Protein AF-0000000083138002 (afdb_homodimer)

Sequence (620 aa):
MNYMIAILPKMAGFLLLVLIGFTASRIGVIKKEAMPSISGFLLKIVLPALTISLIWENQTTFYTMARYGRMVIAQILMYFIMAAGGILGSRICHLSGTTSNVHRGCSVGGNYGFLVIPLIMTLFGDQGGNVYIPICSVIDTTLVWTLGFTLFTNGVGQKENPWKKIIMNPIFISIILGLCLTSFHIPVPDMIMNAIDSVGNTCYSWGLIYLGCSLGFMKLTNIFKYRSMLVLVFTKLLVIPLIVYFISHHFLTNVESMILMLISAAPSMTTSSMIAEQYHLDEEYASTAVVTTTLFCMLIIPLLFGLISLMNYMIAILPKMAGFLLLVLIGFTASRIGVIKKEAMPSISGFLLKIVLPALTISLIWENQTTFYTMARYGRMVIAQILMYFIMAAGGILGSRICHLSGTTSNVHRGCSVGGNYGFLVIPLIMTLFGDQGGNVYIPICSVIDTTLVWTLGFTLFTNGVGQKENPWKKIIMNPIFISIILGLCLTSFHIPVPDMIMNAIDSVGNTCYSWGLIYLGCSLGFMKLTNIFKYRSMLVLVFTKLLVIPLIVYFISHHFLTNVESMILMLISAAPSMTTSSMIAEQYHLDEEYASTAVVTTTLFCMLIIPLLFGLISL

InterPro domains:
  IPR004776 Membrane transport PIN-like [PF03547] (10-304)
  IPR038770 Sodium/solute symporter superfamily [G3DSA:1.20.1530.20] (158-309)

Secondary structure (DSSP, 8-state):
--HHHHHHHHHHHHHHHHHHHHHHHHTTSS-GGGHHHHHHHIIIIIHHHHHHHHHHHHT--HHHHHHTHHHHHHHHHHHHHHHHHHHHHHHHTT--HHHHHHHHHHHH-B-IIIIIHHHHHHHHHHHHHHHHHHHHHHHHHHHIIIIIHHHHTTTSSTTS-HHHHHHT-HHHHHHHHHHHHHHTT----HHHHHHHHHHHTTHHHHHHHHHHHHHHHS-TT-GGGHHHHHHHHHIIIIIHHHHHHHHHTTTS-HHHHHHHHHHHTPPBPTHHHHHHHHTT--HHHHHHHHHHHHHHHHHHHHHHHHHHT-/--HHHHHHHHHHHHHHHHHHHHHHHHTTSS-GGGHHHHHHHIIIIIHHHHHHHHHHHHT--HHHHHHTHHHHHHHHHHHHHHHHHHHHHHHHTT--HHHHHHHHHHHH-B-IIIIIHHHHHHHHHHHHHHHHHHHHHHHHHHHIIIIIHHHHTTTSSTTS-HHHHHHT-HHHHHHHHHHHHHHTT----HHHHHHHHHHHTTHHHHHHHHHHHHHHHS-TT-GGGHHHHHHHHHIIIIIHHHHHHHHHTTTS-HHHHHHHHHHHTSPBPTHHHHHHHHTT--HHHHHHHHHHHHHHHHHHHHHHHHHHT-

Organism: NCBI:txid40520

Structure (mmCIF, N/CA/C/O backbone):
data_AF-0000000083138002-model_v1
#
loop_
_entity.id
_entity.type
_entity.pdbx_description
1 polymer 'Membrane transport protein'
#
loop_
_atom_site.group_PDB
_atom_site.id
_atom_site.type_symbol
_atom_site.label_atom_id
_atom_site.label_alt_id
_atom_site.label_comp_id
_atom_site.label_asym_id
_atom_site.label_entity_id
_atom_site.label_seq_id
_atom_site.pdbx_PDB_ins_code
_atom_site.Cartn_x
_atom_site.Cartn_y
_atom_site.Cartn_z
_atom_site.occupancy
_atom_site.B_iso_or_equiv
_atom_site.auth_seq_id
_atom_site.auth_comp_id
_atom_site.auth_asym_id
_atom_site.auth_atom_id
_atom_site.pdbx_PDB_model_num
ATOM 1 N N . MET A 1 1 ? 17.031 29.297 -6.5 1 52.34 1 MET A N 1
ATOM 2 C CA . MET A 1 1 ? 16.516 27.969 -6.781 1 52.34 1 MET A CA 1
ATOM 3 C C . MET A 1 1 ? 15.008 28.016 -7.043 1 52.34 1 MET A C 1
ATOM 5 O O . MET A 1 1 ? 14.273 28.688 -6.316 1 52.34 1 MET A O 1
ATOM 9 N N . ASN A 1 2 ? 14.562 27.766 -8.219 1 61.72 2 ASN A N 1
ATOM 10 C CA . ASN A 1 2 ? 13.156 27.828 -8.578 1 61.72 2 ASN A CA 1
ATOM 11 C C . ASN A 1 2 ? 12.344 26.766 -7.836 1 61.72 2 ASN A C 1
ATOM 13 O O . ASN A 1 2 ? 12.219 25.625 -8.305 1 61.72 2 ASN A O 1
ATOM 17 N N . TYR A 1 3 ? 12.07 27.031 -6.535 1 65.31 3 TYR A N 1
ATOM 18 C CA . TYR A 1 3 ? 11.312 26.188 -5.617 1 65.31 3 TYR A CA 1
ATOM 19 C C . TYR A 1 3 ? 10.047 25.656 -6.281 1 65.31 3 TYR A C 1
ATOM 21 O O . TYR A 1 3 ? 9.602 24.547 -5.98 1 65.31 3 TYR A O 1
ATOM 29 N N . MET A 1 4 ? 9.719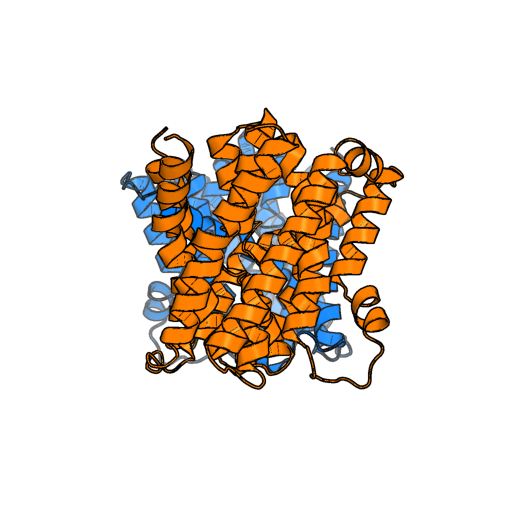 26.406 -7.223 1 66 4 MET A N 1
ATOM 30 C CA . MET A 1 4 ? 8.477 26.031 -7.898 1 66 4 MET A CA 1
ATOM 31 C C . MET A 1 4 ? 8.672 24.75 -8.711 1 66 4 MET A C 1
ATOM 33 O O . MET A 1 4 ? 7.82 23.859 -8.695 1 66 4 MET A O 1
ATOM 37 N N . ILE A 1 5 ? 9.773 24.688 -9.305 1 67.44 5 ILE A N 1
ATOM 38 C CA . ILE A 1 5 ? 10.039 23.562 -10.195 1 67.44 5 ILE A CA 1
ATOM 39 C C . ILE A 1 5 ? 10.188 22.281 -9.383 1 67.44 5 ILE A C 1
ATOM 41 O O . ILE A 1 5 ? 9.82 21.203 -9.844 1 67.44 5 ILE A O 1
ATOM 45 N N . ALA A 1 6 ? 10.594 22.391 -8.242 1 68.44 6 ALA A N 1
ATOM 46 C CA . ALA A 1 6 ? 10.812 21.234 -7.379 1 68.44 6 ALA A CA 1
ATOM 47 C C . ALA A 1 6 ? 9.508 20.766 -6.75 1 68.44 6 ALA A C 1
ATOM 49 O O . ALA A 1 6 ? 9.305 19.562 -6.566 1 68.44 6 ALA A O 1
ATOM 50 N N . ILE A 1 7 ? 8.609 21.625 -6.57 1 72 7 ILE A N 1
ATOM 51 C CA . ILE A 1 7 ? 7.438 21.328 -5.758 1 72 7 ILE A CA 1
ATOM 52 C C . ILE A 1 7 ? 6.289 20.859 -6.648 1 72 7 ILE A C 1
ATOM 54 O O . ILE A 1 7 ? 5.551 19.938 -6.285 1 72 7 ILE A O 1
ATOM 58 N N . LEU A 1 8 ? 6.215 21.312 -7.824 1 76 8 LEU A N 1
ATOM 59 C CA . LEU A 1 8 ? 5.043 21.141 -8.672 1 76 8 LEU A CA 1
ATOM 60 C C . LEU A 1 8 ? 4.887 19.672 -9.102 1 76 8 LEU A C 1
ATOM 62 O O . LEU A 1 8 ? 3.793 19.125 -9.023 1 76 8 LEU A O 1
ATOM 66 N N . PRO A 1 9 ? 6.023 19.062 -9.5 1 73.94 9 PRO A N 1
ATOM 67 C CA . PRO A 1 9 ? 5.844 17.672 -9.914 1 73.94 9 PRO A CA 1
ATOM 68 C C . PRO A 1 9 ? 5.414 16.766 -8.766 1 73.94 9 PRO A C 1
ATOM 70 O O . PRO A 1 9 ? 4.641 15.828 -8.969 1 73.94 9 PRO A O 1
ATOM 73 N N . LYS A 1 10 ? 5.836 17 -7.59 1 73.06 10 LYS A N 1
ATOM 74 C CA . LYS A 1 10 ? 5.473 16.188 -6.438 1 73.06 10 LYS A CA 1
ATOM 75 C C . LYS A 1 10 ? 3.996 16.344 -6.09 1 73.06 10 LYS A C 1
ATOM 77 O O . LYS A 1 10 ? 3.311 15.359 -5.797 1 73.06 10 LYS A O 1
ATOM 82 N N . MET A 1 11 ? 3.578 17.531 -6.227 1 77 11 MET A N 1
ATOM 83 C CA . MET A 1 11 ? 2.176 17.812 -5.922 1 77 11 MET A CA 1
ATOM 84 C C . MET A 1 11 ? 1.26 17.203 -6.977 1 77 11 MET A C 1
ATOM 86 O O . MET A 1 11 ? 0.164 16.734 -6.656 1 77 11 MET A O 1
ATOM 90 N N . ALA A 1 12 ? 1.781 17.234 -8.148 1 80.06 12 ALA A N 1
ATOM 91 C CA . ALA A 1 12 ? 1 16.625 -9.219 1 80.06 12 ALA A CA 1
ATOM 92 C C . ALA A 1 12 ? 0.841 15.125 -9 1 80.06 12 ALA A C 1
ATOM 94 O O . ALA A 1 12 ? -0.221 14.562 -9.273 1 80.06 12 ALA A O 1
ATOM 95 N N . GLY A 1 13 ? 1.894 14.508 -8.523 1 82.56 13 GLY A N 1
ATOM 96 C CA . GLY A 1 13 ? 1.809 13.094 -8.188 1 82.56 13 GLY A CA 1
ATOM 97 C C . GLY A 1 13 ? 0.77 12.797 -7.121 1 82.56 13 GLY A C 1
ATOM 98 O O . GLY A 1 13 ? 0.039 11.805 -7.219 1 82.56 13 GLY A O 1
ATOM 99 N N . PHE A 1 14 ? 0.626 13.695 -6.211 1 83.06 14 PHE A N 1
ATOM 100 C CA . PHE A 1 14 ? -0.364 13.578 -5.148 1 83.06 14 PHE A CA 1
ATOM 101 C C . PHE A 1 14 ? -1.777 13.625 -5.719 1 83.06 14 PHE A C 1
ATOM 103 O O . PHE A 1 14 ? -2.625 12.805 -5.363 1 83.06 14 PHE A O 1
ATOM 110 N N . LEU A 1 15 ? -1.917 14.523 -6.555 1 86.31 15 LEU A N 1
ATOM 111 C CA . LEU A 1 15 ? -3.248 14.742 -7.109 1 86.31 15 LEU A CA 1
ATOM 112 C C . LEU A 1 15 ? -3.664 13.57 -7.992 1 86.31 15 LEU A C 1
ATOM 114 O O . LEU A 1 15 ? -4.848 13.219 -8.062 1 86.31 15 LEU A O 1
ATOM 118 N N . LEU A 1 16 ? -2.693 12.945 -8.602 1 92.94 16 LEU A N 1
ATOM 119 C CA . LEU A 1 16 ? -2.996 11.781 -9.43 1 92.94 16 LEU A CA 1
ATOM 120 C C . LEU A 1 16 ? -3.502 10.625 -8.57 1 92.94 16 LEU A C 1
ATOM 122 O O . LEU A 1 16 ? -4.422 9.906 -8.969 1 92.94 16 LEU A O 1
ATOM 126 N N . LEU A 1 17 ? -2.941 10.422 -7.418 1 93.44 17 LEU A N 1
ATOM 127 C CA . LEU A 1 17 ? -3.389 9.367 -6.52 1 93.44 17 LEU A CA 1
ATOM 128 C C . LEU A 1 17 ? -4.793 9.648 -6 1 93.44 17 LEU A C 1
ATOM 130 O O . LEU A 1 17 ? -5.621 8.742 -5.902 1 93.44 17 LEU A O 1
ATOM 134 N N . VAL A 1 18 ? -5.035 10.938 -5.691 1 91.44 18 VAL A N 1
ATOM 135 C CA . VAL A 1 18 ? -6.375 11.336 -5.27 1 91.44 18 VAL A CA 1
ATOM 136 C C . VAL A 1 18 ? -7.371 11.055 -6.395 1 91.44 18 VAL A C 1
ATOM 138 O O . VAL A 1 18 ? -8.469 10.555 -6.148 1 91.44 18 VAL A O 1
ATOM 141 N N . LEU A 1 19 ? -6.965 11.359 -7.59 1 94.56 19 LEU A N 1
ATOM 142 C CA . LEU A 1 19 ? -7.828 11.141 -8.742 1 94.56 19 LEU A CA 1
ATOM 143 C C . LEU A 1 19 ? -8.117 9.656 -8.93 1 94.56 19 LEU A C 1
ATOM 145 O O . LEU A 1 19 ? -9.227 9.281 -9.32 1 94.56 19 LEU A O 1
ATOM 149 N N . ILE A 1 20 ? -7.184 8.82 -8.719 1 96.81 20 ILE A N 1
ATOM 150 C CA . ILE A 1 20 ? -7.379 7.379 -8.812 1 96.81 20 ILE A CA 1
ATOM 151 C C . ILE A 1 20 ? -8.43 6.938 -7.801 1 96.81 20 ILE A C 1
ATOM 153 O O . ILE A 1 20 ? -9.352 6.184 -8.141 1 96.81 20 ILE A O 1
ATOM 157 N N . GLY A 1 21 ? -8.297 7.398 -6.547 1 96.25 21 GLY A N 1
ATOM 158 C CA . GLY A 1 21 ? -9.305 7.094 -5.539 1 96.25 21 GLY A CA 1
ATOM 159 C C . GLY A 1 21 ? -10.68 7.621 -5.887 1 96.25 21 GLY A C 1
ATOM 160 O O . GLY A 1 21 ? -11.68 6.914 -5.738 1 96.25 21 GLY A O 1
ATOM 161 N N . PHE A 1 22 ? -10.703 8.867 -6.398 1 94.69 22 PHE A N 1
ATOM 162 C CA . PHE A 1 22 ? -11.953 9.492 -6.809 1 94.69 22 PHE A CA 1
ATOM 163 C C . PHE A 1 22 ? -12.648 8.672 -7.891 1 94.69 22 PHE A C 1
ATOM 165 O O . PHE A 1 22 ? -13.844 8.391 -7.797 1 94.69 22 PHE A O 1
ATOM 172 N N . THR A 1 23 ? -11.906 8.242 -8.859 1 96.5 23 THR A N 1
ATOM 173 C CA . THR A 1 23 ? -12.445 7.461 -9.961 1 96.5 23 THR A CA 1
ATOM 174 C C . THR A 1 23 ? -12.898 6.082 -9.477 1 96.5 23 THR A C 1
ATOM 176 O O . THR A 1 23 ? -13.961 5.598 -9.875 1 96.5 23 THR A O 1
ATOM 179 N N . ALA A 1 24 ? -12.156 5.453 -8.617 1 97.31 24 ALA A N 1
ATOM 180 C CA . ALA A 1 24 ? -12.492 4.133 -8.086 1 97.31 24 ALA A CA 1
ATOM 181 C C . ALA A 1 24 ? -13.836 4.16 -7.355 1 97.31 24 ALA A C 1
ATOM 183 O O . ALA A 1 24 ? -14.609 3.207 -7.438 1 97.31 24 ALA A O 1
ATOM 184 N N . SER A 1 25 ? -14.047 5.215 -6.613 1 96.19 25 SER A N 1
ATOM 185 C CA . SER A 1 25 ? -15.312 5.34 -5.895 1 96.19 25 SER A CA 1
ATOM 186 C C . SER A 1 25 ? -16.469 5.613 -6.852 1 96.19 25 SER A C 1
ATOM 188 O O . SER A 1 25 ? -17.562 5.062 -6.688 1 96.19 25 SER A O 1
ATOM 190 N N . ARG A 1 26 ? -16.219 6.406 -7.883 1 95.06 26 ARG A N 1
ATOM 191 C CA . ARG A 1 26 ? -17.266 6.82 -8.805 1 95.06 26 ARG A CA 1
ATOM 192 C C . ARG A 1 26 ? -17.703 5.66 -9.688 1 95.06 26 ARG A C 1
ATOM 194 O O . ARG A 1 26 ? -18.875 5.566 -10.062 1 95.06 26 ARG A O 1
ATOM 201 N N . ILE A 1 27 ? -16.828 4.785 -10 1 95.38 27 ILE A N 1
ATOM 202 C CA . ILE A 1 27 ? -17.188 3.684 -10.891 1 95.38 27 ILE A CA 1
ATOM 203 C C . ILE A 1 27 ? -17.594 2.465 -10.062 1 95.38 27 ILE A C 1
ATOM 205 O O . ILE A 1 27 ? -17.812 1.383 -10.609 1 95.38 27 ILE A O 1
ATOM 209 N N . GLY A 1 28 ? -17.5 2.551 -8.812 1 95.94 28 GLY A N 1
ATOM 210 C CA . GLY A 1 28 ? -18.078 1.542 -7.934 1 95.94 28 GLY A CA 1
ATOM 211 C C . GLY A 1 28 ? -17.094 0.443 -7.57 1 95.94 28 GLY A C 1
ATOM 212 O O . GLY A 1 28 ? -17.5 -0.603 -7.051 1 95.94 28 GLY A O 1
ATOM 213 N N . VAL A 1 29 ? -15.883 0.654 -7.863 1 96.38 29 VAL A N 1
ATOM 214 C CA . VAL A 1 29 ? -14.859 -0.315 -7.469 1 96.38 29 VAL A CA 1
ATOM 215 C C . VAL A 1 29 ? -14.727 -0.334 -5.949 1 96.38 29 VAL A C 1
ATOM 217 O O . VAL A 1 29 ? -14.633 -1.402 -5.34 1 96.38 29 VAL A O 1
ATOM 220 N N . ILE A 1 30 ? -14.625 0.819 -5.398 1 97.19 30 ILE A N 1
ATOM 221 C CA . ILE A 1 30 ? -14.695 0.971 -3.951 1 97.19 30 ILE A CA 1
ATOM 222 C C . ILE A 1 30 ? -16.062 1.522 -3.555 1 97.19 30 ILE A C 1
ATOM 224 O O . ILE A 1 30 ? -16.484 2.568 -4.055 1 97.19 30 ILE A O 1
ATOM 228 N N . LYS A 1 31 ? -16.672 0.789 -2.721 1 96.88 31 LYS A N 1
ATOM 229 C CA . LYS A 1 31 ? -18 1.201 -2.242 1 96.88 31 LYS A CA 1
ATOM 230 C C . LYS A 1 31 ? -17.891 1.911 -0.895 1 96.88 31 LYS A C 1
ATOM 232 O O . LYS A 1 31 ? -16.922 1.711 -0.153 1 96.88 31 LYS A O 1
ATOM 237 N N . LYS A 1 32 ? -18.922 2.664 -0.589 1 94.94 32 LYS A N 1
ATOM 238 C CA . LYS A 1 32 ? -18.938 3.496 0.61 1 94.94 32 LYS A CA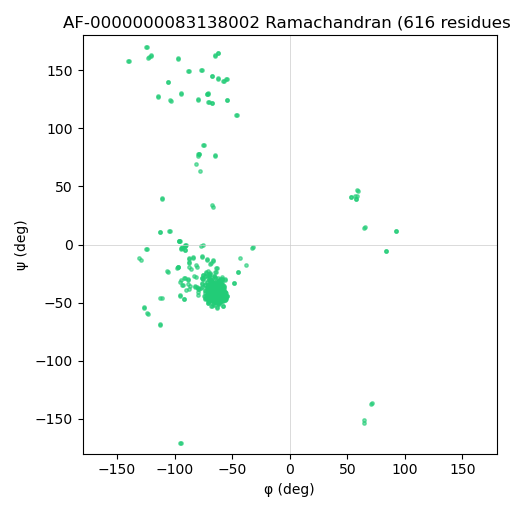 1
ATOM 239 C C . LYS A 1 32 ? -18.828 2.646 1.872 1 94.94 32 LYS A C 1
ATOM 241 O O . LYS A 1 32 ? -18.219 3.064 2.857 1 94.94 32 LYS A O 1
ATOM 246 N N . GLU A 1 33 ? -19.328 1.476 1.845 1 95.81 33 GLU A N 1
ATOM 247 C CA . GLU A 1 33 ? -19.359 0.593 3.006 1 95.81 33 GLU A CA 1
ATOM 248 C C . GLU A 1 33 ? -17.969 0.123 3.385 1 95.81 33 GLU A C 1
ATOM 250 O O . GLU A 1 33 ? -17.734 -0.353 4.5 1 95.81 33 GLU A O 1
ATOM 255 N N . ALA A 1 34 ? -17.047 0.272 2.516 1 96.75 34 ALA A N 1
ATOM 256 C CA . ALA A 1 34 ? -15.688 -0.208 2.76 1 96.75 34 ALA A CA 1
ATOM 257 C C . ALA A 1 34 ? -14.859 0.847 3.48 1 96.75 34 ALA A C 1
ATOM 259 O O . ALA A 1 34 ? -13.789 0.542 4.02 1 96.75 34 ALA A O 1
ATOM 260 N N . MET A 1 35 ? -15.312 2.062 3.498 1 95.56 35 MET A N 1
ATOM 261 C CA . MET A 1 35 ? -14.508 3.207 3.914 1 95.56 35 MET A CA 1
ATOM 262 C C . MET A 1 35 ? -14.125 3.098 5.387 1 95.56 35 MET A C 1
ATOM 264 O O . MET A 1 35 ? -12.969 3.332 5.754 1 95.56 35 MET A O 1
ATOM 268 N N . PRO A 1 36 ? -15.031 2.664 6.277 1 95.5 36 PRO A N 1
ATOM 269 C CA . PRO A 1 36 ? -14.641 2.535 7.68 1 95.5 36 PRO A CA 1
ATOM 270 C C . PRO A 1 36 ? -13.547 1.494 7.895 1 95.5 36 PRO A C 1
ATOM 272 O O . PRO A 1 36 ? -12.641 1.703 8.711 1 95.5 36 PRO A O 1
ATOM 275 N N . SER A 1 37 ? -13.625 0.447 7.184 1 97.12 37 SER A N 1
ATOM 276 C CA . SER A 1 37 ? -12.617 -0.603 7.309 1 97.12 37 SER A CA 1
ATOM 277 C C . SER A 1 37 ? -11.266 -0.139 6.781 1 97.12 37 SER A C 1
ATOM 279 O O . SER A 1 37 ? -10.234 -0.386 7.406 1 97.12 37 SER A O 1
ATOM 281 N N . ILE A 1 38 ? -11.305 0.551 5.641 1 96.56 38 ILE A N 1
ATOM 282 C CA . ILE A 1 38 ? -10.062 1.013 5.031 1 96.56 38 ILE A CA 1
ATOM 283 C C . ILE A 1 38 ? -9.414 2.068 5.926 1 96.56 38 ILE A C 1
ATOM 285 O O . ILE A 1 38 ? -8.219 1.984 6.23 1 96.56 38 ILE A O 1
ATOM 289 N N . SER A 1 39 ? -10.195 3.004 6.402 1 95.5 39 SER A N 1
ATOM 290 C CA . SER A 1 39 ? -9.664 4.051 7.27 1 95.5 39 SER A CA 1
ATOM 291 C C . SER A 1 39 ? -9.188 3.477 8.602 1 95.5 39 SER A C 1
ATOM 293 O O . SER A 1 39 ? -8.148 3.877 9.125 1 95.5 39 SER A O 1
ATOM 295 N N . GLY A 1 40 ? -9.945 2.576 9.156 1 95.5 40 GLY A N 1
ATOM 296 C CA . GLY A 1 40 ? -9.539 1.938 10.398 1 95.5 40 GLY A CA 1
ATOM 297 C C . GLY A 1 40 ? -8.211 1.209 10.289 1 95.5 40 GLY A C 1
ATOM 298 O O . GLY A 1 40 ? -7.367 1.308 11.18 1 95.5 40 GLY A O 1
ATOM 299 N N . PHE A 1 41 ? -8.07 0.526 9.227 1 97.25 41 PHE A N 1
ATOM 300 C CA . PHE A 1 41 ? -6.832 -0.212 9.008 1 97.25 41 PHE A CA 1
ATOM 301 C C . PHE A 1 41 ? -5.656 0.742 8.844 1 97.25 41 PHE A C 1
ATOM 303 O O . PHE A 1 41 ? -4.574 0.503 9.383 1 97.25 41 PHE A O 1
ATOM 310 N N . LEU A 1 42 ? -5.84 1.802 8.078 1 95.81 42 LEU A N 1
ATOM 311 C CA . LEU A 1 42 ? -4.777 2.777 7.848 1 95.81 42 LEU A CA 1
ATOM 312 C C . LEU A 1 42 ? -4.375 3.461 9.148 1 95.81 42 LEU A C 1
ATOM 314 O O . LEU A 1 42 ? -3.186 3.588 9.445 1 95.81 42 LEU A O 1
ATOM 318 N N . LEU A 1 43 ? -5.328 3.76 9.984 1 93.12 43 LEU A N 1
ATOM 319 C CA . LEU A 1 43 ? -5.07 4.531 11.195 1 93.12 43 LEU A CA 1
ATOM 320 C C . LEU A 1 43 ? -4.496 3.643 12.289 1 93.12 43 LEU A C 1
ATOM 322 O O . LEU A 1 43 ? -3.6 4.059 13.023 1 93.12 43 LEU A O 1
ATOM 326 N N . LYS A 1 44 ? -4.961 2.443 12.352 1 94.69 44 LYS A N 1
ATOM 327 C CA . LYS A 1 44 ? -4.66 1.623 13.523 1 94.69 44 LYS A CA 1
ATOM 328 C C . LYS A 1 44 ? -3.479 0.697 13.25 1 94.69 44 LYS A C 1
ATOM 330 O O . LYS A 1 44 ? -2.855 0.191 14.188 1 94.69 44 LYS A O 1
ATOM 335 N N . ILE A 1 45 ? -3.209 0.5 11.984 1 96.25 45 ILE A N 1
ATOM 336 C CA . ILE A 1 45 ? -2.178 -0.489 11.695 1 96.25 45 ILE A CA 1
ATOM 337 C C . ILE A 1 45 ? -1.106 0.131 10.797 1 96.25 45 ILE A C 1
ATOM 339 O O . ILE A 1 45 ? 0.074 0.152 11.156 1 96.25 45 ILE A O 1
ATOM 343 N N . VAL A 1 46 ? -1.484 0.693 9.688 1 96.06 46 VAL A N 1
ATOM 344 C CA . VAL A 1 46 ? -0.535 1.162 8.68 1 96.06 46 VAL A CA 1
ATOM 345 C C . VAL A 1 46 ? 0.25 2.352 9.227 1 96.06 46 VAL A C 1
ATOM 347 O O . VAL A 1 46 ? 1.479 2.393 9.125 1 96.06 46 VAL A O 1
ATOM 350 N N . LEU A 1 47 ? -0.42 3.279 9.82 1 93.44 47 LEU A N 1
ATOM 351 C CA . LEU A 1 47 ? 0.225 4.492 10.312 1 93.44 47 LEU A CA 1
ATOM 352 C C . LEU A 1 47 ? 1.174 4.172 11.461 1 93.44 47 LEU A C 1
ATOM 354 O O . LEU A 1 47 ? 2.303 4.668 11.5 1 93.44 47 LEU A O 1
ATOM 358 N N . PRO A 1 48 ? 0.748 3.389 12.414 1 95 48 PRO A N 1
ATOM 359 C CA . PRO A 1 48 ? 1.69 2.971 13.453 1 95 48 PRO A CA 1
ATOM 360 C C . PRO A 1 48 ? 2.924 2.271 12.891 1 95 48 PRO A C 1
ATOM 362 O O . PRO A 1 48 ? 4.043 2.529 13.336 1 95 48 PRO A O 1
ATOM 365 N N . ALA A 1 49 ? 2.697 1.444 11.922 1 95.88 49 ALA A N 1
ATOM 366 C CA . ALA A 1 49 ? 3.818 0.765 11.281 1 95.88 49 ALA A CA 1
ATOM 367 C C . ALA A 1 49 ? 4.754 1.765 10.609 1 95.88 49 ALA A C 1
ATOM 369 O O . ALA A 1 49 ? 5.977 1.647 10.711 1 95.88 49 ALA A O 1
ATOM 370 N N . LEU A 1 50 ? 4.215 2.68 9.945 1 93.44 50 LEU A N 1
ATOM 371 C CA . LEU A 1 50 ? 5.012 3.709 9.281 1 93.44 50 LEU A CA 1
ATOM 372 C C . LEU A 1 50 ? 5.84 4.484 10.305 1 93.44 50 LEU A C 1
ATOM 374 O O . LEU A 1 50 ? 7.012 4.785 10.055 1 93.44 50 LEU A O 1
ATOM 378 N N . THR A 1 51 ? 5.215 4.785 11.398 1 92.81 51 THR A N 1
ATOM 379 C CA . THR A 1 51 ? 5.883 5.551 12.438 1 92.81 51 THR A CA 1
ATOM 380 C C . THR A 1 51 ? 7.098 4.797 12.977 1 92.81 51 THR A C 1
ATOM 382 O O . THR A 1 51 ? 8.195 5.355 13.062 1 92.81 51 THR A O 1
ATOM 385 N N . ILE A 1 52 ? 6.91 3.561 13.234 1 95.75 52 ILE A N 1
ATOM 386 C CA . ILE A 1 52 ? 8.016 2.742 13.719 1 95.75 52 ILE A CA 1
ATOM 387 C C . ILE A 1 52 ? 9.109 2.666 12.648 1 95.75 52 ILE A C 1
ATOM 389 O O . ILE A 1 52 ? 10.297 2.816 12.953 1 95.75 52 ILE A O 1
ATOM 393 N N . SER A 1 53 ? 8.703 2.471 11.469 1 94.06 53 SER A N 1
ATOM 394 C CA . SER A 1 53 ? 9.641 2.346 10.359 1 94.06 53 SER A CA 1
ATOM 395 C C . SER A 1 53 ? 10.492 3.602 10.203 1 94.06 53 SER A C 1
ATOM 397 O O . SER A 1 53 ? 11.711 3.518 10.023 1 94.06 53 SER A O 1
ATOM 399 N N . LEU A 1 54 ? 9.859 4.723 10.266 1 88.62 54 LEU A N 1
ATOM 400 C CA . LEU A 1 54 ? 10.562 5.988 10.078 1 88.62 54 LEU A CA 1
ATOM 401 C C . LEU A 1 54 ? 11.594 6.203 11.188 1 88.62 54 LEU A C 1
ATOM 403 O O . LEU A 1 54 ? 12.727 6.605 10.914 1 88.62 54 LEU A O 1
ATOM 407 N N . ILE A 1 55 ? 11.211 5.922 12.383 1 92.75 55 ILE A N 1
ATOM 408 C CA . ILE A 1 55 ? 12.109 6.105 13.516 1 92.75 55 ILE A CA 1
ATOM 409 C C . ILE A 1 55 ? 13.266 5.113 13.43 1 92.75 55 ILE A C 1
ATOM 411 O O . ILE A 1 55 ? 14.422 5.477 13.641 1 92.75 55 ILE A O 1
ATOM 415 N N . TRP A 1 56 ? 12.93 3.928 13.047 1 93.38 56 TRP A N 1
ATOM 416 C CA . TRP A 1 56 ? 13.922 2.859 12.953 1 93.38 56 TRP A CA 1
ATOM 417 C C . TRP A 1 56 ? 14.922 3.145 11.836 1 93.38 56 TRP A C 1
ATOM 419 O O . TRP A 1 56 ? 16.141 3.051 12.047 1 93.38 56 TRP A O 1
ATOM 429 N N . GLU A 1 57 ? 14.445 3.512 10.75 1 89.31 57 GLU A N 1
ATOM 430 C CA . GLU A 1 57 ? 15.297 3.732 9.586 1 89.31 57 GLU A CA 1
ATOM 431 C C . GLU A 1 57 ? 16.25 4.91 9.805 1 89.31 57 GLU A C 1
ATOM 433 O O . GLU A 1 57 ? 17.375 4.902 9.32 1 89.31 57 GLU A O 1
ATOM 438 N N . ASN A 1 58 ? 15.75 5.871 10.484 1 88.38 58 ASN A N 1
ATOM 439 C CA . ASN A 1 58 ? 16.562 7.066 10.703 1 88.38 58 ASN A CA 1
ATOM 440 C C . ASN A 1 58 ? 17.375 6.957 11.984 1 88.38 58 ASN A C 1
ATOM 442 O O . ASN A 1 58 ? 18.156 7.852 12.305 1 88.38 58 ASN A O 1
ATOM 446 N N . GLN A 1 59 ? 17.156 5.902 12.703 1 92.19 59 GLN A N 1
ATOM 447 C CA . GLN A 1 59 ? 17.859 5.641 13.961 1 92.19 59 GLN A CA 1
ATOM 448 C C . GLN A 1 59 ? 17.734 6.828 14.914 1 92.19 59 GLN A C 1
ATOM 450 O O . GLN A 1 59 ? 18.734 7.273 15.492 1 92.19 59 GLN A O 1
ATOM 455 N N . THR A 1 60 ? 16.578 7.367 14.938 1 92.38 60 THR A N 1
ATOM 456 C CA . THR A 1 60 ? 16.297 8.461 15.859 1 92.38 60 THR A CA 1
ATOM 457 C C . THR A 1 60 ? 16.234 7.957 17.297 1 92.38 60 THR A C 1
ATOM 459 O O . THR A 1 60 ? 15.562 6.965 17.578 1 92.38 60 THR A O 1
ATOM 462 N N . THR A 1 61 ? 16.969 8.648 18.172 1 93.88 61 THR A N 1
ATOM 463 C CA . THR A 1 61 ? 17.047 8.242 19.578 1 93.88 61 THR A CA 1
ATOM 464 C C . THR A 1 61 ? 16.641 9.391 20.5 1 93.88 61 THR A C 1
ATOM 466 O O . THR A 1 61 ? 16.484 10.523 20.047 1 93.88 61 THR A O 1
ATOM 469 N N . PHE A 1 62 ? 16.5 9 21.781 1 93.06 62 PHE A N 1
ATOM 470 C CA . PHE A 1 62 ? 16.266 10.023 22.797 1 93.06 62 PHE A CA 1
ATOM 471 C C . PHE A 1 62 ? 17.438 11 22.844 1 93.06 62 PHE A C 1
ATOM 473 O O . PHE A 1 62 ? 17.234 12.203 23.062 1 93.06 62 PHE A O 1
ATOM 480 N N . TYR A 1 63 ? 18.562 10.539 22.594 1 92.56 63 TYR A N 1
ATOM 481 C CA . TYR A 1 63 ? 19.75 11.375 22.625 1 92.56 63 TYR A CA 1
ATOM 482 C C . TYR A 1 63 ? 19.734 12.383 21.484 1 92.56 63 TYR A C 1
ATOM 484 O O . TYR A 1 63 ? 20.047 13.562 21.688 1 92.56 63 TYR A O 1
ATOM 492 N N . THR A 1 64 ? 19.375 11.891 20.344 1 91.25 64 THR A N 1
ATOM 493 C CA . THR A 1 64 ? 19.328 12.797 19.203 1 91.25 64 THR A CA 1
ATOM 494 C C . THR A 1 64 ? 18.266 13.875 19.406 1 91.25 64 THR A C 1
ATOM 496 O O . THR A 1 64 ? 18.469 15.031 19.031 1 91.25 64 THR A O 1
ATOM 499 N N . MET A 1 65 ? 17.234 13.539 20 1 91.81 65 MET A N 1
ATOM 500 C CA . MET A 1 65 ? 16.188 14.492 20.312 1 91.81 65 MET A CA 1
ATOM 501 C C . MET A 1 65 ? 16.688 15.562 21.281 1 91.81 65 MET A C 1
ATOM 503 O O . MET A 1 65 ? 16.391 16.75 21.109 1 91.81 65 MET A O 1
ATOM 507 N N . ALA A 1 66 ? 17.422 15.156 22.203 1 92.19 66 ALA A N 1
ATOM 508 C CA . ALA A 1 66 ? 17.953 16.062 23.203 1 92.19 66 ALA A CA 1
ATOM 509 C C . ALA A 1 66 ? 19.031 16.969 22.594 1 92.19 66 ALA A C 1
ATOM 511 O O . ALA A 1 66 ? 19.125 18.156 22.953 1 92.19 66 ALA A O 1
ATOM 512 N N . ARG A 1 67 ? 19.828 16.391 21.75 1 91.69 67 ARG A N 1
ATOM 513 C CA . ARG A 1 67 ? 20.906 17.125 21.109 1 91.69 67 ARG A CA 1
ATOM 514 C C . ARG A 1 67 ? 20.359 18.312 20.312 1 91.69 67 ARG A C 1
ATOM 516 O O . ARG A 1 67 ? 20.984 19.375 20.281 1 91.69 67 ARG A O 1
ATOM 523 N N . TYR A 1 68 ? 19.203 18.156 19.781 1 92.69 68 TYR A N 1
ATOM 524 C CA . TYR A 1 68 ? 18.578 19.203 19 1 92.69 68 TYR A CA 1
ATOM 525 C C . TYR A 1 68 ? 17.359 19.781 19.719 1 92.69 68 TYR A C 1
ATOM 527 O O . TYR A 1 68 ? 16.344 20.078 19.094 1 92.69 68 TYR A O 1
ATOM 535 N N . GLY A 1 69 ? 17.5 19.922 20.984 1 93.44 69 GLY A N 1
ATOM 536 C CA . GLY A 1 69 ? 16.422 20.328 21.875 1 93.44 69 GLY A CA 1
ATOM 537 C C . GLY A 1 69 ? 15.812 21.672 21.484 1 93.44 69 GLY A C 1
ATOM 538 O O . GLY A 1 69 ? 14.602 21.859 21.641 1 93.44 69 GLY A O 1
ATOM 539 N N . ARG A 1 70 ? 16.594 22.609 21.047 1 94 70 ARG A N 1
ATOM 540 C CA . ARG A 1 70 ? 16.062 23.906 20.656 1 94 70 ARG A CA 1
ATOM 541 C C . ARG A 1 70 ? 15.062 23.766 19.516 1 94 70 ARG A C 1
ATOM 543 O O . ARG A 1 70 ? 14 24.391 19.531 1 94 70 ARG A O 1
ATOM 550 N N . MET A 1 71 ? 15.445 22.984 18.562 1 94.25 71 MET A N 1
ATOM 551 C CA . MET A 1 71 ? 14.555 22.719 17.438 1 94.25 71 MET A CA 1
ATOM 552 C C . MET A 1 71 ? 13.289 22.016 17.906 1 94.25 71 MET A C 1
ATOM 554 O O . MET A 1 71 ? 12.188 22.328 17.438 1 94.25 71 MET A O 1
ATOM 558 N N . VAL A 1 72 ? 13.469 21.094 18.797 1 96.06 72 VAL A N 1
ATOM 559 C CA . VAL A 1 72 ? 12.359 20.312 19.328 1 96.06 72 VAL A CA 1
ATOM 560 C C . VAL A 1 72 ? 11.367 21.234 20.031 1 96.06 72 VAL A C 1
ATOM 562 O O . VAL A 1 72 ? 10.172 21.203 19.75 1 96.06 72 VAL A O 1
ATOM 565 N N . ILE A 1 73 ? 11.852 22.062 20.859 1 96.5 73 ILE A N 1
ATOM 566 C CA . ILE A 1 73 ? 11.008 22.969 21.625 1 96.5 73 ILE A CA 1
ATOM 567 C C . ILE A 1 73 ? 10.328 23.953 20.672 1 96.5 73 ILE A C 1
ATOM 569 O O . ILE A 1 73 ? 9.141 24.25 20.828 1 96.5 73 ILE A O 1
ATOM 573 N N . ALA A 1 74 ? 11.086 24.453 19.734 1 97.12 74 ALA A N 1
ATOM 574 C CA . ALA A 1 74 ? 10.531 25.391 18.766 1 97.12 74 ALA A CA 1
ATOM 575 C C . ALA A 1 74 ? 9.391 24.75 17.969 1 97.12 74 ALA A C 1
ATOM 577 O O . ALA A 1 74 ? 8.367 25.391 17.719 1 97.12 74 ALA A O 1
ATOM 578 N N . GLN A 1 75 ? 9.578 23.531 17.562 1 97.12 75 GLN A N 1
ATOM 579 C CA . GLN A 1 75 ? 8.539 22.859 16.781 1 97.12 75 GLN A CA 1
ATOM 580 C C . GLN A 1 75 ? 7.301 22.594 17.641 1 97.12 75 GLN A C 1
ATOM 582 O O . GLN A 1 75 ? 6.172 22.672 17.156 1 97.12 75 GLN A O 1
ATOM 587 N N . ILE A 1 76 ? 7.535 22.234 18.891 1 97.38 76 ILE A N 1
ATOM 588 C CA . ILE A 1 76 ? 6.414 22.047 19.812 1 97.38 76 ILE A CA 1
ATOM 589 C C . ILE A 1 76 ? 5.617 23.344 19.922 1 97.38 76 ILE A C 1
ATOM 591 O O . ILE A 1 76 ? 4.387 23.328 19.812 1 97.38 76 ILE A O 1
ATOM 595 N N . LEU A 1 77 ? 6.305 24.406 20.094 1 97.25 77 LEU A N 1
ATOM 596 C CA . LEU A 1 77 ? 5.656 25.703 20.203 1 97.25 77 LEU A CA 1
ATOM 597 C C . LEU A 1 77 ? 4.918 26.047 18.922 1 97.25 77 LEU A C 1
ATOM 599 O O . LEU A 1 77 ? 3.848 26.656 18.953 1 97.25 77 LEU A O 1
ATOM 603 N N . MET A 1 78 ? 5.477 25.703 17.828 1 97.62 78 MET A N 1
ATOM 604 C CA . MET A 1 78 ? 4.844 25.906 16.516 1 97.62 78 MET A CA 1
ATOM 605 C C . MET A 1 78 ? 3.469 25.266 16.484 1 97.62 78 MET A C 1
ATOM 607 O O . MET A 1 78 ? 2.502 25.875 16.016 1 97.62 78 MET A O 1
ATOM 611 N N . TYR A 1 79 ? 3.359 24.047 17 1 97.81 79 TYR A N 1
ATOM 612 C CA . TYR A 1 79 ? 2.09 23.328 16.938 1 97.81 79 TYR A CA 1
ATOM 613 C C . TYR A 1 79 ? 1.056 23.984 17.844 1 97.81 79 TYR A C 1
ATOM 615 O O . TYR A 1 79 ? -0.139 23.969 17.547 1 97.81 79 TYR A O 1
ATOM 623 N N . PHE A 1 80 ? 1.517 24.578 18.906 1 97.75 80 PHE A N 1
ATOM 624 C CA . PHE A 1 80 ? 0.594 25.312 19.781 1 97.75 80 PHE A CA 1
ATOM 625 C C . PHE A 1 80 ? 0.108 26.578 19.094 1 97.75 80 PHE A C 1
ATOM 627 O O . PHE A 1 80 ? -1.049 26.969 19.25 1 97.75 80 PHE A O 1
ATOM 634 N N . ILE A 1 81 ? 0.975 27.219 18.375 1 97.88 81 ILE A N 1
ATOM 635 C CA . ILE A 1 81 ? 0.575 28.391 17.594 1 97.88 81 ILE A CA 1
ATOM 636 C C . ILE A 1 81 ? -0.436 27.984 16.531 1 97.88 81 ILE A C 1
ATOM 638 O O . ILE A 1 81 ? -1.431 28.672 16.312 1 97.88 81 ILE A O 1
ATOM 642 N N . MET A 1 82 ? -0.179 26.875 15.906 1 97.94 82 MET A N 1
ATOM 643 C CA . MET A 1 82 ? -1.104 26.359 14.898 1 97.94 82 MET A CA 1
ATOM 644 C C . MET A 1 82 ? -2.465 26.047 15.516 1 97.94 82 MET A C 1
ATOM 646 O O . MET A 1 82 ? -3.502 26.359 14.93 1 97.94 82 MET A O 1
ATOM 650 N N . ALA A 1 83 ? -2.414 25.422 16.703 1 97.69 83 ALA A N 1
ATOM 651 C CA . ALA A 1 83 ? -3.654 25.109 17.406 1 97.69 83 ALA A CA 1
ATOM 652 C C . ALA A 1 83 ? -4.422 26.391 17.75 1 97.69 83 ALA A C 1
ATOM 654 O O . ALA A 1 83 ? -5.641 26.453 17.578 1 97.69 83 ALA A O 1
ATOM 655 N N . ALA A 1 84 ? -3.725 27.359 18.203 1 97.69 84 ALA A N 1
ATOM 656 C CA . ALA A 1 84 ? -4.34 28.641 18.531 1 97.69 84 ALA A CA 1
ATOM 657 C C . ALA A 1 84 ? -4.957 29.281 17.297 1 97.69 84 ALA A C 1
ATOM 659 O O . ALA A 1 84 ? -6.055 29.844 17.359 1 97.69 84 ALA A O 1
ATOM 660 N N . GLY A 1 85 ? -4.246 29.234 16.219 1 97 85 GLY A N 1
ATOM 661 C CA . GLY A 1 85 ? -4.781 29.75 14.969 1 97 85 GLY A CA 1
ATOM 662 C C . GLY A 1 85 ? -6.051 29.047 14.531 1 97 85 GLY A C 1
ATOM 663 O O . GLY A 1 85 ? -6.98 29.672 14.039 1 97 85 GLY A O 1
ATOM 664 N N . GLY A 1 86 ? -6.043 27.703 14.672 1 96.75 86 GLY A N 1
ATOM 665 C CA . GLY A 1 86 ? -7.23 26.938 14.328 1 96.75 86 GLY A CA 1
ATOM 666 C C . GLY A 1 86 ? -8.43 27.281 15.195 1 96.75 86 GLY A C 1
ATOM 667 O O . GLY A 1 86 ? -9.547 27.406 14.695 1 96.75 86 GLY A O 1
ATOM 668 N N . ILE A 1 87 ? -8.188 27.438 16.484 1 96.75 87 ILE A N 1
ATOM 669 C CA . ILE A 1 87 ? -9.25 27.797 17.422 1 96.75 87 ILE A CA 1
ATOM 670 C C . ILE A 1 87 ? -9.789 29.172 17.094 1 96.75 87 ILE A C 1
ATOM 672 O O . ILE A 1 87 ? -11 29.375 17.016 1 96.75 87 ILE A O 1
ATOM 676 N N . LEU A 1 88 ? -8.922 30.078 16.844 1 97 88 LEU A N 1
ATOM 677 C CA . LEU A 1 88 ? -9.32 31.438 16.516 1 97 88 LEU A CA 1
ATOM 678 C C . LEU A 1 88 ? -10.086 31.469 15.188 1 97 88 LEU A C 1
ATOM 680 O O . LEU A 1 88 ? -11.094 32.156 15.062 1 97 88 LEU A O 1
ATOM 684 N N . GLY A 1 89 ? -9.57 30.75 14.219 1 95.75 89 GLY A N 1
ATOM 685 C CA . GLY A 1 89 ? -10.258 30.672 12.938 1 95.75 89 GLY A CA 1
ATOM 686 C C . GLY A 1 89 ? -11.664 30.094 13.055 1 95.75 89 GLY A C 1
ATOM 687 O O . GLY A 1 89 ? -12.594 30.594 12.414 1 95.75 89 GLY A O 1
ATOM 688 N N . SER A 1 90 ? -11.773 29.078 13.828 1 95.62 90 SER A N 1
ATOM 689 C CA . SER A 1 90 ? -13.086 28.469 14.031 1 95.62 90 SER A CA 1
ATOM 690 C C . SER A 1 90 ? -14.047 29.438 14.703 1 95.62 90 SER A C 1
ATOM 692 O O . SER A 1 90 ? -15.234 29.469 14.391 1 95.62 90 SER A O 1
ATOM 694 N N . ARG A 1 91 ? -13.555 30.281 15.586 1 95.12 91 ARG A N 1
ATOM 695 C CA . ARG A 1 91 ? -14.367 31.266 16.297 1 95.12 91 ARG A CA 1
ATOM 696 C C . ARG A 1 91 ? -14.766 32.406 15.375 1 95.12 91 ARG A C 1
ATOM 698 O O . ARG A 1 91 ? -15.906 32.875 15.398 1 95.12 91 ARG A O 1
ATOM 705 N N . ILE A 1 92 ? -13.852 32.844 14.641 1 94.56 92 ILE A N 1
ATOM 706 C CA . ILE A 1 92 ? -14.102 33.938 13.719 1 94.56 92 ILE A CA 1
ATOM 707 C C . ILE A 1 92 ? -15.188 33.562 12.719 1 94.56 92 ILE A C 1
ATOM 709 O O . ILE A 1 92 ? -16.047 34.375 12.359 1 94.56 92 ILE A O 1
ATOM 713 N N . CYS A 1 93 ? -15.156 32.281 12.344 1 94.75 93 CYS A N 1
ATOM 714 C CA . CYS A 1 93 ? -16.109 31.797 11.352 1 94.75 93 CYS A CA 1
ATOM 715 C C . CYS A 1 93 ? -17.375 31.266 12.023 1 94.75 93 CYS A C 1
ATOM 717 O O . CYS A 1 93 ? -18.281 30.75 11.352 1 94.75 93 CYS A O 1
ATOM 719 N N . HIS A 1 94 ? -17.469 31.266 13.312 1 94.75 94 HIS A N 1
ATOM 720 C CA . HIS A 1 94 ? -18.625 30.844 14.094 1 94.75 94 HIS A CA 1
ATOM 721 C C . HIS A 1 94 ? -19 29.406 13.789 1 94.75 94 HIS A C 1
ATOM 723 O O . HIS A 1 94 ? -20.172 29.094 13.562 1 94.75 94 HIS A O 1
ATOM 729 N N . LEU A 1 95 ? -17.953 28.641 13.68 1 93.88 95 LEU A N 1
ATOM 730 C CA . LEU A 1 95 ? -18.203 27.219 13.461 1 93.88 95 LEU A CA 1
ATOM 731 C C . LEU A 1 95 ? -18.625 26.547 14.758 1 93.88 95 LEU A C 1
ATOM 733 O O . LEU A 1 95 ? -18.266 27 15.852 1 93.88 95 LEU A O 1
ATOM 737 N N . SER A 1 96 ? -19.438 25.516 14.578 1 92 96 SER A N 1
ATOM 738 C CA . SER A 1 96 ? -19.891 24.781 15.75 1 92 96 SER A CA 1
ATOM 739 C C . SER A 1 96 ? -19.906 23.281 15.484 1 92 96 SER A C 1
ATOM 741 O O . SER A 1 96 ? -19.797 22.844 14.336 1 92 96 SER A O 1
ATOM 743 N N . GLY A 1 97 ? -19.859 22.531 16.516 1 92.44 97 GLY A N 1
ATOM 744 C CA . GLY A 1 97 ? -20 21.078 16.422 1 92.44 97 GLY A CA 1
ATOM 745 C C . GLY A 1 97 ? -18.812 20.391 15.789 1 92.44 97 GLY A C 1
ATOM 746 O O . GLY A 1 97 ? -17.672 20.766 16.047 1 92.44 97 GLY A O 1
ATOM 747 N N . THR A 1 98 ? -19.125 19.516 14.984 1 93.88 98 THR A N 1
ATOM 748 C CA . THR A 1 98 ? -18.078 18.656 14.406 1 93.88 98 THR A CA 1
ATOM 749 C C . THR A 1 98 ? -17.281 19.406 13.352 1 93.88 98 THR A C 1
ATOM 751 O O . THR A 1 98 ? -16.109 19.109 13.125 1 93.88 98 THR A O 1
ATOM 754 N N . THR A 1 99 ? -17.891 20.375 12.758 1 94.19 99 THR A N 1
ATOM 755 C CA . THR A 1 99 ? -17.188 21.172 11.766 1 94.19 99 THR A CA 1
ATOM 756 C C . THR A 1 99 ? -16.094 22 12.43 1 94.19 99 THR A C 1
ATOM 758 O O . THR A 1 99 ? -14.992 22.125 11.891 1 94.19 99 THR A O 1
ATOM 761 N N . SER A 1 100 ? -16.438 22.547 13.578 1 95.56 100 SER A N 1
ATOM 762 C CA . SER A 1 100 ? -15.445 23.297 14.344 1 95.56 100 SER A CA 1
ATOM 763 C C . SER A 1 100 ? -14.273 22.406 14.742 1 95.56 100 SER A C 1
ATOM 765 O O . SER A 1 100 ? -13.117 22.812 14.633 1 95.56 100 SER A O 1
ATOM 767 N N . ASN A 1 101 ? -14.539 21.203 15.148 1 95.5 101 ASN A N 1
ATOM 768 C CA . ASN A 1 101 ? -13.508 20.25 15.516 1 95.5 101 ASN A CA 1
ATOM 769 C C . ASN A 1 101 ? -12.562 19.953 14.352 1 95.5 101 ASN A C 1
ATOM 771 O O . ASN A 1 101 ? -11.344 19.984 14.516 1 95.5 101 ASN A O 1
ATOM 775 N N . VAL A 1 102 ? -13.195 19.719 13.242 1 95.81 102 VAL A N 1
ATOM 776 C CA . VAL A 1 102 ? -12.414 19.344 12.055 1 95.81 102 VAL A CA 1
ATOM 777 C C . VAL A 1 102 ? -11.555 20.531 11.625 1 95.81 102 VAL A C 1
ATOM 779 O O . VAL A 1 102 ? -10.383 20.359 11.281 1 95.81 102 VAL A O 1
ATOM 782 N N . HIS A 1 103 ? -12.156 21.719 11.68 1 96 103 HIS A N 1
ATOM 783 C CA . HIS A 1 103 ? -11.406 22.922 11.336 1 96 103 HIS A CA 1
ATOM 784 C C . HIS A 1 103 ? -10.18 23.078 12.227 1 96 103 HIS A C 1
ATOM 786 O O . HIS A 1 103 ? -9.078 23.328 11.734 1 96 103 HIS A O 1
ATOM 792 N N . ARG A 1 104 ? -10.359 22.938 13.461 1 96.88 104 ARG A N 1
ATOM 793 C CA . ARG A 1 104 ? -9.281 23.078 14.445 1 96.88 104 ARG A CA 1
ATOM 794 C C . ARG A 1 104 ? -8.227 22 14.258 1 96.88 104 ARG A C 1
ATOM 796 O O . ARG A 1 104 ? -7.031 22.281 14.266 1 96.88 104 ARG A O 1
ATOM 803 N N . GLY A 1 105 ? -8.672 20.781 14.062 1 96.19 105 GLY A N 1
ATOM 804 C CA . GLY A 1 105 ? -7.746 19.688 13.844 1 96.19 105 GLY A CA 1
ATOM 805 C C . GLY A 1 105 ? -6.938 19.844 12.57 1 96.19 105 GLY A C 1
ATOM 806 O O . GLY A 1 105 ? -5.73 19.594 12.562 1 96.19 105 GLY A O 1
ATOM 807 N N . CYS A 1 106 ? -7.586 20.234 11.516 1 96.12 106 CYS A N 1
ATOM 808 C CA . CYS A 1 106 ? -6.941 20.406 10.211 1 96.12 106 CYS A CA 1
ATOM 809 C C . CYS A 1 106 ? -5.898 21.516 10.266 1 96.12 106 CYS A C 1
ATOM 811 O O . CYS A 1 106 ? -4.98 21.547 9.445 1 96.12 106 CYS A O 1
ATOM 813 N N . SER A 1 107 ? -6.043 22.406 11.188 1 96.56 107 SER A N 1
ATOM 814 C CA . SER A 1 107 ? -5.098 23.516 11.328 1 96.56 107 SER A CA 1
ATOM 815 C C . SER A 1 107 ? -3.773 23.031 11.922 1 96.56 107 SER A C 1
ATOM 817 O O . SER A 1 107 ? -2.723 23.625 11.656 1 96.56 107 SER A O 1
ATOM 819 N N . VAL A 1 108 ? -3.82 22.016 12.664 1 95.44 108 VAL A N 1
ATOM 820 C CA . VAL A 1 108 ? -2.639 21.516 13.359 1 95.44 108 VAL A CA 1
ATOM 821 C C . VAL A 1 108 ? -1.984 20.406 12.531 1 95.44 108 VAL A C 1
ATOM 823 O O . VAL A 1 108 ? -0.76 20.375 12.391 1 95.44 108 VAL A O 1
ATOM 826 N N . GLY A 1 109 ? -2.771 19.562 12.016 1 90.88 109 GLY A N 1
ATOM 827 C CA . GLY A 1 109 ? -2.24 18.438 11.281 1 90.88 109 GLY A CA 1
ATOM 828 C C . GLY A 1 109 ? -1.83 18.781 9.859 1 90.88 109 GLY A C 1
ATOM 829 O O . GLY A 1 109 ? -2.611 19.375 9.109 1 90.88 109 GLY A O 1
ATOM 830 N N . GLY A 1 110 ? -0.601 18.5 9.539 1 91.75 110 GLY A N 1
ATOM 831 C CA . GLY A 1 110 ? -0.112 18.75 8.195 1 91.75 110 GLY A CA 1
ATOM 832 C C . GLY A 1 110 ? 0.436 17.5 7.52 1 91.75 110 GLY A C 1
ATOM 833 O O . GLY A 1 110 ? 0.691 16.484 8.18 1 91.75 110 GLY A O 1
ATOM 834 N N . ASN A 1 111 ? 0.52 17.578 6.258 1 87 111 ASN A N 1
ATOM 835 C CA . ASN A 1 111 ? 1.104 16.484 5.48 1 87 111 ASN A CA 1
ATOM 836 C C . ASN A 1 111 ? 2.629 16.531 5.516 1 87 111 ASN A C 1
ATOM 838 O O . ASN A 1 111 ? 3.27 16.875 4.523 1 87 111 ASN A O 1
ATOM 842 N N . TYR A 1 112 ? 3.162 16.109 6.566 1 86.44 112 TYR A N 1
ATOM 843 C CA . TYR A 1 112 ? 4.602 16.141 6.805 1 86.44 112 TYR A CA 1
ATOM 844 C C . TYR A 1 112 ? 5.316 15.133 5.906 1 86.44 112 TYR A C 1
ATOM 846 O O . TYR A 1 112 ? 6.309 15.469 5.254 1 86.44 112 TYR A O 1
ATOM 854 N N . GLY A 1 113 ? 4.855 13.984 5.883 1 76.38 113 GLY A N 1
ATOM 855 C CA . GLY A 1 113 ? 5.535 12.867 5.262 1 76.38 113 GLY A CA 1
ATOM 856 C C . GLY A 1 113 ? 5.629 12.984 3.752 1 76.38 113 GLY A C 1
ATOM 857 O O . GLY A 1 113 ? 6.684 12.727 3.166 1 76.38 113 GLY A O 1
ATOM 858 N N . PHE A 1 114 ? 4.703 13.461 3.168 1 71.19 114 PHE A N 1
ATOM 859 C CA . PHE A 1 114 ? 4.645 13.289 1.721 1 71.19 114 PHE A CA 1
ATOM 860 C C . PHE A 1 114 ? 4.98 14.594 1.008 1 71.19 114 PHE A C 1
ATOM 862 O O . PHE A 1 114 ? 5.43 14.586 -0.14 1 71.19 114 PHE A O 1
ATOM 869 N N . LEU A 1 115 ? 4.801 15.609 1.715 1 76.94 115 LEU A N 1
ATOM 870 C CA . LEU A 1 115 ? 5.102 16.875 1.062 1 76.94 115 LEU A CA 1
ATOM 871 C C . LEU A 1 115 ? 6.32 17.547 1.694 1 76.94 115 LEU A C 1
ATOM 873 O O . LEU A 1 115 ? 7.266 17.906 0.993 1 76.94 115 LEU A O 1
ATOM 877 N N . VAL A 1 116 ? 6.348 17.578 2.932 1 84.94 116 VAL A N 1
ATOM 878 C CA . VAL A 1 116 ? 7.367 18.344 3.631 1 84.94 116 VAL A CA 1
ATOM 879 C C . VAL A 1 116 ? 8.719 17.656 3.506 1 84.94 116 VAL A C 1
ATOM 881 O O . VAL A 1 116 ? 9.727 18.297 3.195 1 84.94 116 VAL A O 1
ATOM 884 N N . ILE A 1 117 ? 8.781 16.375 3.637 1 85.25 117 ILE A N 1
ATOM 885 C CA . ILE A 1 117 ? 10.031 15.625 3.635 1 85.25 117 ILE A CA 1
ATOM 886 C C . ILE A 1 117 ? 10.742 15.805 2.295 1 85.25 117 ILE A C 1
ATOM 888 O O . ILE A 1 117 ? 11.906 16.203 2.252 1 85.25 117 ILE A O 1
ATOM 892 N N . PRO A 1 118 ? 10.078 15.594 1.229 1 79 118 PRO A N 1
ATOM 893 C CA . PRO A 1 118 ? 10.766 15.789 -0.047 1 79 118 PRO A CA 1
ATOM 894 C C . PRO A 1 118 ? 11.211 17.234 -0.262 1 79 118 PRO A C 1
ATOM 896 O O . PRO A 1 118 ? 12.242 17.484 -0.897 1 79 118 PRO A O 1
ATOM 899 N N . LEU A 1 119 ? 10.492 18.125 0.212 1 81.81 119 LEU A N 1
ATOM 900 C CA . LEU A 1 119 ? 10.852 19.516 0.043 1 81.81 119 LEU A CA 1
ATOM 901 C C . LEU A 1 119 ? 12.094 19.859 0.859 1 81.81 119 LEU A C 1
ATOM 903 O O . LEU A 1 119 ? 12.953 20.625 0.399 1 81.81 119 LEU A O 1
ATOM 907 N N . ILE A 1 120 ? 12.172 19.312 2.033 1 86.19 120 ILE A N 1
ATOM 908 C CA . ILE A 1 120 ? 13.352 19.516 2.857 1 86.19 120 ILE A CA 1
ATOM 909 C C . ILE A 1 120 ? 14.578 18.938 2.16 1 86.19 120 ILE A C 1
ATOM 911 O O . ILE A 1 120 ? 15.641 19.562 2.113 1 86.19 120 ILE A O 1
ATOM 915 N N . MET A 1 121 ? 14.43 17.781 1.611 1 81.88 121 MET A N 1
ATOM 916 C CA . MET A 1 121 ? 15.539 17.125 0.927 1 81.88 121 MET A CA 1
ATOM 917 C C . MET A 1 121 ? 15.961 17.906 -0.309 1 81.88 121 MET A C 1
ATOM 919 O O . MET A 1 121 ? 17.156 18 -0.616 1 81.88 121 MET A O 1
ATOM 923 N N . THR A 1 122 ? 15.031 18.453 -0.955 1 77.69 122 THR A N 1
ATOM 924 C CA . THR A 1 122 ? 15.312 19.203 -2.178 1 77.69 122 THR A CA 1
ATOM 925 C C . THR A 1 122 ? 15.969 20.531 -1.859 1 77.69 122 THR A C 1
ATOM 927 O O . THR A 1 122 ? 16.906 20.953 -2.541 1 77.69 122 THR A O 1
ATOM 930 N N . LEU A 1 123 ? 15.531 21.172 -0.843 1 79.81 123 LEU A N 1
ATOM 931 C CA . LEU A 1 123 ? 15.945 22.547 -0.561 1 79.81 123 LEU A CA 1
ATOM 932 C C . LEU A 1 123 ? 17.219 22.562 0.284 1 79.81 123 LEU A C 1
ATOM 934 O O . LEU A 1 123 ? 18.031 23.469 0.163 1 79.81 123 LEU A O 1
ATOM 938 N N . PHE A 1 124 ? 17.359 21.516 1.12 1 84.44 124 PHE A N 1
ATOM 939 C CA . PHE A 1 124 ? 18.453 21.609 2.09 1 84.44 124 PHE A CA 1
ATOM 940 C C . PHE A 1 124 ? 19.391 20.406 1.981 1 84.44 124 PHE A C 1
ATOM 942 O O . PHE A 1 124 ? 20.391 20.344 2.676 1 84.44 124 PHE A O 1
ATOM 949 N N . GLY A 1 125 ? 19.062 19.5 1.151 1 75.94 125 GLY A N 1
ATOM 950 C CA . GLY A 1 125 ? 19.922 18.344 0.895 1 75.94 125 GLY A CA 1
ATOM 951 C C . GLY A 1 125 ? 20.094 17.453 2.104 1 75.94 125 GLY A C 1
ATOM 952 O O . GLY A 1 125 ? 19.219 17.406 2.982 1 75.94 125 GLY A O 1
ATOM 953 N N . ASP A 1 126 ? 21.172 16.781 2.117 1 73.44 126 ASP A N 1
ATOM 954 C CA . ASP A 1 126 ? 21.453 15.773 3.133 1 73.44 126 ASP A CA 1
ATOM 955 C C . ASP A 1 126 ? 21.734 16.422 4.484 1 73.44 126 ASP A C 1
ATOM 957 O O . ASP A 1 126 ? 21.328 15.906 5.527 1 73.44 126 ASP A O 1
ATOM 961 N N . GLN A 1 127 ? 22.375 17.547 4.461 1 68.06 127 GLN A N 1
ATOM 962 C CA . GLN A 1 127 ? 22.766 18.203 5.707 1 68.06 127 GLN A CA 1
ATOM 963 C C . GLN A 1 127 ? 21.531 18.656 6.488 1 68.06 127 GLN A C 1
ATOM 965 O O . GLN A 1 127 ? 21.484 18.531 7.715 1 68.06 127 GLN A O 1
ATOM 970 N N . GLY A 1 128 ? 20.578 19.062 5.836 1 67.81 128 GLY A N 1
ATOM 971 C CA . GLY A 1 128 ? 19.312 19.453 6.465 1 67.81 128 GLY A CA 1
ATOM 972 C C . GLY A 1 128 ? 18.375 18.281 6.664 1 67.81 128 GLY A C 1
ATOM 973 O O . GLY A 1 128 ? 17.812 18.094 7.746 1 67.81 128 GLY A O 1
ATOM 974 N N . GLY A 1 129 ? 18.422 17.453 5.766 1 75.5 129 GLY A N 1
ATOM 975 C CA . GLY A 1 129 ? 17.438 16.391 5.746 1 75.5 129 GLY A CA 1
ATOM 976 C C . GLY A 1 129 ? 17.75 15.266 6.715 1 75.5 129 GLY A C 1
ATOM 977 O O . GLY A 1 129 ? 16.859 14.797 7.426 1 75.5 129 GLY A O 1
ATOM 978 N N . ASN A 1 130 ? 18.938 14.938 6.766 1 77.12 130 ASN A N 1
ATOM 979 C CA . ASN A 1 130 ? 19.312 13.773 7.555 1 77.12 130 ASN A CA 1
ATOM 980 C C . ASN A 1 130 ? 19.109 14.016 9.047 1 77.12 130 ASN A C 1
ATOM 982 O O . ASN A 1 130 ? 18.75 13.094 9.781 1 77.12 130 ASN A O 1
ATOM 986 N N . VAL A 1 131 ? 19.266 15.242 9.391 1 82.56 131 VAL A N 1
ATOM 987 C CA . VAL A 1 131 ? 19.188 15.547 10.812 1 82.56 131 VAL A CA 1
ATOM 988 C C . VAL A 1 131 ? 17.75 15.922 11.18 1 82.56 131 VAL A C 1
ATOM 990 O O . VAL A 1 131 ? 17.172 15.344 12.109 1 82.56 131 VAL A O 1
ATOM 993 N N . TYR A 1 132 ? 17.172 16.734 10.445 1 89.88 132 TYR A N 1
ATOM 994 C CA . TYR A 1 132 ? 15.961 17.391 10.914 1 89.88 132 TYR A CA 1
ATOM 995 C C . TYR A 1 132 ? 14.719 16.594 10.523 1 89.88 132 TYR A C 1
ATOM 997 O O . TYR A 1 132 ? 13.711 16.609 11.234 1 89.88 132 TYR A O 1
ATOM 1005 N N . ILE A 1 133 ? 14.805 15.883 9.438 1 89.12 133 ILE A N 1
ATOM 1006 C CA . ILE A 1 133 ? 13.641 15.125 9 1 89.12 133 ILE A CA 1
ATOM 1007 C C . ILE A 1 133 ? 13.25 14.117 10.078 1 89.12 133 ILE A C 1
ATOM 1009 O O . ILE A 1 133 ? 12.102 14.07 10.516 1 89.12 133 ILE A O 1
ATOM 1013 N N . PRO A 1 134 ? 14.211 13.383 10.562 1 88.75 134 PRO A N 1
ATOM 1014 C CA . PRO A 1 134 ? 13.82 12.383 11.562 1 88.75 134 PRO A CA 1
ATOM 1015 C C . PRO A 1 134 ? 13.328 13.008 12.867 1 88.75 134 PRO A C 1
ATOM 1017 O O . PRO A 1 134 ? 12.328 12.562 13.422 1 88.75 134 PRO A O 1
ATOM 1020 N N . ILE A 1 135 ? 13.961 14 13.336 1 92 135 ILE A N 1
ATOM 1021 C CA . ILE A 1 135 ? 13.609 14.648 14.594 1 92 135 ILE A CA 1
ATOM 1022 C C . ILE A 1 135 ? 12.234 15.297 14.477 1 92 135 ILE A C 1
ATOM 1024 O O . ILE A 1 135 ? 11.367 15.094 15.328 1 92 135 ILE A O 1
ATOM 1028 N N . CYS A 1 136 ? 12.023 15.961 13.453 1 94.19 136 CYS A N 1
ATOM 1029 C CA . CYS A 1 136 ? 10.773 16.688 13.258 1 94.19 136 CYS A CA 1
ATOM 1030 C C . CYS A 1 136 ? 9.617 15.727 13 1 94.19 136 CYS A C 1
ATOM 1032 O O . CYS A 1 136 ? 8.469 16.031 13.32 1 94.19 136 CYS A O 1
ATOM 1034 N N . SER A 1 137 ? 9.992 14.625 12.422 1 92.19 137 SER A N 1
ATOM 1035 C CA . SER A 1 137 ? 8.961 13.617 12.18 1 92.19 137 SER A CA 1
ATOM 1036 C C . SER A 1 137 ? 8.383 13.094 13.492 1 92.19 137 SER A C 1
ATOM 1038 O O . SER A 1 137 ? 7.168 12.898 13.602 1 92.19 137 SER A O 1
ATOM 1040 N N . VAL A 1 138 ? 9.219 12.844 14.422 1 93.31 138 VAL A N 1
ATOM 1041 C CA . VAL A 1 138 ? 8.781 12.336 15.719 1 93.31 138 VAL A CA 1
ATOM 1042 C C . VAL A 1 138 ? 7.902 13.367 16.406 1 93.31 138 VAL A C 1
ATOM 1044 O O . VAL A 1 138 ? 6.832 13.039 16.922 1 93.31 138 VAL A O 1
ATOM 1047 N N . ILE A 1 139 ? 8.297 14.609 16.391 1 94.81 139 ILE A N 1
ATOM 1048 C CA . ILE A 1 139 ? 7.543 15.68 17.031 1 94.81 139 ILE A CA 1
ATOM 1049 C C . ILE A 1 139 ? 6.211 15.875 16.312 1 94.81 139 ILE A C 1
ATOM 1051 O O . ILE A 1 139 ? 5.168 16.016 16.953 1 94.81 139 ILE A O 1
ATOM 1055 N N . ASP A 1 140 ? 6.301 15.859 15.047 1 94.81 140 ASP A N 1
ATOM 1056 C CA . ASP A 1 140 ? 5.094 16.031 14.234 1 94.81 140 ASP A CA 1
ATOM 1057 C C . ASP A 1 140 ? 4.062 14.953 14.562 1 94.81 140 ASP A C 1
ATOM 1059 O O . ASP A 1 140 ? 2.904 15.266 14.852 1 94.81 140 ASP A O 1
ATOM 1063 N N . THR A 1 141 ? 4.516 13.742 14.484 1 92.12 141 THR A N 1
ATOM 1064 C CA . THR A 1 141 ? 3.602 12.633 14.742 1 92.12 141 THR A CA 1
ATOM 1065 C C . THR A 1 141 ? 3.053 12.711 16.172 1 92.12 141 THR A C 1
ATOM 1067 O O . THR A 1 141 ? 1.855 12.508 16.391 1 92.12 141 THR A O 1
ATOM 1070 N N . THR A 1 142 ? 3.875 13.023 17.094 1 92.38 142 THR A N 1
ATOM 1071 C CA . THR A 1 142 ? 3.471 13.102 18.5 1 92.38 142 THR A CA 1
ATOM 1072 C C . THR A 1 142 ? 2.406 14.172 18.688 1 92.38 142 THR A C 1
ATOM 1074 O O . THR A 1 142 ? 1.355 13.914 19.281 1 92.38 142 THR A O 1
ATOM 1077 N N . LEU A 1 143 ? 2.639 15.328 18.188 1 93.62 143 LEU A N 1
ATOM 1078 C CA . LEU A 1 143 ? 1.749 16.453 18.453 1 93.62 143 LEU A CA 1
ATOM 1079 C C . LEU A 1 143 ? 0.474 16.344 17.625 1 93.62 143 LEU A C 1
ATOM 1081 O O . LEU A 1 143 ? -0.6 16.75 18.078 1 93.62 143 LEU A O 1
ATOM 1085 N N . VAL A 1 144 ? 0.585 15.812 16.469 1 91.94 144 VAL A N 1
ATOM 1086 C CA . VAL A 1 144 ? -0.6 15.617 15.641 1 91.94 144 VAL A CA 1
ATOM 1087 C C . VAL A 1 144 ? -1.533 14.609 16.312 1 91.94 144 VAL A C 1
ATOM 1089 O O . VAL A 1 144 ? -2.748 14.812 16.359 1 91.94 144 VAL A O 1
ATOM 1092 N N . TRP A 1 145 ? -0.986 13.594 16.891 1 88.62 145 TRP A N 1
ATOM 1093 C CA . TRP A 1 145 ? -1.818 12.516 17.406 1 88.62 145 TRP A CA 1
ATOM 1094 C C . TRP A 1 145 ? -2.102 12.711 18.891 1 88.62 145 TRP A C 1
ATOM 1096 O O . TRP A 1 145 ? -2.719 11.852 19.531 1 88.62 145 TRP A O 1
ATOM 1106 N N . THR A 1 146 ? -1.637 13.781 19.453 1 89.81 146 THR A N 1
ATOM 1107 C CA . THR A 1 146 ? -2.064 14.188 20.781 1 89.81 146 THR A CA 1
ATOM 1108 C C . THR A 1 146 ? -2.873 15.477 20.719 1 89.81 146 THR A C 1
ATOM 1110 O O . THR A 1 146 ? -4.105 15.445 20.688 1 89.81 146 THR A O 1
ATOM 1113 N N . LEU A 1 147 ? -2.133 16.578 20.375 1 91.75 147 LEU A N 1
ATOM 1114 C CA . LEU A 1 147 ? -2.771 17.891 20.312 1 91.75 147 LEU A CA 1
ATOM 1115 C C . LEU A 1 147 ? -3.791 17.938 19.188 1 91.75 147 LEU A C 1
ATOM 1117 O O . LEU A 1 147 ? -4.938 18.344 19.391 1 91.75 147 LEU A O 1
ATOM 1121 N N . GLY A 1 148 ? -3.4 17.578 18.031 1 92.88 148 GLY A N 1
ATOM 1122 C CA . GLY A 1 148 ? -4.301 17.578 16.891 1 92.88 148 GLY A CA 1
ATOM 1123 C C . GLY A 1 148 ? -5.5 16.672 17.078 1 92.88 148 GLY A C 1
ATOM 1124 O O . GLY A 1 148 ? -6.637 17.078 16.828 1 92.88 148 GLY A O 1
ATOM 1125 N N . PHE A 1 149 ? -5.191 15.484 17.484 1 90.69 149 PHE A N 1
ATOM 1126 C CA . PHE A 1 149 ? -6.254 14.508 17.688 1 90.69 149 PHE A CA 1
ATOM 1127 C C . PHE A 1 149 ? -7.246 14.984 18.734 1 90.69 149 PHE A C 1
ATOM 1129 O O . PHE A 1 149 ? -8.453 14.789 18.594 1 90.69 149 PHE A O 1
ATOM 1136 N N . THR A 1 150 ? -6.77 15.586 19.797 1 89.94 150 THR A N 1
ATOM 1137 C CA . THR A 1 150 ? -7.633 16.125 20.844 1 89.94 150 THR A CA 1
ATOM 1138 C C . THR A 1 150 ? -8.539 17.219 20.281 1 89.94 150 THR A C 1
ATOM 1140 O O . THR A 1 150 ? -9.703 17.328 20.656 1 89.94 150 THR A O 1
ATOM 1143 N N . LEU A 1 151 ? -8.055 17.984 19.391 1 93.31 151 LEU A N 1
ATOM 1144 C CA . LEU A 1 151 ? -8.852 19.031 18.781 1 93.31 151 LEU A CA 1
ATOM 1145 C C . LEU A 1 151 ? -9.93 18.438 17.875 1 93.31 151 LEU A C 1
ATOM 1147 O O . LEU A 1 151 ? -11.07 18.906 17.859 1 93.31 151 LEU A O 1
ATOM 1151 N N . PHE A 1 152 ? -9.617 17.375 17.188 1 92.81 152 PHE A N 1
ATOM 1152 C CA . PHE A 1 152 ? -10.578 16.703 16.344 1 92.81 152 PHE A CA 1
ATOM 1153 C C . PHE A 1 152 ? -11.719 16.109 17.172 1 92.81 152 PHE A C 1
ATOM 1155 O O . PHE A 1 152 ? -12.891 16.203 16.766 1 92.81 152 PHE A O 1
ATOM 1162 N N . THR A 1 153 ? -11.352 15.555 18.266 1 89.62 153 THR A N 1
ATOM 1163 C CA . THR A 1 153 ? -12.32 14.727 18.969 1 89.62 153 THR A CA 1
ATOM 1164 C C . THR A 1 153 ? -12.867 15.461 20.203 1 89.62 153 THR A C 1
ATOM 1166 O O . THR A 1 153 ? -13.445 14.836 21.094 1 89.62 153 THR A O 1
ATOM 1169 N N . ASN A 1 154 ? -12.562 16.688 20.25 1 87.56 154 ASN A N 1
ATOM 1170 C CA . ASN A 1 154 ? -13.07 17.469 21.375 1 87.56 154 ASN A CA 1
ATOM 1171 C C . ASN A 1 154 ? -14.586 17.359 21.5 1 87.56 154 ASN A C 1
ATOM 1173 O O . ASN A 1 154 ? -15.312 17.562 20.516 1 87.56 154 ASN A O 1
ATOM 1177 N N . GLY A 1 155 ? -15.008 16.938 22.672 1 81.31 155 GLY A N 1
ATOM 1178 C CA . GLY A 1 155 ? -16.438 16.844 22.938 1 81.31 155 GLY A CA 1
ATOM 1179 C C . GLY A 1 155 ? -17.047 15.555 22.438 1 81.31 155 GLY A C 1
ATOM 1180 O O . GLY A 1 155 ? -18.25 15.328 22.594 1 81.31 155 GLY A O 1
ATOM 1181 N N . VAL A 1 156 ? -16.203 14.836 21.766 1 77.19 156 VAL A N 1
ATOM 1182 C CA . VAL A 1 156 ? -16.719 13.578 21.25 1 77.19 156 VAL A CA 1
ATOM 1183 C C . VAL A 1 156 ? -16.406 12.445 22.219 1 77.19 156 VAL A C 1
ATOM 1185 O O . VAL A 1 156 ? -15.25 12.227 22.578 1 77.19 156 VAL A O 1
ATOM 1188 N N . GLY A 1 157 ? -17.203 11.711 22.578 1 65.88 157 GLY A N 1
ATOM 1189 C CA . GLY A 1 157 ? -17.031 10.547 23.438 1 65.88 157 GLY A CA 1
ATOM 1190 C C . GLY A 1 157 ? -16.578 10.898 24.844 1 65.88 157 GLY A C 1
ATOM 1191 O O . GLY A 1 157 ? -15.969 10.078 25.531 1 65.88 157 GLY A O 1
ATOM 1192 N N . GLN A 1 158 ? -16.609 12.164 25.375 1 58.5 158 GLN A N 1
ATOM 1193 C CA . GLN A 1 158 ? -16.031 12.953 26.453 1 58.5 158 GLN A CA 1
ATOM 1194 C C . GLN A 1 158 ? -15.883 12.125 27.719 1 58.5 158 GLN A C 1
ATOM 1196 O O . GLN A 1 158 ? -15.406 12.625 28.75 1 58.5 158 GLN A O 1
ATOM 1201 N N . LYS A 1 159 ? -16.547 10.961 27.938 1 60.62 159 LYS A N 1
ATOM 1202 C CA . LYS A 1 159 ? -16.453 10.531 29.328 1 60.62 159 LYS A CA 1
ATOM 1203 C C . LYS A 1 159 ? -15.07 9.953 29.641 1 60.62 159 LYS A C 1
ATOM 1205 O O . LYS A 1 159 ? -14.766 9.648 30.781 1 60.62 159 LYS A O 1
ATOM 1210 N N . GLU A 1 160 ? -14.25 9.945 28.594 1 62.91 160 GLU A N 1
ATOM 1211 C CA . GLU A 1 160 ? -13.055 9.195 28.953 1 62.91 160 GLU A CA 1
ATOM 1212 C C . GLU A 1 160 ? -11.867 10.125 29.188 1 62.91 160 GLU A C 1
ATOM 1214 O O . GLU A 1 160 ? -11.844 11.25 28.688 1 62.91 160 GLU A O 1
ATOM 1219 N N . ASN A 1 161 ? -11.055 9.805 30.234 1 69.5 161 ASN A N 1
ATOM 1220 C CA . ASN A 1 161 ? -9.82 10.508 30.562 1 69.5 161 ASN A CA 1
ATOM 1221 C C . ASN A 1 161 ? -8.961 10.758 29.328 1 69.5 161 ASN A C 1
ATOM 1223 O O . ASN A 1 161 ? -8.602 9.82 28.625 1 69.5 161 ASN A O 1
ATOM 1227 N N . PRO A 1 162 ? -8.82 12 28.906 1 69.31 162 PRO A N 1
ATOM 1228 C CA . PRO A 1 162 ? -8.047 12.344 27.719 1 69.31 162 PRO A CA 1
ATOM 1229 C C . PRO A 1 162 ? -6.668 11.688 27.688 1 69.31 162 PRO A C 1
ATOM 1231 O O . PRO A 1 162 ? -6.172 11.312 26.625 1 69.31 162 PRO A O 1
ATOM 1234 N N . TRP A 1 163 ? -6.102 11.508 28.812 1 74.88 163 TRP A N 1
ATOM 1235 C CA . TRP A 1 163 ? -4.77 10.906 28.891 1 74.88 163 TRP A CA 1
ATOM 1236 C C . TRP A 1 163 ? -4.816 9.43 28.5 1 74.88 163 TRP A C 1
ATOM 1238 O O . TRP A 1 163 ? -3.895 8.922 27.859 1 74.88 163 TRP A O 1
ATOM 1248 N N . LYS A 1 164 ? -5.766 8.805 28.891 1 75.06 164 LYS A N 1
ATOM 1249 C CA . LYS A 1 164 ? -5.902 7.391 28.562 1 75.06 164 LYS A CA 1
ATOM 1250 C C . LYS A 1 164 ? -6.07 7.199 27.047 1 75.06 164 LYS A C 1
ATOM 1252 O O . LYS A 1 164 ? -5.508 6.27 26.469 1 75.06 164 LYS A O 1
ATOM 1257 N N . LYS A 1 165 ? -6.676 8.172 26.516 1 74.19 165 LYS A N 1
ATOM 1258 C CA . LYS A 1 165 ? -6.902 8.117 25.078 1 74.19 165 LYS A CA 1
ATOM 1259 C C . LYS A 1 165 ? -5.594 8.297 24.312 1 74.19 165 LYS A C 1
ATOM 1261 O O . LYS A 1 165 ? -5.352 7.617 23.312 1 74.19 165 LYS A O 1
ATOM 1266 N N . ILE A 1 166 ? -4.844 9.109 24.875 1 76.44 166 ILE A N 1
ATOM 1267 C CA . ILE A 1 166 ? -3.576 9.422 24.219 1 76.44 166 ILE A CA 1
ATOM 1268 C C . ILE A 1 166 ? -2.619 8.234 24.375 1 76.44 166 ILE A C 1
ATOM 1270 O O . ILE A 1 166 ? -2.029 7.785 23.391 1 76.44 166 ILE A O 1
ATOM 1274 N N . ILE A 1 167 ? -2.508 7.711 25.547 1 79.75 167 ILE A N 1
ATOM 1275 C CA . ILE A 1 167 ? -1.54 6.66 25.828 1 79.75 167 ILE A CA 1
ATOM 1276 C C . ILE A 1 167 ? -1.948 5.371 25.125 1 79.75 167 ILE A C 1
ATOM 1278 O O . ILE A 1 167 ? -1.094 4.578 24.719 1 79.75 167 ILE A O 1
ATOM 1282 N N . MET A 1 168 ? -3.174 5.297 24.906 1 81.38 168 MET A N 1
ATOM 1283 C CA . MET A 1 168 ? -3.662 4.062 24.312 1 81.38 168 MET A CA 1
ATOM 1284 C C . MET A 1 168 ? -3.732 4.195 22.781 1 81.38 168 MET A C 1
ATOM 1286 O O . MET A 1 168 ? -4.051 3.229 22.094 1 81.38 168 MET A O 1
ATOM 1290 N N . ASN A 1 169 ? -3.426 5.344 22.344 1 84.5 169 ASN A N 1
ATOM 1291 C CA . ASN A 1 169 ? -3.387 5.543 20.891 1 84.5 169 ASN A CA 1
ATOM 1292 C C . ASN A 1 169 ? -2.252 4.75 20.25 1 84.5 169 ASN A C 1
ATOM 1294 O O . ASN A 1 169 ? -1.089 4.906 20.625 1 84.5 169 ASN A O 1
ATOM 1298 N N . PRO A 1 170 ? -2.615 3.895 19.328 1 89 170 PRO A N 1
ATOM 1299 C CA . PRO A 1 170 ? -1.587 3.039 18.734 1 89 170 PRO A CA 1
ATOM 1300 C C . PRO A 1 170 ? -0.434 3.838 18.125 1 89 170 PRO A C 1
ATOM 1302 O O . PRO A 1 170 ? 0.709 3.375 18.125 1 89 170 PRO A O 1
ATOM 1305 N N . ILE A 1 171 ? -0.73 4.957 17.688 1 90.12 171 ILE A N 1
ATOM 1306 C CA . ILE A 1 171 ? 0.316 5.762 17.062 1 90.12 171 ILE A CA 1
ATOM 1307 C C . ILE A 1 171 ? 1.287 6.258 18.125 1 90.12 171 ILE A C 1
ATOM 1309 O O . ILE A 1 171 ? 2.504 6.207 17.938 1 90.12 171 ILE A O 1
ATOM 1313 N N . PHE A 1 172 ? 0.777 6.695 19.219 1 87.69 172 PHE A N 1
ATOM 1314 C CA . PHE A 1 172 ? 1.623 7.125 20.328 1 87.69 172 PHE A CA 1
ATOM 1315 C C . PHE A 1 172 ? 2.477 5.973 20.844 1 87.69 172 PHE A C 1
ATOM 1317 O O . PHE A 1 172 ? 3.674 6.141 21.078 1 87.69 172 PHE A O 1
ATOM 1324 N N . ILE A 1 173 ? 1.904 4.879 20.922 1 91.62 173 ILE A N 1
ATOM 1325 C CA . ILE A 1 173 ? 2.615 3.682 21.375 1 91.62 173 ILE A CA 1
ATOM 1326 C C . ILE A 1 173 ? 3.734 3.354 20.375 1 91.62 173 ILE A C 1
ATOM 1328 O O . ILE A 1 173 ? 4.832 2.971 20.781 1 91.62 173 ILE A O 1
ATOM 1332 N N . SER A 1 174 ? 3.451 3.527 19.141 1 94.75 174 SER A N 1
ATOM 1333 C CA . SER A 1 174 ? 4.434 3.23 18.109 1 94.75 174 SER A CA 1
ATOM 1334 C C . SER A 1 174 ? 5.633 4.172 18.203 1 94.75 174 SER A C 1
ATOM 1336 O O . SER A 1 174 ? 6.766 3.771 17.922 1 94.75 174 SER A O 1
ATOM 1338 N N . ILE A 1 175 ? 5.367 5.387 18.578 1 93.06 175 ILE A N 1
ATOM 1339 C CA . ILE A 1 175 ? 6.449 6.352 18.75 1 93.06 175 ILE A CA 1
ATOM 1340 C C . ILE A 1 175 ? 7.367 5.91 19.875 1 93.06 175 ILE A C 1
ATOM 1342 O O . ILE A 1 175 ? 8.586 5.84 19.719 1 93.06 175 ILE A O 1
ATOM 1346 N N . ILE A 1 176 ? 6.758 5.594 20.969 1 93.56 176 ILE A N 1
ATOM 1347 C CA . ILE A 1 176 ? 7.52 5.184 22.141 1 93.56 176 ILE A CA 1
ATOM 1348 C C . ILE A 1 176 ? 8.281 3.896 21.844 1 93.56 176 ILE A C 1
ATOM 1350 O O . ILE A 1 176 ? 9.461 3.777 22.172 1 93.56 176 ILE A O 1
ATOM 1354 N N . LEU A 1 177 ? 7.609 2.99 21.219 1 95.62 177 LEU A N 1
ATOM 1355 C CA . LEU A 1 177 ? 8.242 1.725 20.859 1 95.62 177 LEU A CA 1
ATOM 1356 C C . LEU A 1 177 ? 9.422 1.947 19.922 1 95.62 177 LEU A C 1
ATOM 1358 O O . LEU A 1 177 ? 10.492 1.373 20.109 1 95.62 177 LEU A O 1
ATOM 1362 N N . GLY A 1 178 ? 9.211 2.717 18.859 1 95.69 178 GLY A N 1
ATOM 1363 C CA . GLY A 1 178 ? 10.281 3.023 17.922 1 95.69 178 GLY A CA 1
ATOM 1364 C C . GLY A 1 178 ? 11.492 3.65 18.594 1 95.69 178 GLY A C 1
ATOM 1365 O O . GLY A 1 178 ? 12.625 3.227 18.359 1 95.69 178 GLY A O 1
ATOM 1366 N N . LEU A 1 179 ? 11.227 4.613 19.484 1 95 179 LEU A N 1
ATOM 1367 C CA . LEU A 1 179 ? 12.312 5.309 20.172 1 95 179 LEU A CA 1
ATOM 1368 C C . LEU A 1 179 ? 13.031 4.371 21.125 1 95 179 LEU A C 1
ATOM 1370 O O . LEU A 1 179 ? 14.258 4.445 21.266 1 95 179 LEU A O 1
ATOM 1374 N N . CYS A 1 180 ? 12.312 3.512 21.781 1 96.69 180 CYS A N 1
ATOM 1375 C CA . CYS A 1 180 ? 12.922 2.549 22.688 1 96.69 180 CYS A CA 1
ATOM 1376 C C . CYS A 1 180 ? 13.797 1.562 21.922 1 96.69 180 CYS A C 1
ATOM 1378 O O . CYS A 1 180 ? 14.922 1.268 22.344 1 96.69 180 CYS A O 1
ATOM 1380 N N . LEU A 1 181 ? 13.312 1.086 20.828 1 96.81 181 LEU A N 1
ATOM 1381 C CA . LEU A 1 181 ? 14.062 0.123 20.031 1 96.81 181 LEU A CA 1
ATOM 1382 C C . LEU A 1 181 ? 15.383 0.722 19.562 1 96.81 181 LEU A C 1
ATOM 1384 O O . LEU A 1 181 ? 16.422 0.071 19.625 1 96.81 181 LEU A O 1
ATOM 1388 N N . THR A 1 182 ? 15.336 1.949 19.094 1 95.56 182 THR A N 1
ATOM 1389 C CA . THR A 1 182 ? 16.531 2.574 18.531 1 95.56 182 THR A CA 1
ATOM 1390 C C . THR A 1 182 ? 17.453 3.078 19.641 1 95.56 182 THR A C 1
ATOM 1392 O O . THR A 1 182 ? 18.672 2.953 19.531 1 95.56 182 THR A O 1
ATOM 1395 N N . SER A 1 183 ? 16.938 3.635 20.734 1 96.19 183 SER A N 1
ATOM 1396 C CA . SER A 1 183 ? 17.75 4.219 21.797 1 96.19 183 SER A CA 1
ATOM 1397 C C . SER A 1 183 ? 18.469 3.143 22.609 1 96.19 183 SER A C 1
ATOM 1399 O O . SER A 1 183 ? 19.594 3.348 23.062 1 96.19 183 SER A O 1
ATOM 1401 N N . PHE A 1 184 ? 17.828 2.047 22.812 1 96.94 184 PHE A N 1
ATOM 1402 C CA . PHE A 1 184 ? 18.422 0.981 23.609 1 96.94 184 PHE A CA 1
ATOM 1403 C C . PHE A 1 184 ? 19.094 -0.054 22.719 1 96.94 184 PHE A C 1
ATOM 1405 O O . PHE A 1 184 ? 19.531 -1.104 23.188 1 96.94 184 PHE A O 1
ATOM 1412 N N . HIS A 1 185 ? 19.109 0.143 21.469 1 95.12 185 HIS A N 1
ATOM 1413 C CA . HIS A 1 185 ? 19.781 -0.695 20.484 1 95.12 185 HIS A CA 1
ATOM 1414 C C . HIS A 1 185 ? 19.281 -2.135 20.562 1 95.12 185 HIS A C 1
ATOM 1416 O O . HIS A 1 185 ? 20.078 -3.074 20.547 1 95.12 185 HIS A O 1
ATOM 1422 N N . ILE A 1 186 ? 18 -2.221 20.766 1 95.75 186 ILE A N 1
ATOM 1423 C CA . ILE A 1 186 ? 17.391 -3.545 20.797 1 95.75 186 ILE A CA 1
ATOM 1424 C C . ILE A 1 186 ? 17.391 -4.141 19.391 1 95.75 186 ILE A C 1
ATOM 1426 O O . ILE A 1 186 ? 16.859 -3.529 18.453 1 95.75 186 ILE A O 1
ATOM 1430 N N . PRO A 1 187 ? 17.984 -5.285 19.203 1 94.31 187 PRO A N 1
ATOM 1431 C CA . PRO A 1 187 ? 17.984 -5.879 17.875 1 94.31 187 PRO A CA 1
ATOM 1432 C C . PRO A 1 187 ? 16.609 -6.41 17.469 1 94.31 187 PRO A C 1
ATOM 1434 O O . PRO A 1 187 ? 15.93 -7.055 18.266 1 94.31 187 PRO A O 1
ATOM 1437 N N . VAL A 1 188 ? 16.156 -6.047 16.312 1 93.81 188 VAL A N 1
ATOM 1438 C CA . VAL A 1 188 ? 14.914 -6.559 15.742 1 93.81 188 VAL A CA 1
ATOM 1439 C C . VAL A 1 188 ? 15.227 -7.375 14.484 1 93.81 188 VAL A C 1
ATOM 1441 O O . VAL A 1 188 ? 15.945 -6.91 13.602 1 93.81 188 VAL A O 1
ATOM 1444 N N . PRO A 1 189 ? 14.711 -8.633 14.43 1 91.31 189 PRO A N 1
ATOM 1445 C CA . PRO A 1 189 ? 14.938 -9.438 13.227 1 91.31 189 PRO A CA 1
ATOM 1446 C C . PRO A 1 189 ? 14.484 -8.727 11.953 1 91.31 189 PRO A C 1
ATOM 1448 O O . PRO A 1 189 ? 13.453 -8.055 11.945 1 91.31 189 PRO A O 1
ATOM 1451 N N . ASP A 1 190 ? 15.234 -8.906 10.906 1 89.06 190 ASP A N 1
ATOM 1452 C CA . ASP A 1 190 ? 14.977 -8.242 9.633 1 89.06 190 ASP A CA 1
ATOM 1453 C C . ASP A 1 190 ? 13.586 -8.586 9.109 1 89.06 190 ASP A C 1
ATOM 1455 O O . ASP A 1 190 ? 12.914 -7.734 8.523 1 89.06 190 ASP A O 1
ATOM 1459 N N . MET A 1 191 ? 13.211 -9.781 9.352 1 87.31 191 MET A N 1
ATOM 1460 C CA . MET A 1 191 ? 11.922 -10.219 8.844 1 87.31 191 MET A CA 1
ATOM 1461 C C . MET A 1 191 ? 10.789 -9.383 9.438 1 87.31 191 MET A C 1
ATOM 1463 O O . MET A 1 191 ? 9.828 -9.047 8.742 1 87.31 191 MET A O 1
ATOM 1467 N N . ILE A 1 192 ? 10.883 -9.055 10.609 1 92.94 192 ILE A N 1
ATOM 1468 C CA . ILE A 1 192 ? 9.867 -8.281 11.305 1 92.94 192 ILE A CA 1
ATOM 1469 C C . ILE A 1 192 ? 9.875 -6.84 10.797 1 92.94 192 ILE A C 1
ATOM 1471 O O . ILE A 1 192 ? 8.836 -6.289 10.445 1 92.94 192 ILE A O 1
ATOM 1475 N N . MET A 1 193 ? 11.031 -6.301 10.711 1 93.19 193 MET A N 1
ATOM 1476 C CA . MET A 1 193 ? 11.133 -4.906 10.289 1 93.19 193 MET A CA 1
ATOM 1477 C C . MET A 1 193 ? 10.758 -4.75 8.82 1 93.19 193 MET A C 1
ATOM 1479 O O . MET A 1 193 ? 10.156 -3.746 8.43 1 93.19 193 MET A O 1
ATOM 1483 N N . ASN A 1 194 ? 11.086 -5.723 8.086 1 90.81 194 ASN A N 1
ATOM 1484 C CA . ASN A 1 194 ? 10.68 -5.684 6.688 1 90.81 194 ASN A CA 1
ATOM 1485 C C . ASN A 1 194 ? 9.164 -5.688 6.543 1 90.81 194 ASN A C 1
ATOM 1487 O O . ASN A 1 194 ? 8.617 -5.012 5.668 1 90.81 194 ASN A O 1
ATOM 1491 N N . ALA A 1 195 ? 8.562 -6.48 7.332 1 92.69 195 ALA A N 1
ATOM 1492 C CA . ALA A 1 195 ? 7.098 -6.508 7.32 1 92.69 195 ALA A CA 1
ATOM 1493 C C . ALA A 1 195 ? 6.52 -5.16 7.742 1 92.69 195 ALA A C 1
ATOM 1495 O O . ALA A 1 195 ? 5.598 -4.648 7.102 1 92.69 195 ALA A O 1
ATOM 1496 N N . ILE A 1 196 ? 7.074 -4.605 8.773 1 95.25 196 ILE A N 1
ATOM 1497 C CA . ILE A 1 196 ? 6.633 -3.307 9.273 1 95.25 196 ILE A CA 1
ATOM 1498 C C . ILE A 1 196 ? 6.836 -2.244 8.195 1 95.25 196 ILE A C 1
ATOM 1500 O O . ILE A 1 196 ? 5.938 -1.446 7.922 1 95.25 196 ILE A O 1
ATOM 1504 N N . ASP A 1 197 ? 7.934 -2.326 7.535 1 94.31 197 ASP A N 1
ATOM 1505 C CA . ASP A 1 197 ? 8.25 -1.385 6.465 1 94.31 197 ASP A CA 1
ATOM 1506 C C . ASP A 1 197 ? 7.293 -1.547 5.289 1 94.31 197 ASP A C 1
ATOM 1508 O O . ASP A 1 197 ? 6.82 -0.557 4.723 1 94.31 197 ASP A O 1
ATOM 1512 N N . SER A 1 198 ? 7.086 -2.744 4.984 1 92.81 198 SER A N 1
ATOM 1513 C CA . SER A 1 198 ? 6.223 -3.025 3.842 1 92.81 198 SER A CA 1
ATOM 1514 C C . SER A 1 198 ? 4.809 -2.5 4.07 1 92.81 198 SER A C 1
ATOM 1516 O O . SER A 1 198 ? 4.188 -1.952 3.158 1 92.81 198 SER A O 1
ATOM 1518 N N . VAL A 1 199 ? 4.328 -2.652 5.234 1 95.56 199 VAL A N 1
ATOM 1519 C CA . VAL A 1 199 ? 2.996 -2.172 5.59 1 95.56 199 VAL A CA 1
ATOM 1520 C C . VAL A 1 199 ? 3 -0.646 5.66 1 95.56 199 VAL A C 1
ATOM 1522 O O . VAL A 1 199 ? 2.143 0.012 5.066 1 95.56 199 VAL A O 1
ATOM 1525 N N . GLY A 1 200 ? 3.941 -0.13 6.375 1 95.19 200 GLY A N 1
ATOM 1526 C CA . GLY A 1 200 ? 4.02 1.31 6.562 1 95.19 200 GLY A CA 1
ATOM 1527 C C . GLY A 1 200 ? 4.141 2.076 5.258 1 95.19 200 GLY A C 1
ATOM 1528 O O . GLY A 1 200 ? 3.551 3.148 5.105 1 95.19 200 GLY A O 1
ATOM 1529 N N . ASN A 1 201 ? 4.801 1.545 4.316 1 92.94 201 ASN A N 1
ATOM 1530 C CA . ASN A 1 201 ? 5.086 2.213 3.051 1 92.94 201 ASN A CA 1
ATOM 1531 C C . ASN A 1 201 ? 3.834 2.328 2.184 1 92.94 201 ASN A C 1
ATOM 1533 O O . ASN A 1 201 ? 3.826 3.062 1.195 1 92.94 201 ASN A O 1
ATOM 1537 N N . THR A 1 202 ? 2.838 1.648 2.531 1 94.56 202 THR A N 1
ATOM 1538 C CA . THR A 1 202 ? 1.615 1.743 1.741 1 94.56 202 THR A CA 1
ATOM 1539 C C . THR A 1 202 ? 0.783 2.945 2.174 1 94.56 202 THR A C 1
ATOM 1541 O O . THR A 1 202 ? -0.185 3.311 1.505 1 94.56 202 THR A O 1
ATOM 1544 N N . CYS A 1 203 ? 1.147 3.541 3.264 1 92.31 203 CYS A N 1
ATOM 1545 C CA . CYS A 1 203 ? 0.366 4.613 3.869 1 92.31 203 CYS A CA 1
ATOM 1546 C C . CYS A 1 203 ? 0.16 5.758 2.887 1 92.31 203 CYS A C 1
ATOM 1548 O O . CYS A 1 203 ? -0.957 6.254 2.73 1 92.31 203 CYS A O 1
ATOM 1550 N N . TYR A 1 204 ? 1.194 6.086 2.209 1 88.12 204 TYR A N 1
ATOM 1551 C CA . TYR A 1 204 ? 1.161 7.234 1.307 1 88.12 204 TYR A CA 1
ATOM 1552 C C . TYR A 1 204 ? 0.148 7.02 0.189 1 88.12 204 TYR A C 1
ATOM 1554 O O . TYR A 1 204 ? -0.773 7.82 0.014 1 88.12 204 TYR A O 1
ATOM 1562 N N . SER A 1 205 ? 0.245 5.961 -0.522 1 93.12 205 SER A N 1
ATOM 1563 C CA . SER A 1 205 ? -0.614 5.691 -1.671 1 93.12 205 SER A CA 1
ATOM 1564 C C . SER A 1 205 ? -2.061 5.469 -1.241 1 93.12 205 SER A C 1
ATOM 1566 O O . SER A 1 205 ? -2.975 6.105 -1.77 1 93.12 205 SER A O 1
ATOM 1568 N N . TRP A 1 206 ? -2.24 4.688 -0.253 1 94.75 206 TRP A N 1
ATOM 1569 C CA . TRP A 1 206 ? -3.6 4.336 0.146 1 94.75 206 TRP A CA 1
ATOM 1570 C C . TRP A 1 206 ? -4.262 5.48 0.902 1 94.75 206 TRP A C 1
ATOM 1572 O O . TRP A 1 206 ? -5.484 5.629 0.87 1 94.75 206 TRP A O 1
ATOM 1582 N N . GLY A 1 207 ? -3.43 6.32 1.616 1 92.69 207 GLY A N 1
ATOM 1583 C CA . GLY A 1 207 ? -3.992 7.508 2.24 1 92.69 207 GLY A CA 1
ATOM 1584 C C . GLY A 1 207 ? -4.602 8.469 1.242 1 92.69 207 GLY A C 1
ATOM 1585 O O . GLY A 1 207 ? -5.723 8.953 1.44 1 92.69 207 GLY A O 1
ATOM 1586 N N . LEU A 1 208 ? -3.9 8.734 0.154 1 91.25 208 LEU A N 1
ATOM 1587 C CA . LEU A 1 208 ? -4.363 9.672 -0.864 1 91.25 208 LEU A CA 1
ATOM 1588 C C . LEU A 1 208 ? -5.5 9.07 -1.682 1 91.25 208 LEU A C 1
ATOM 1590 O O . LEU A 1 208 ? -6.434 9.773 -2.07 1 91.25 208 LEU A O 1
ATOM 1594 N N . ILE A 1 209 ? -5.406 7.793 -1.887 1 95.12 209 ILE A N 1
ATOM 1595 C CA . ILE A 1 209 ? -6.488 7.102 -2.584 1 95.12 209 ILE A CA 1
ATOM 1596 C C . ILE A 1 209 ? -7.758 7.148 -1.739 1 95.12 209 ILE A C 1
ATOM 1598 O O . ILE A 1 209 ? -8.852 7.395 -2.262 1 95.12 209 ILE A O 1
ATOM 1602 N N . TYR A 1 210 ? -7.613 6.902 -0.443 1 95.06 210 TYR A N 1
ATOM 1603 C CA . TYR A 1 210 ? -8.758 7.012 0.458 1 95.06 210 TYR A CA 1
ATOM 1604 C C . TYR A 1 210 ? -9.391 8.398 0.377 1 95.06 210 TYR A C 1
ATOM 1606 O O . TYR A 1 210 ? -10.609 8.523 0.321 1 95.06 210 TYR A O 1
ATOM 1614 N N . LEU A 1 211 ? -8.531 9.391 0.44 1 90.75 211 LEU A N 1
ATOM 1615 C CA . LEU A 1 211 ? -9.008 10.766 0.323 1 90.75 211 LEU A CA 1
ATOM 1616 C C . LEU A 1 211 ? -9.797 10.961 -0.966 1 90.75 211 LEU A C 1
ATOM 1618 O O . LEU A 1 211 ? -10.867 11.57 -0.957 1 90.75 211 LEU A O 1
ATOM 1622 N N . GLY A 1 212 ? -9.281 10.492 -2.045 1 92.5 212 GLY A N 1
ATOM 1623 C CA . GLY A 1 212 ? -9.984 10.555 -3.316 1 92.5 212 GLY A CA 1
ATOM 1624 C C . GLY A 1 212 ? -11.336 9.859 -3.289 1 92.5 212 GLY A C 1
ATOM 1625 O O . GLY A 1 212 ? -12.32 10.383 -3.822 1 92.5 212 GLY A O 1
ATOM 1626 N N . CYS A 1 213 ? -11.336 8.68 -2.674 1 94.75 213 CYS A N 1
ATOM 1627 C CA . CYS A 1 213 ? -12.602 7.957 -2.539 1 94.75 213 CYS A CA 1
ATOM 1628 C C . CYS A 1 213 ? -13.617 8.781 -1.748 1 94.75 213 CYS A C 1
ATOM 1630 O O . CYS A 1 213 ? -14.781 8.867 -2.129 1 94.75 213 CYS A O 1
ATOM 1632 N N . SER A 1 214 ? -13.133 9.312 -0.652 1 90.81 214 SER A N 1
ATOM 1633 C CA . SER A 1 214 ? -14 10.133 0.186 1 90.81 214 SER A CA 1
ATOM 1634 C C . SER A 1 214 ? -14.617 11.281 -0.609 1 90.81 214 SER A C 1
ATOM 1636 O O . SER A 1 214 ? -15.812 11.547 -0.498 1 90.81 214 SER A O 1
ATOM 1638 N N . LEU A 1 215 ? -13.875 11.906 -1.441 1 89.31 215 LEU A N 1
ATOM 1639 C CA . LEU A 1 215 ? -14.344 13.008 -2.275 1 89.31 215 LEU A CA 1
ATOM 1640 C C . LEU A 1 215 ? -15.344 12.516 -3.316 1 89.31 215 LEU A C 1
ATOM 1642 O O . LEU A 1 215 ? -16.266 13.25 -3.691 1 89.31 215 LEU A O 1
ATOM 1646 N N . GLY A 1 216 ? -15.086 11.344 -3.789 1 91.62 216 GLY A N 1
ATOM 1647 C CA . GLY A 1 216 ? -15.961 10.781 -4.801 1 91.62 216 GLY A CA 1
ATOM 1648 C C . GLY A 1 216 ? -17.359 10.492 -4.285 1 91.62 216 GLY A C 1
ATOM 1649 O O . GLY A 1 216 ? -18.328 10.492 -5.055 1 91.62 216 GLY A O 1
ATOM 1650 N N . PHE A 1 217 ? -17.469 10.25 -3.021 1 91.38 217 PHE A N 1
ATOM 1651 C CA . PHE A 1 217 ? -18.766 9.945 -2.43 1 91.38 217 PHE A CA 1
ATOM 1652 C C . PHE A 1 217 ? -19.484 11.219 -2.01 1 91.38 217 PHE A C 1
ATOM 1654 O O . PHE A 1 217 ? -20.672 11.18 -1.659 1 91.38 217 PHE A O 1
ATOM 1661 N N . MET A 1 218 ? -18.797 12.258 -2.012 1 82.75 218 MET A N 1
ATOM 1662 C CA . MET A 1 218 ? -19.375 13.516 -1.556 1 82.75 218 MET A CA 1
ATOM 1663 C C . MET A 1 218 ? -20.047 14.25 -2.705 1 82.75 218 MET A C 1
ATOM 1665 O O . MET A 1 218 ? -19.766 13.984 -3.875 1 82.75 218 MET A O 1
ATOM 1669 N N . LYS A 1 219 ? -21.156 15.055 -2.377 1 73.12 219 LYS A N 1
ATOM 1670 C CA . LYS A 1 219 ? -21.766 15.961 -3.348 1 73.12 219 LYS A CA 1
ATOM 1671 C C . LYS A 1 219 ? -20.953 17.234 -3.496 1 73.12 219 LYS A C 1
ATOM 1673 O O . LYS A 1 219 ? -20.719 17.953 -2.516 1 73.12 219 LYS A O 1
ATOM 1678 N N . LEU A 1 220 ? -19.844 17.234 -4.227 1 59.38 220 LEU A N 1
ATOM 1679 C CA . LEU A 1 220 ? -18.922 18.344 -4.398 1 59.38 220 LEU A CA 1
ATOM 1680 C C . LEU A 1 220 ? -19.672 19.688 -4.363 1 59.38 220 LEU A C 1
ATOM 1682 O O . LEU A 1 220 ? -19.062 20.734 -4.523 1 59.38 220 LEU A O 1
ATOM 1686 N N . THR A 1 221 ? -21 19.672 -4.258 1 51.53 221 THR A N 1
ATOM 1687 C CA . THR A 1 221 ? -21.75 20.922 -4.398 1 51.53 221 THR A CA 1
ATOM 1688 C C . THR A 1 221 ? -21.469 21.859 -3.221 1 51.53 221 THR A C 1
ATOM 1690 O O . THR A 1 221 ? -21.781 23.047 -3.273 1 51.53 221 THR A O 1
ATOM 1693 N N . ASN A 1 222 ? -21.219 21.422 -2.139 1 52.06 222 ASN A N 1
ATOM 1694 C CA . ASN A 1 222 ? -21.344 22.359 -1.02 1 52.06 222 ASN A CA 1
ATOM 1695 C C . ASN A 1 222 ? -20.141 23.297 -0.929 1 52.06 222 ASN A C 1
ATOM 1697 O O . ASN A 1 222 ? -19.297 23.141 -0.041 1 52.06 222 ASN A O 1
ATOM 1701 N N . ILE A 1 223 ? -20.031 24.016 -1.911 1 47.44 223 ILE A N 1
ATOM 1702 C CA . ILE A 1 223 ? -19.047 25.062 -2.111 1 47.44 223 ILE A CA 1
ATOM 1703 C C . ILE A 1 223 ? -19.172 26.109 -1.009 1 47.44 223 ILE A C 1
ATOM 1705 O O . ILE A 1 223 ? -18.281 26.953 -0.83 1 47.44 223 ILE A O 1
ATOM 1709 N N . PHE A 1 224 ? -20.422 26.219 -0.478 1 46.84 224 PHE A N 1
ATOM 1710 C CA . PHE A 1 224 ? -20.734 27.344 0.394 1 46.84 224 PHE A CA 1
ATOM 1711 C C . PHE A 1 224 ? -19.859 27.328 1.643 1 46.84 224 PHE A C 1
ATOM 1713 O O . PHE A 1 224 ? -19.594 28.375 2.24 1 46.84 224 PHE A O 1
ATOM 1720 N N . LYS A 1 225 ? -19.438 26.188 2.131 1 60.72 225 LYS A N 1
ATOM 1721 C CA . LYS A 1 225 ? -18.594 26 3.314 1 60.72 225 LYS A CA 1
ATOM 1722 C C . LYS A 1 225 ? -17.188 26.531 3.082 1 60.72 225 LYS A C 1
ATOM 1724 O O . LYS A 1 225 ? -16.281 26.281 3.895 1 60.72 225 LYS A O 1
ATOM 1729 N N . TYR A 1 226 ? -17.25 27.609 2.293 1 71.75 226 TYR A N 1
ATOM 1730 C CA . TYR A 1 226 ? -16.156 28.188 1.544 1 71.75 226 TYR A CA 1
ATOM 1731 C C . TYR A 1 226 ? -15.383 29.203 2.4 1 71.75 226 TYR A C 1
ATOM 1733 O O . TYR A 1 226 ? -14.156 29.234 2.383 1 71.75 226 TYR A O 1
ATOM 1741 N N . ARG A 1 227 ? -16.172 30.031 3.285 1 85.62 227 ARG A N 1
ATOM 1742 C CA . ARG A 1 227 ? -15.445 31.047 4.039 1 85.62 227 ARG A CA 1
ATOM 1743 C C . ARG A 1 227 ? -14.492 30.422 5.043 1 85.62 227 ARG A C 1
ATOM 1745 O O . ARG A 1 227 ? -13.336 30.844 5.16 1 85.62 227 ARG A O 1
ATOM 1752 N N . SER A 1 228 ? -15.008 29.484 5.766 1 92.5 228 SER A N 1
ATOM 1753 C CA . SER A 1 228 ? -14.164 28.844 6.762 1 92.5 228 SER A CA 1
ATOM 1754 C C . SER A 1 228 ? -12.984 28.125 6.109 1 92.5 228 SER A C 1
ATOM 1756 O O . SER A 1 228 ? -11.898 28.062 6.684 1 92.5 228 SER A O 1
ATOM 1758 N N . MET A 1 229 ? -13.211 27.703 4.934 1 92.81 229 MET A N 1
ATOM 1759 C CA . MET A 1 229 ? -12.133 27.047 4.191 1 92.81 229 MET A CA 1
ATOM 1760 C C . MET A 1 229 ? -11.047 28.062 3.812 1 92.81 229 MET A C 1
ATOM 1762 O O . MET A 1 229 ? -9.859 27.75 3.912 1 92.81 229 MET A O 1
ATOM 1766 N N . LEU A 1 230 ? -11.461 29.188 3.43 1 92.38 230 LEU A N 1
ATOM 1767 C CA . LEU A 1 230 ? -10.516 30.234 3.055 1 92.38 230 LEU A CA 1
ATOM 1768 C C . LEU A 1 230 ? -9.719 30.703 4.266 1 92.38 230 LEU A C 1
ATOM 1770 O O . LEU A 1 230 ? -8.516 30.969 4.16 1 92.38 230 LEU A O 1
ATOM 1774 N N . VAL A 1 231 ? -10.43 30.812 5.344 1 94.75 231 VAL A N 1
ATOM 1775 C CA . VAL A 1 231 ? -9.758 31.203 6.582 1 94.75 231 VAL A CA 1
ATOM 1776 C C . VAL A 1 231 ? -8.727 30.141 6.961 1 94.75 231 VAL A C 1
ATOM 1778 O O . VAL A 1 231 ? -7.613 30.469 7.387 1 94.75 231 VAL A O 1
ATOM 1781 N N . LEU A 1 232 ? -9.109 28.922 6.824 1 95.31 232 LEU A N 1
ATOM 1782 C CA . LEU A 1 232 ? -8.188 27.828 7.113 1 95.31 232 LEU A CA 1
ATOM 1783 C C . LEU A 1 232 ? -6.957 27.891 6.215 1 95.31 232 LEU A C 1
ATOM 1785 O O . LEU A 1 232 ? -5.824 27.812 6.691 1 95.31 232 LEU A O 1
ATOM 1789 N N . VAL A 1 233 ? -7.188 28.094 4.957 1 94.56 233 VAL A N 1
ATOM 1790 C CA . VAL A 1 233 ? -6.109 28.141 3.977 1 94.56 233 VAL A CA 1
ATOM 1791 C C . VAL A 1 233 ? -5.184 29.312 4.281 1 94.56 233 VAL A C 1
ATOM 1793 O O . VAL A 1 233 ? -3.963 29.156 4.34 1 94.56 233 VAL A O 1
ATOM 1796 N N . PHE A 1 234 ? -5.73 30.422 4.508 1 94.5 234 PHE A N 1
ATOM 1797 C CA . PHE A 1 234 ? -4.957 31.641 4.723 1 94.5 234 PHE A CA 1
ATOM 1798 C C . PHE A 1 234 ? -4.18 31.562 6.031 1 94.5 234 PHE A C 1
ATOM 1800 O O . PHE A 1 234 ? -3.002 31.922 6.082 1 94.5 234 PHE A O 1
ATOM 1807 N N . THR A 1 235 ? -4.816 31.156 7.035 1 96.12 235 THR A N 1
ATOM 1808 C CA . THR A 1 235 ? -4.176 31.094 8.344 1 96.12 235 THR A CA 1
ATOM 1809 C C . THR A 1 235 ? -3.111 30 8.375 1 96.12 235 THR A C 1
ATOM 1811 O O . THR A 1 235 ? -1.981 30.25 8.805 1 96.12 235 THR A O 1
ATOM 1814 N N . LYS A 1 236 ? -3.41 28.844 7.863 1 95.94 236 LYS A N 1
ATOM 1815 C CA . LYS A 1 236 ? -2.535 27.672 7.977 1 95.94 236 LYS A CA 1
ATOM 1816 C C . LYS A 1 236 ? -1.363 27.781 7.004 1 95.94 236 LYS A C 1
ATOM 1818 O O . LYS A 1 236 ? -0.242 27.375 7.332 1 95.94 236 LYS A O 1
ATOM 1823 N N . LEU A 1 237 ? -1.618 28.312 5.824 1 95.38 237 LEU A N 1
ATOM 1824 C CA . LEU A 1 237 ? -0.6 28.219 4.785 1 95.38 237 LEU A CA 1
ATOM 1825 C C . LEU A 1 237 ? 0.231 29.484 4.711 1 95.38 237 LEU A C 1
ATOM 1827 O O . LEU A 1 237 ? 1.355 29.484 4.207 1 95.38 237 LEU A O 1
ATOM 1831 N N . LEU A 1 238 ? -0.304 30.547 5.25 1 95.94 238 LEU A N 1
ATOM 1832 C CA . LEU A 1 238 ? 0.399 31.812 5.047 1 95.94 238 LEU A CA 1
ATOM 1833 C C . LEU A 1 238 ? 0.732 32.469 6.379 1 95.94 238 LEU A C 1
ATOM 1835 O O . LEU A 1 238 ? 1.905 32.625 6.719 1 95.94 238 LEU A O 1
ATOM 1839 N N . VAL A 1 239 ? -0.213 32.75 7.164 1 97 239 VAL A N 1
ATOM 1840 C CA . VAL A 1 239 ? -0.048 33.594 8.352 1 97 239 VAL A CA 1
ATOM 1841 C C . VAL A 1 239 ? 0.815 32.844 9.375 1 97 239 VAL A C 1
ATOM 1843 O O . VAL A 1 239 ? 1.821 33.375 9.852 1 97 239 VAL A O 1
ATOM 1846 N N . ILE A 1 240 ? 0.449 31.672 9.695 1 97.62 240 ILE A N 1
ATOM 1847 C CA . ILE A 1 240 ? 1.115 30.922 10.758 1 97.62 240 ILE A CA 1
ATOM 1848 C C . ILE A 1 240 ? 2.557 30.625 10.352 1 97.62 240 ILE A C 1
ATOM 1850 O O . ILE A 1 240 ? 3.486 30.844 11.133 1 97.62 240 ILE A O 1
ATOM 1854 N N . PRO A 1 241 ? 2.779 30.125 9.133 1 97.38 241 PRO A N 1
ATOM 1855 C CA . PRO A 1 241 ? 4.164 29.859 8.734 1 97.38 241 PRO A CA 1
ATOM 1856 C C . PRO A 1 241 ? 5.047 31.109 8.828 1 97.38 241 PRO A C 1
ATOM 1858 O O . PRO A 1 241 ? 6.211 31.016 9.219 1 97.38 241 PRO A O 1
ATOM 1861 N N . LEU A 1 242 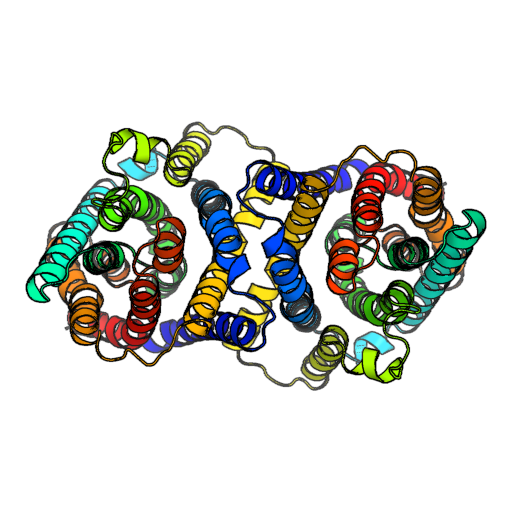? 4.508 32.25 8.508 1 96.75 242 LEU A N 1
ATOM 1862 C CA . LEU A 1 242 ? 5.277 33.469 8.617 1 96.75 242 LEU A CA 1
ATOM 1863 C C . LEU A 1 242 ? 5.566 33.812 10.078 1 96.75 242 LEU A C 1
ATOM 1865 O O . LEU A 1 242 ? 6.684 34.188 10.422 1 96.75 242 LEU A O 1
ATOM 1869 N N . ILE A 1 243 ? 4.598 33.688 10.891 1 97.38 243 ILE A N 1
ATOM 1870 C CA . ILE A 1 243 ? 4.766 33.938 12.32 1 97.38 243 ILE A CA 1
ATOM 1871 C C . ILE A 1 243 ? 5.836 33 12.883 1 97.38 243 ILE A C 1
ATOM 1873 O O . ILE A 1 243 ? 6.734 33.438 13.609 1 97.38 243 ILE A O 1
ATOM 1877 N N . VAL A 1 244 ? 5.738 31.734 12.523 1 97.38 244 VAL A N 1
ATOM 1878 C CA . VAL A 1 244 ? 6.672 30.719 13.008 1 97.38 244 VAL A CA 1
ATOM 1879 C C . VAL A 1 244 ? 8.086 31.047 12.531 1 97.38 244 VAL A C 1
ATOM 1881 O O . VAL A 1 244 ? 9.039 30.953 13.297 1 97.38 244 VAL A O 1
ATOM 1884 N N . TYR A 1 245 ? 8.195 31.422 11.297 1 96.75 245 TYR A N 1
ATOM 1885 C CA . TYR A 1 245 ? 9.5 31.75 10.75 1 96.75 245 TYR A CA 1
ATOM 1886 C C . TYR A 1 245 ? 10.125 32.938 11.484 1 96.75 245 TYR A C 1
ATOM 1888 O O . TYR A 1 245 ? 11.273 32.875 11.93 1 96.75 245 TYR A O 1
ATOM 1896 N N . PHE A 1 246 ? 9.398 34 11.68 1 96.12 246 PHE A N 1
ATOM 1897 C CA . PHE A 1 246 ? 9.938 35.219 12.25 1 96.12 246 PHE A CA 1
ATOM 1898 C C . PHE A 1 246 ? 10.242 35.031 13.734 1 96.12 246 PHE A C 1
ATOM 1900 O O . PHE A 1 246 ? 11.227 35.594 14.242 1 96.12 246 PHE A O 1
ATOM 1907 N N . ILE A 1 247 ? 9.461 34.281 14.43 1 96.38 247 ILE A N 1
ATOM 1908 C CA . ILE A 1 247 ? 9.719 34.031 15.844 1 96.38 247 ILE A CA 1
ATOM 1909 C C . ILE A 1 247 ? 10.938 33.125 16 1 96.38 247 ILE A C 1
ATOM 1911 O O . ILE A 1 247 ? 11.836 33.406 16.797 1 96.38 247 ILE A O 1
ATOM 1915 N N . SER A 1 248 ? 11 32.062 15.203 1 96 248 SER A N 1
ATOM 1916 C CA . SER A 1 248 ? 12.062 31.062 15.352 1 96 248 SER A CA 1
ATOM 1917 C C . SER A 1 248 ? 13.398 31.609 14.852 1 96 248 SER A C 1
ATOM 1919 O O . SER A 1 248 ? 14.461 31.188 15.32 1 96 248 SER A O 1
ATOM 1921 N N . HIS A 1 249 ? 13.305 32.594 13.961 1 93.5 249 HIS A N 1
ATOM 1922 C CA . HIS A 1 249 ? 14.508 33.156 13.375 1 93.5 249 HIS A CA 1
ATOM 1923 C C . HIS A 1 249 ? 15.367 33.844 14.438 1 93.5 249 HIS A C 1
ATOM 1925 O O . HIS A 1 249 ? 16.578 34 14.25 1 93.5 249 HIS A O 1
ATOM 1931 N N . HIS A 1 250 ? 14.805 34.188 15.516 1 94.25 250 HIS A N 1
ATOM 1932 C CA . HIS A 1 250 ? 15.516 34.906 16.578 1 94.25 250 HIS A CA 1
ATOM 1933 C C . HIS A 1 250 ? 16.312 33.938 17.438 1 94.25 250 HIS A C 1
ATOM 1935 O O . HIS A 1 250 ? 17.266 34.312 18.109 1 94.25 250 HIS A O 1
ATOM 1941 N N . PHE A 1 251 ? 15.992 32.688 17.375 1 94 251 PHE A N 1
ATOM 1942 C CA . PHE A 1 251 ? 16.625 31.781 18.328 1 94 251 PHE A CA 1
ATOM 1943 C C . PHE A 1 251 ? 17.188 30.562 17.609 1 94 251 PHE A C 1
ATOM 1945 O O . PHE A 1 251 ? 17.938 29.781 18.203 1 94 251 PHE A O 1
ATOM 1952 N N . LEU A 1 252 ? 16.844 30.359 16.344 1 95.44 252 LEU A N 1
ATOM 1953 C CA . LEU A 1 252 ? 17.312 29.234 15.555 1 95.44 252 LEU A CA 1
ATOM 1954 C C . LEU A 1 252 ? 18.078 29.703 14.328 1 95.44 252 LEU A C 1
ATOM 1956 O O . LEU A 1 252 ? 18.062 30.906 14 1 95.44 252 LEU A O 1
ATOM 1960 N N . THR A 1 253 ? 18.859 28.781 13.727 1 93.56 253 THR A N 1
ATOM 1961 C CA . THR A 1 253 ? 19.531 29.109 12.477 1 93.56 253 THR A CA 1
ATOM 1962 C C . THR A 1 253 ? 18.516 29.359 11.359 1 93.56 253 THR A C 1
ATOM 1964 O O . THR A 1 253 ? 17.344 29 11.492 1 93.56 253 THR A O 1
ATOM 1967 N N . ASN A 1 254 ? 18.953 29.969 10.336 1 92.12 254 ASN A N 1
ATOM 1968 C CA . ASN A 1 254 ? 18.078 30.266 9.203 1 92.12 254 ASN A CA 1
ATOM 1969 C C . ASN A 1 254 ? 17.484 29 8.609 1 92.12 254 ASN A C 1
ATOM 1971 O O . ASN A 1 254 ? 16.297 28.953 8.289 1 92.12 254 ASN A O 1
ATOM 1975 N N . VAL A 1 255 ? 18.297 27.984 8.516 1 90.44 255 VAL A N 1
ATOM 1976 C CA . VAL A 1 255 ? 17.859 26.719 7.953 1 90.44 255 VAL A CA 1
ATOM 1977 C C . VAL A 1 255 ? 16.781 26.109 8.844 1 90.44 255 VAL A C 1
ATOM 1979 O O . VAL A 1 255 ? 15.742 25.641 8.352 1 90.44 255 VAL A O 1
ATOM 1982 N N . GLU A 1 256 ? 17 26.141 10.141 1 93.88 256 GLU A N 1
ATOM 1983 C CA . GLU A 1 256 ? 16.031 25.594 11.086 1 93.88 256 GLU A CA 1
ATOM 1984 C C . GLU A 1 256 ? 14.711 26.344 11.016 1 93.88 256 GLU A C 1
ATOM 1986 O O . GLU A 1 256 ? 13.641 25.719 11.031 1 93.88 256 GLU A O 1
ATOM 1991 N N . SER A 1 257 ? 14.836 27.625 10.891 1 95.06 257 SER A N 1
ATOM 1992 C CA . SER A 1 257 ? 13.633 28.453 10.82 1 95.06 257 SER A CA 1
ATOM 1993 C C . SER A 1 257 ? 12.859 28.188 9.531 1 95.06 257 SER A C 1
ATOM 1995 O O . SER A 1 257 ? 11.625 28.172 9.539 1 95.06 257 SER A O 1
ATOM 1997 N N . MET A 1 258 ? 13.523 27.984 8.5 1 92.69 258 MET A N 1
ATOM 1998 C CA . MET A 1 258 ? 12.891 27.688 7.223 1 92.69 258 MET A CA 1
ATOM 1999 C C . MET A 1 258 ? 12.219 26.328 7.242 1 92.69 258 MET A C 1
ATOM 2001 O O . MET A 1 258 ? 11.156 26.141 6.645 1 92.69 258 MET A O 1
ATOM 2005 N N . ILE A 1 259 ? 12.828 25.406 7.891 1 93.25 259 ILE A N 1
ATOM 2006 C CA . ILE A 1 259 ? 12.258 24.062 8.008 1 93.25 259 ILE A CA 1
ATOM 2007 C C . ILE A 1 259 ? 10.961 24.125 8.805 1 93.25 259 ILE A C 1
ATOM 2009 O O . ILE A 1 259 ? 9.945 23.547 8.414 1 93.25 259 ILE A O 1
ATOM 2013 N N . LEU A 1 260 ? 10.992 24.875 9.867 1 95.69 260 LEU A N 1
ATOM 2014 C CA . LEU A 1 260 ? 9.781 25.031 10.672 1 95.69 260 LEU A CA 1
ATOM 2015 C C . LEU A 1 260 ? 8.68 25.734 9.875 1 95.69 260 LEU A C 1
ATOM 2017 O O . LEU A 1 260 ? 7.508 25.375 9.984 1 95.69 260 LEU A O 1
ATOM 2021 N N . MET A 1 261 ? 9.07 26.703 9.109 1 95.12 261 MET A N 1
ATOM 2022 C CA . MET A 1 261 ? 8.117 27.375 8.242 1 95.12 261 MET A CA 1
ATOM 2023 C C . MET A 1 261 ? 7.477 26.406 7.262 1 95.12 261 MET A C 1
ATOM 2025 O O . MET A 1 261 ? 6.262 26.422 7.062 1 95.12 261 MET A O 1
ATOM 2029 N N . LEU A 1 262 ? 8.273 25.578 6.746 1 91.94 262 LEU A N 1
ATOM 2030 C CA . LEU A 1 262 ? 7.797 24.594 5.781 1 91.94 262 LEU A CA 1
ATOM 2031 C C . LEU A 1 262 ? 6.848 23.609 6.438 1 91.94 262 LEU A C 1
ATOM 2033 O O . LEU A 1 262 ? 5.812 23.25 5.871 1 91.94 262 LEU A O 1
ATOM 2037 N N . ILE A 1 263 ? 7.199 23.125 7.594 1 94.88 263 ILE A N 1
ATOM 2038 C CA . ILE A 1 263 ? 6.367 22.172 8.32 1 94.88 263 ILE A CA 1
ATOM 2039 C C . ILE A 1 263 ? 5.012 22.797 8.633 1 94.88 263 ILE A C 1
ATOM 2041 O O . ILE A 1 263 ? 3.971 22.156 8.445 1 94.88 263 ILE A O 1
ATOM 2045 N N . SER A 1 264 ? 5.07 24 9.062 1 96.19 264 SER A N 1
ATOM 2046 C CA . SER A 1 264 ? 3.832 24.672 9.438 1 96.19 264 SER A CA 1
ATOM 2047 C C . SER A 1 264 ? 2.986 25 8.211 1 96.19 264 SER A C 1
ATOM 2049 O O . SER A 1 264 ? 1.763 25.109 8.305 1 96.19 264 SER A O 1
ATOM 2051 N N . ALA A 1 265 ? 3.592 25.094 7.047 1 94.31 265 ALA A N 1
ATOM 2052 C CA . ALA A 1 265 ? 2.9 25.484 5.816 1 94.31 265 ALA A CA 1
ATOM 2053 C C . ALA A 1 265 ? 2.369 24.25 5.086 1 94.31 265 ALA A C 1
ATOM 2055 O O . ALA A 1 265 ? 1.788 24.359 4.004 1 94.31 265 ALA A O 1
ATOM 2056 N N . ALA A 1 266 ? 2.615 23.141 5.656 1 92.88 266 ALA A N 1
ATOM 2057 C CA . ALA A 1 266 ? 2.131 21.906 5.031 1 92.88 266 ALA A CA 1
ATOM 2058 C C . ALA A 1 266 ? 0.606 21.891 4.957 1 92.88 266 ALA A C 1
ATOM 2060 O O . ALA A 1 266 ? -0.069 22.375 5.867 1 92.88 266 ALA A O 1
ATOM 2061 N N . PRO A 1 267 ? 0.029 21.344 3.85 1 92.31 267 PRO A N 1
ATOM 2062 C CA . PRO A 1 267 ? -1.428 21.188 3.805 1 92.31 267 PRO A CA 1
ATOM 2063 C C . PRO A 1 267 ? -1.957 20.25 4.883 1 92.31 267 PRO A C 1
ATOM 2065 O O . PRO A 1 267 ? -1.182 19.516 5.508 1 92.31 267 PRO A O 1
ATOM 2068 N N . SER A 1 268 ? -3.264 20.328 5.09 1 94.12 268 SER A N 1
ATOM 2069 C CA . SER A 1 268 ? -3.885 19.453 6.082 1 94.12 268 SER A CA 1
ATOM 2070 C C . SER A 1 268 ? -3.625 17.984 5.77 1 94.12 268 SER A C 1
ATOM 2072 O O . SER A 1 268 ? -3.609 17.578 4.602 1 94.12 268 SER A O 1
ATOM 2074 N N . MET A 1 269 ? -3.402 17.25 6.75 1 91.75 269 MET A N 1
ATOM 2075 C CA . MET A 1 269 ? -3.037 15.844 6.598 1 91.75 269 MET A CA 1
ATOM 2076 C C . MET A 1 269 ? -4.203 15.039 6.043 1 91.75 269 MET A C 1
ATOM 2078 O O . MET A 1 269 ? -5.359 15.281 6.395 1 91.75 269 MET A O 1
ATOM 2082 N N . THR A 1 270 ? -3.867 14.094 5.266 1 87.62 270 THR A N 1
ATOM 2083 C CA . THR A 1 270 ? -4.863 13.234 4.637 1 87.62 270 THR A CA 1
ATOM 2084 C C . THR A 1 270 ? -5.609 12.414 5.688 1 87.62 270 THR A C 1
ATOM 2086 O O . THR A 1 270 ? -6.781 12.07 5.5 1 87.62 270 THR A O 1
ATOM 2089 N N . THR A 1 271 ? -4.996 12.125 6.781 1 92.25 271 THR A N 1
ATOM 2090 C CA . THR A 1 271 ? -5.594 11.32 7.844 1 92.25 271 THR A CA 1
ATOM 2091 C C . THR A 1 271 ? -6.77 12.062 8.484 1 92.25 271 THR A C 1
ATOM 2093 O O . THR A 1 271 ? -7.555 11.469 9.219 1 92.25 271 THR A O 1
ATOM 2096 N N . SER A 1 272 ? -6.855 13.359 8.203 1 94.38 272 SER A N 1
ATOM 2097 C CA . SER A 1 272 ? -7.973 14.117 8.75 1 94.38 272 SER A CA 1
ATOM 2098 C C . SER A 1 272 ? -9.312 13.539 8.297 1 94.38 272 SER A C 1
ATOM 2100 O O . SER A 1 272 ? -10.25 13.461 9.094 1 94.38 272 SER A O 1
ATOM 2102 N N . SER A 1 273 ? -9.359 13.172 7.047 1 93.12 273 SER A N 1
ATOM 2103 C CA . SER A 1 273 ? -10.594 12.586 6.531 1 93.12 273 SER A CA 1
ATOM 2104 C C . SER A 1 273 ? -10.875 11.234 7.18 1 93.12 273 SER A C 1
ATOM 2106 O O . SER A 1 273 ? -12.031 10.891 7.43 1 93.12 273 SER A O 1
ATOM 2108 N N . MET A 1 274 ? -9.836 10.531 7.469 1 94.69 274 MET A N 1
ATOM 2109 C CA . MET A 1 274 ? -9.984 9.219 8.102 1 94.69 274 MET A CA 1
ATOM 2110 C C . MET A 1 274 ? -10.461 9.367 9.539 1 94.69 274 MET A C 1
ATOM 2112 O O . MET A 1 274 ? -11.312 8.602 9.992 1 94.69 274 MET A O 1
ATOM 2116 N N . ILE A 1 275 ? -9.898 10.297 10.25 1 93.19 275 ILE A N 1
ATOM 2117 C CA . ILE A 1 275 ? -10.32 10.562 11.617 1 93.19 275 ILE A CA 1
ATOM 2118 C C . ILE A 1 275 ? -11.789 10.977 11.641 1 93.19 275 ILE A C 1
ATOM 2120 O O . ILE A 1 275 ? -12.57 10.492 12.469 1 93.19 275 ILE A O 1
ATOM 2124 N N . ALA A 1 276 ? -12.133 11.852 10.719 1 93.5 276 ALA A N 1
ATOM 2125 C CA . ALA A 1 276 ? -13.516 12.297 10.641 1 93.5 276 ALA A CA 1
ATOM 2126 C C . ALA A 1 276 ? -14.461 11.125 10.414 1 93.5 276 ALA A C 1
ATOM 2128 O O . ALA A 1 276 ? -15.555 11.078 10.984 1 93.5 276 ALA A O 1
ATOM 2129 N N . GLU A 1 277 ? -14.031 10.195 9.609 1 92.25 277 GLU A N 1
ATOM 2130 C CA . GLU A 1 277 ? -14.836 9 9.336 1 92.25 277 GLU A CA 1
ATOM 2131 C C . GLU A 1 277 ? -14.938 8.117 10.578 1 92.25 277 GLU A C 1
ATOM 2133 O O . GLU A 1 277 ? -16.031 7.695 10.953 1 92.25 277 GLU A O 1
ATOM 2138 N N . GLN A 1 278 ? -13.867 7.859 11.211 1 91.44 278 GLN A N 1
ATOM 2139 C CA . GLN A 1 278 ? -13.797 6.922 12.32 1 91.44 278 GLN A CA 1
ATOM 2140 C C . GLN A 1 278 ? -14.523 7.469 13.547 1 91.44 278 GLN A C 1
ATOM 2142 O O . GLN A 1 278 ? -15.078 6.707 14.344 1 91.44 278 GLN A O 1
ATOM 2147 N N . TYR A 1 279 ? -14.57 8.758 13.711 1 91.81 279 TYR A N 1
ATOM 2148 C CA . TYR A 1 279 ? -15.141 9.359 14.906 1 91.81 279 TYR A CA 1
ATOM 2149 C C . TYR A 1 279 ? -16.422 10.117 14.578 1 91.81 279 TYR A C 1
ATOM 2151 O O . TYR A 1 279 ? -16.906 10.914 15.383 1 91.81 279 TYR A O 1
ATOM 2159 N N . HIS A 1 280 ? -16.891 9.898 13.352 1 93.38 280 HIS A N 1
ATOM 2160 C CA . HIS A 1 280 ? -18.172 10.422 12.891 1 93.38 280 HIS A CA 1
ATOM 2161 C C . HIS A 1 280 ? -18.219 11.945 12.984 1 93.38 280 HIS A C 1
ATOM 2163 O O . HIS A 1 280 ? -19.156 12.508 13.539 1 93.38 280 HIS A O 1
ATOM 2169 N N . LEU A 1 281 ? -17.188 12.547 12.516 1 94.44 281 LEU A N 1
ATOM 2170 C CA . LEU A 1 281 ? -17.141 14 12.414 1 94.44 281 LEU A CA 1
ATOM 2171 C C . LEU A 1 281 ? -17.547 14.469 11.016 1 94.44 281 LEU A C 1
ATOM 2173 O O . LEU A 1 281 ? -18.188 13.719 10.273 1 94.44 281 LEU A O 1
ATOM 2177 N N . ASP A 1 282 ? -17.375 15.727 10.742 1 92.25 282 ASP A N 1
ATOM 2178 C CA . ASP A 1 282 ? -17.734 16.281 9.438 1 92.25 282 ASP A CA 1
ATOM 2179 C C . ASP A 1 282 ? -16.719 15.875 8.375 1 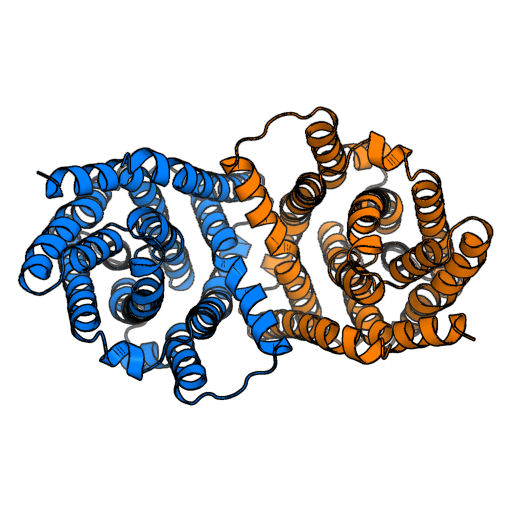92.25 282 ASP A C 1
ATOM 2181 O O . ASP A 1 282 ? -15.805 16.641 8.047 1 92.25 282 ASP A O 1
ATOM 2185 N N . GLU A 1 283 ? -16.906 14.75 7.812 1 91.12 283 GLU A N 1
ATOM 2186 C CA . GLU A 1 283 ? -15.961 14.164 6.855 1 91.12 283 GLU A CA 1
ATOM 2187 C C . GLU A 1 283 ? -15.867 15.016 5.594 1 91.12 283 GLU A C 1
ATOM 2189 O O . GLU A 1 283 ? -14.797 15.117 4.988 1 91.12 283 GLU A O 1
ATOM 2194 N N . GLU A 1 284 ? -16.984 15.531 5.199 1 89.56 284 GLU A N 1
ATOM 2195 C CA . GLU A 1 284 ? -16.984 16.359 3.998 1 89.56 284 GLU A CA 1
ATOM 2196 C C . GLU A 1 284 ? -16.078 17.578 4.164 1 89.56 284 GLU A C 1
ATOM 2198 O O . GLU A 1 284 ? -15.289 17.891 3.27 1 89.56 284 GLU A O 1
ATOM 2203 N N . TYR A 1 285 ? -16.219 18.203 5.277 1 91.44 285 TYR A N 1
ATOM 2204 C CA . TYR A 1 285 ? -15.367 19.344 5.562 1 91.44 285 TYR A CA 1
ATOM 2205 C C . TYR A 1 285 ? -13.898 18.938 5.617 1 91.44 285 TYR A C 1
ATOM 2207 O O . TYR A 1 285 ? -13.031 19.641 5.094 1 91.44 285 TYR A O 1
ATOM 2215 N N . ALA A 1 286 ? -13.594 17.828 6.223 1 93 286 ALA A N 1
ATOM 2216 C CA . ALA A 1 286 ? -12.227 17.344 6.367 1 93 286 ALA A CA 1
ATOM 2217 C C . ALA A 1 286 ? -11.594 17.062 5.004 1 93 286 ALA A C 1
ATOM 2219 O O . ALA A 1 286 ? -10.484 17.516 4.719 1 93 286 ALA A O 1
ATOM 2220 N N . SER A 1 287 ? -12.32 16.375 4.199 1 90.94 287 SER A N 1
ATOM 2221 C CA . SER A 1 287 ? -11.812 16 2.883 1 90.94 287 SER A CA 1
ATOM 2222 C C . SER A 1 287 ? -11.594 17.234 2.012 1 90.94 287 SER A C 1
ATOM 2224 O O . SER A 1 287 ? -10.594 17.328 1.303 1 90.94 287 SER A O 1
ATOM 2226 N N . THR A 1 288 ? -12.5 18.172 2.102 1 89.94 288 THR A N 1
ATOM 2227 C CA . THR A 1 288 ? -12.383 19.406 1.347 1 89.94 288 THR A CA 1
ATOM 2228 C C . THR A 1 288 ? -11.188 20.219 1.835 1 89.94 288 THR A C 1
ATOM 2230 O O . THR A 1 288 ? -10.477 20.828 1.033 1 89.94 288 THR A O 1
ATOM 2233 N N . ALA A 1 289 ? -11.047 20.203 3.107 1 92.06 289 ALA A N 1
ATOM 2234 C CA . ALA A 1 289 ? -9.93 20.938 3.693 1 92.06 289 ALA A CA 1
ATOM 2235 C C . ALA A 1 289 ? -8.594 20.406 3.193 1 92.06 289 ALA A C 1
ATOM 2237 O O . ALA A 1 289 ? -7.695 21.172 2.84 1 92.06 289 ALA A O 1
ATOM 2238 N N . VAL A 1 290 ? -8.469 19.125 3.127 1 90.81 290 VAL A N 1
ATOM 2239 C CA . VAL A 1 290 ? -7.227 18.5 2.705 1 90.81 290 VAL A CA 1
ATOM 2240 C C . VAL A 1 290 ? -6.941 18.844 1.245 1 90.81 290 VAL A C 1
ATOM 2242 O O . VAL A 1 290 ? -5.836 19.281 0.908 1 90.81 290 VAL A O 1
ATOM 2245 N N . VAL A 1 291 ? -7.926 18.766 0.413 1 87.31 291 VAL A N 1
ATOM 2246 C CA . VAL A 1 291 ? -7.719 18.984 -1.015 1 87.31 291 VAL A CA 1
ATOM 2247 C C . VAL A 1 291 ? -7.469 20.469 -1.275 1 87.31 291 VAL A C 1
ATOM 2249 O O . VAL A 1 291 ? -6.578 20.828 -2.053 1 87.31 291 VAL A O 1
ATOM 2252 N N . THR A 1 292 ? -8.242 21.281 -0.639 1 89.25 292 THR A N 1
ATOM 2253 C CA . THR A 1 292 ? -8.125 22.719 -0.856 1 89.25 292 THR A CA 1
ATOM 2254 C C . THR A 1 292 ? -6.762 23.219 -0.387 1 89.25 292 THR A C 1
ATOM 2256 O O . THR A 1 292 ? -6.098 23.969 -1.098 1 89.25 292 THR A O 1
ATOM 2259 N N . THR A 1 293 ? -6.359 22.781 0.765 1 91.69 293 THR A N 1
ATOM 2260 C CA . THR A 1 293 ? -5.062 23.219 1.269 1 91.69 293 THR A CA 1
ATOM 2261 C C . THR A 1 293 ? -3.93 22.656 0.416 1 91.69 293 THR A C 1
ATOM 2263 O O . THR A 1 293 ? -2.887 23.297 0.256 1 91.69 293 THR A O 1
ATOM 2266 N N . THR A 1 294 ? -4.133 21.484 -0.09 1 86.25 294 THR A N 1
ATOM 2267 C CA . THR A 1 294 ? -3.137 20.875 -0.968 1 86.25 294 THR A CA 1
ATOM 2268 C C . THR A 1 294 ? -2.994 21.688 -2.256 1 86.25 294 THR A C 1
ATOM 2270 O O . THR A 1 294 ? -1.877 21.969 -2.699 1 86.25 294 THR A O 1
ATOM 2273 N N . LEU A 1 295 ? -4.051 22.094 -2.785 1 85.06 295 LEU A N 1
ATOM 2274 C CA . LEU A 1 295 ? -4.031 22.859 -4.031 1 85.06 295 LEU A CA 1
ATOM 2275 C C . LEU A 1 295 ? -3.395 24.234 -3.822 1 85.06 295 LEU A C 1
ATOM 2277 O O . LEU A 1 295 ? -2.555 24.656 -4.617 1 85.06 295 LEU A O 1
ATOM 2281 N N . PHE A 1 296 ? -3.74 24.859 -2.807 1 89.06 296 PHE A N 1
ATOM 2282 C CA . PHE A 1 296 ? -3.26 26.219 -2.574 1 89.06 296 PHE A CA 1
ATOM 2283 C C . PHE A 1 296 ? -1.809 26.203 -2.109 1 89.06 296 PHE A C 1
ATOM 2285 O O . PHE A 1 296 ? -1.083 27.188 -2.297 1 89.06 296 PHE A O 1
ATOM 2292 N N . CYS A 1 297 ? -1.454 25.141 -1.444 1 87.5 297 CYS A N 1
ATOM 2293 C CA . CYS A 1 297 ? -0.084 25.047 -0.952 1 87.5 297 CYS A CA 1
ATOM 2294 C C . CYS A 1 297 ? 0.916 25.125 -2.1 1 87.5 297 CYS A C 1
ATOM 2296 O O . CYS A 1 297 ? 2.014 25.656 -1.932 1 87.5 297 CYS A O 1
ATOM 2298 N N . MET A 1 298 ? 0.561 24.688 -3.266 1 80.62 298 MET A N 1
ATOM 2299 C CA . MET A 1 298 ? 1.412 24.734 -4.453 1 80.62 298 MET A CA 1
ATOM 2300 C C . MET A 1 298 ? 1.776 26.156 -4.82 1 80.62 298 MET A C 1
ATOM 2302 O O . MET A 1 298 ? 2.879 26.422 -5.305 1 80.62 298 MET A O 1
ATOM 2306 N N . LEU A 1 299 ? 0.951 27.031 -4.594 1 84.25 299 LEU A N 1
ATOM 2307 C CA . LEU A 1 299 ? 1.175 28.438 -4.926 1 84.25 299 LEU A CA 1
ATOM 2308 C C . LEU A 1 299 ? 1.766 29.188 -3.736 1 84.25 299 LEU A C 1
ATOM 2310 O O . LEU A 1 299 ? 2.631 30.047 -3.91 1 84.25 299 LEU A O 1
ATOM 2314 N N . ILE A 1 300 ? 1.38 28.828 -2.572 1 89.06 300 ILE A N 1
ATOM 2315 C CA . ILE A 1 300 ? 1.67 29.641 -1.395 1 89.06 300 ILE A CA 1
ATOM 2316 C C . ILE A 1 300 ? 3.086 29.344 -0.903 1 89.06 300 ILE A C 1
ATOM 2318 O O . ILE A 1 300 ? 3.791 30.25 -0.445 1 89.06 300 ILE A O 1
ATOM 2322 N N . ILE A 1 301 ? 3.531 28.109 -0.992 1 86.94 301 ILE A N 1
ATOM 2323 C CA . ILE A 1 301 ? 4.844 27.766 -0.465 1 86.94 301 ILE A CA 1
ATOM 2324 C C . ILE A 1 301 ? 5.926 28.531 -1.219 1 86.94 301 ILE A C 1
ATOM 2326 O O . ILE A 1 301 ? 6.797 29.156 -0.604 1 86.94 301 ILE A O 1
ATOM 2330 N N . PRO A 1 302 ? 5.887 28.547 -2.598 1 84.31 302 PRO A N 1
ATOM 2331 C CA . PRO A 1 302 ? 6.863 29.375 -3.309 1 84.31 302 PRO A CA 1
ATOM 2332 C C . PRO A 1 302 ? 6.781 30.844 -2.918 1 84.31 302 PRO A C 1
ATOM 2334 O O . PRO A 1 302 ? 7.809 31.531 -2.834 1 84.31 302 PRO A O 1
ATOM 2337 N N . LEU A 1 303 ? 5.637 31.297 -2.729 1 87.38 303 LEU A N 1
ATOM 2338 C CA . LEU A 1 303 ? 5.438 32.688 -2.318 1 87.38 303 LEU A CA 1
ATOM 2339 C C . LEU A 1 303 ? 6.074 32.938 -0.957 1 87.38 303 LEU A C 1
ATOM 2341 O O . LEU A 1 303 ? 6.66 34 -0.733 1 87.38 303 LEU A O 1
ATOM 2345 N N . LEU A 1 304 ? 5.965 32.062 -0.004 1 91.31 304 LEU A N 1
ATOM 2346 C CA . LEU A 1 304 ? 6.551 32.156 1.326 1 91.31 304 LEU A CA 1
ATOM 2347 C C . LEU A 1 304 ? 8.062 32.312 1.242 1 91.31 304 LEU A C 1
ATOM 2349 O O . LEU A 1 304 ? 8.648 33.188 1.908 1 91.31 304 LEU A O 1
ATOM 2353 N N . PHE A 1 305 ? 8.68 31.5 0.424 1 86.44 305 PHE A N 1
ATOM 2354 C CA . PHE A 1 305 ? 10.133 31.547 0.291 1 86.44 305 PHE A CA 1
ATOM 2355 C C . PHE A 1 305 ? 10.57 32.844 -0.398 1 86.44 305 PHE A C 1
ATOM 2357 O O . PHE A 1 305 ? 11.641 33.375 -0.102 1 86.44 305 PHE A O 1
ATOM 2364 N N . GLY A 1 306 ? 9.75 33.281 -1.303 1 84.75 306 GLY A N 1
ATOM 2365 C CA . GLY A 1 306 ? 10.016 34.562 -1.907 1 84.75 306 GLY A CA 1
ATOM 2366 C C . GLY A 1 306 ? 9.945 35.719 -0.915 1 84.75 306 GLY A C 1
ATOM 2367 O O . GLY A 1 306 ? 10.773 36.625 -0.958 1 84.75 306 GLY A O 1
ATOM 2368 N N . LEU A 1 307 ? 9.016 35.656 -0.056 1 87.44 307 LEU A N 1
ATOM 2369 C CA . LEU A 1 307 ? 8.773 36.688 0.916 1 87.44 307 LEU A CA 1
ATOM 2370 C C . LEU A 1 307 ? 9.914 36.781 1.929 1 87.44 307 LEU A C 1
ATOM 2372 O O . LEU A 1 307 ? 10.289 37.875 2.359 1 87.44 307 LEU A O 1
ATOM 2376 N N . ILE A 1 308 ? 10.5 35.656 2.293 1 85.81 308 ILE A N 1
ATOM 2377 C CA . ILE A 1 308 ? 11.516 35.688 3.338 1 85.81 308 ILE A CA 1
ATOM 2378 C C . ILE A 1 308 ? 12.883 35.969 2.719 1 85.81 308 ILE A C 1
ATOM 2380 O O . ILE A 1 308 ? 13.844 36.281 3.434 1 85.81 308 ILE A O 1
ATOM 2384 N N . SER A 1 309 ? 13.047 35.75 1.432 1 78.81 309 SER A N 1
ATOM 2385 C CA . SER A 1 309 ? 14.289 36.062 0.742 1 78.81 309 SER A CA 1
ATOM 2386 C C . SER A 1 309 ? 14.406 37.562 0.505 1 78.81 309 SER A C 1
ATOM 2388 O O . SER A 1 309 ? 15.461 38.062 0.09 1 78.81 309 SER A O 1
ATOM 2390 N N . LEU A 1 310 ? 13.359 38.312 0.732 1 67.12 310 LEU A N 1
ATOM 2391 C CA . LEU A 1 310 ? 13.406 39.75 0.61 1 67.12 310 LEU A CA 1
ATOM 2392 C C . LEU A 1 310 ? 14.086 40.375 1.824 1 67.12 310 LEU A C 1
ATOM 2394 O O . LEU A 1 310 ? 13.969 39.875 2.938 1 67.12 310 LEU A O 1
ATOM 2398 N N . MET B 1 1 ? 25.078 -24.031 -1.696 1 52.47 1 MET B N 1
ATOM 2399 C CA . MET B 1 1 ? 24.375 -22.859 -1.188 1 52.47 1 MET B CA 1
ATOM 2400 C C . MET B 1 1 ? 23.141 -23.25 -0.389 1 52.47 1 MET B C 1
ATOM 2402 O O . MET B 1 1 ? 22.375 -24.125 -0.813 1 52.47 1 MET B O 1
ATOM 2406 N N . ASN B 1 2 ? 23.109 -23.047 0.875 1 62.03 2 ASN B N 1
ATOM 2407 C CA . ASN B 1 2 ? 21.984 -23.422 1.729 1 62.03 2 ASN B CA 1
ATOM 2408 C C . ASN B 1 2 ? 20.734 -22.641 1.384 1 62.03 2 ASN B C 1
ATOM 2410 O O . ASN B 1 2 ? 20.5 -21.547 1.92 1 62.03 2 ASN B O 1
ATOM 2414 N N . TYR B 1 3 ? 20.078 -23.031 0.253 1 65.56 3 TYR B N 1
ATOM 2415 C CA . TYR B 1 3 ? 18.859 -22.453 -0.294 1 65.56 3 TYR B CA 1
ATOM 2416 C C . TYR B 1 3 ? 17.828 -22.219 0.803 1 65.56 3 TYR B C 1
ATOM 2418 O O . TYR B 1 3 ? 17.062 -21.266 0.739 1 65.56 3 TYR B O 1
ATOM 2426 N N . MET B 1 4 ? 18.047 -22.984 1.767 1 66.12 4 MET B N 1
ATOM 2427 C CA . MET B 1 4 ? 17.078 -22.891 2.852 1 66.12 4 MET B CA 1
ATOM 2428 C C . MET B 1 4 ? 17.219 -21.578 3.609 1 66.12 4 MET B C 1
ATOM 2430 O O . MET B 1 4 ? 16.234 -20.938 3.945 1 66.12 4 MET B O 1
ATOM 2434 N N . ILE B 1 5 ? 18.422 -21.219 3.77 1 67.69 5 ILE B N 1
ATOM 2435 C CA . ILE B 1 5 ? 18.688 -20.031 4.566 1 67.69 5 ILE B CA 1
ATOM 2436 C C . ILE B 1 5 ? 18.219 -18.781 3.814 1 67.69 5 ILE B C 1
ATOM 2438 O O . ILE B 1 5 ? 17.781 -17.812 4.426 1 67.69 5 ILE B O 1
ATOM 2442 N N . ALA B 1 6 ? 18.188 -18.844 2.598 1 68.38 6 ALA B N 1
ATOM 2443 C CA . ALA B 1 6 ? 17.812 -17.703 1.774 1 68.38 6 ALA B CA 1
ATOM 2444 C C . ALA B 1 6 ? 16.281 -17.594 1.665 1 68.38 6 ALA B C 1
ATOM 2446 O O . ALA B 1 6 ? 15.742 -16.484 1.625 1 68.38 6 ALA B O 1
ATOM 2447 N N . ILE B 1 7 ? 15.633 -18.656 1.78 1 71.75 7 ILE B N 1
ATOM 2448 C CA . ILE B 1 7 ? 14.219 -18.703 1.438 1 71.75 7 ILE B CA 1
ATOM 2449 C C . ILE B 1 7 ? 13.375 -18.5 2.695 1 71.75 7 ILE B C 1
ATOM 2451 O O . ILE B 1 7 ? 12.352 -17.828 2.66 1 71.75 7 ILE B O 1
ATOM 2455 N N . LEU B 1 8 ? 13.82 -18.922 3.789 1 75.94 8 LEU B N 1
ATOM 2456 C CA . LEU B 1 8 ? 13.016 -19.016 5 1 75.94 8 LEU B CA 1
ATOM 2457 C C . LEU B 1 8 ? 12.656 -17.641 5.531 1 75.94 8 LEU B C 1
ATOM 2459 O O . LEU B 1 8 ? 11.5 -17.391 5.871 1 75.94 8 LEU B O 1
ATOM 2463 N N . PRO B 1 9 ? 13.664 -16.734 5.539 1 74.12 9 PRO B N 1
ATOM 2464 C CA . PRO B 1 9 ? 13.297 -15.414 6.066 1 74.12 9 PRO B CA 1
ATOM 2465 C C . PRO B 1 9 ? 12.273 -14.695 5.191 1 74.12 9 PRO B C 1
ATOM 2467 O O . PRO B 1 9 ? 11.406 -13.977 5.703 1 74.12 9 PRO B O 1
ATOM 2470 N N . LYS B 1 10 ? 12.297 -14.875 3.939 1 73.19 10 LYS B N 1
ATOM 2471 C CA . LYS B 1 10 ? 11.359 -14.227 3.029 1 73.19 10 LYS B CA 1
ATOM 2472 C C . LYS B 1 10 ? 9.945 -14.773 3.213 1 73.19 10 LYS B C 1
ATOM 2474 O O . LYS B 1 10 ? 8.977 -14.016 3.234 1 73.19 10 LYS B O 1
ATOM 2479 N N . MET B 1 11 ? 9.922 -16.031 3.412 1 77.25 11 MET B N 1
ATOM 2480 C CA . MET B 1 11 ? 8.625 -16.672 3.604 1 77.25 11 MET B CA 1
ATOM 2481 C C . MET B 1 11 ? 8.016 -16.266 4.941 1 77.25 11 MET B C 1
ATOM 2483 O O . MET B 1 11 ? 6.797 -16.109 5.055 1 77.25 11 MET B O 1
ATOM 2487 N N . ALA B 1 12 ? 8.906 -16.125 5.852 1 80.06 12 ALA B N 1
ATOM 2488 C CA . ALA B 1 12 ? 8.422 -15.695 7.164 1 80.06 12 ALA B CA 1
ATOM 2489 C C . ALA B 1 12 ? 7.824 -14.297 7.094 1 80.06 12 ALA B C 1
ATOM 2491 O O . ALA B 1 12 ? 6.824 -14.008 7.754 1 80.06 12 ALA B O 1
ATOM 2492 N N . GLY B 1 13 ? 8.445 -13.438 6.312 1 82.62 13 GLY B N 1
ATOM 2493 C CA . GLY B 1 13 ? 7.898 -12.109 6.105 1 82.62 13 GLY B CA 1
ATOM 2494 C C . GLY B 1 13 ? 6.508 -12.125 5.496 1 82.62 13 GLY B C 1
ATOM 2495 O O . GLY B 1 13 ? 5.637 -11.352 5.898 1 82.62 13 GLY B O 1
ATOM 2496 N N . PHE B 1 14 ? 6.281 -13.078 4.656 1 83.19 14 PHE B N 1
ATOM 2497 C CA . PHE B 1 14 ? 4.98 -13.25 4.02 1 83.19 14 PHE B CA 1
ATOM 2498 C C . PHE B 1 14 ? 3.926 -13.648 5.047 1 83.19 14 PHE B C 1
ATOM 2500 O O . PHE B 1 14 ? 2.826 -13.086 5.059 1 83.19 14 PHE B O 1
ATOM 2507 N N . LEU B 1 15 ? 4.32 -14.508 5.828 1 86.38 15 LEU B N 1
ATOM 2508 C CA . LEU B 1 15 ? 3.377 -15.031 6.809 1 86.38 15 LEU B CA 1
ATOM 2509 C C . LEU B 1 15 ? 3.021 -13.969 7.844 1 86.38 15 LEU B C 1
ATOM 2511 O O . LEU B 1 15 ? 1.896 -13.938 8.344 1 86.38 15 LEU B O 1
ATOM 2515 N N . LEU B 1 16 ? 3.953 -13.094 8.094 1 92.94 16 LEU B N 1
ATOM 2516 C CA . LEU B 1 16 ? 3.678 -12.016 9.023 1 92.94 16 LEU B CA 1
ATOM 2517 C C . LEU B 1 16 ? 2.621 -11.062 8.469 1 92.94 16 LEU B C 1
ATOM 2519 O O . LEU B 1 16 ? 1.758 -10.586 9.203 1 92.94 16 LEU B O 1
ATOM 2523 N N . LEU B 1 17 ? 2.668 -10.773 7.203 1 93.5 17 LEU B N 1
ATOM 2524 C CA . LEU B 1 17 ? 1.673 -9.914 6.578 1 93.5 17 LEU B CA 1
ATOM 2525 C C . LEU B 1 17 ? 0.298 -10.57 6.582 1 93.5 17 LEU B C 1
ATOM 2527 O O . LEU B 1 17 ? -0.712 -9.914 6.832 1 93.5 17 LEU B O 1
ATOM 2531 N N . VAL B 1 18 ? 0.297 -11.891 6.324 1 91.44 18 VAL B N 1
ATOM 2532 C CA . VAL B 1 18 ? -0.954 -12.641 6.395 1 91.44 18 VAL B CA 1
ATOM 2533 C C . VAL B 1 18 ? -1.517 -12.57 7.812 1 91.44 18 VAL B C 1
ATOM 2535 O O . VAL B 1 18 ? -2.721 -12.375 8 1 91.44 18 VAL B O 1
ATOM 2538 N N . LEU B 1 19 ? -0.653 -12.703 8.758 1 94.62 19 LEU B N 1
ATOM 2539 C CA . LEU B 1 19 ? -1.07 -12.656 10.156 1 94.62 19 LEU B CA 1
ATOM 2540 C C . LEU B 1 19 ? -1.642 -11.289 10.508 1 94.62 19 LEU B C 1
ATOM 2542 O O . LEU B 1 19 ? -2.596 -11.188 11.289 1 94.62 19 LEU B O 1
ATOM 2546 N N . ILE B 1 20 ? -1.092 -10.258 10.016 1 96.81 20 ILE B N 1
ATOM 2547 C CA . ILE B 1 20 ? -1.602 -8.906 10.242 1 96.81 20 ILE B CA 1
ATOM 2548 C C . ILE B 1 20 ? -3.023 -8.797 9.695 1 96.81 20 ILE B C 1
ATOM 2550 O O . ILE B 1 20 ? -3.918 -8.289 10.375 1 96.81 20 ILE B O 1
ATOM 2554 N N . GLY B 1 21 ? -3.229 -9.266 8.453 1 96.31 21 GLY B N 1
ATOM 2555 C CA . GLY B 1 21 ? -4.57 -9.273 7.891 1 96.31 21 GLY B CA 1
ATOM 2556 C C . GLY B 1 21 ? -5.547 -10.117 8.68 1 96.31 21 GLY B C 1
ATOM 2557 O O . GLY B 1 21 ? -6.68 -9.695 8.93 1 96.31 21 GLY B O 1
ATOM 2558 N N . PHE B 1 22 ? -5.07 -11.297 9.117 1 94.75 22 PHE B N 1
ATOM 2559 C CA . PHE B 1 22 ? -5.887 -12.203 9.914 1 94.75 22 PHE B CA 1
ATOM 2560 C C . PHE B 1 22 ? -6.328 -11.531 11.211 1 94.75 22 PHE B C 1
ATOM 2562 O O . PHE B 1 22 ? -7.508 -11.57 11.562 1 94.75 22 PHE B O 1
ATOM 2569 N N . THR B 1 23 ? -5.426 -10.891 11.867 1 96.56 23 THR B N 1
ATOM 2570 C CA . THR B 1 23 ? -5.715 -10.219 13.125 1 96.56 23 THR B CA 1
ATOM 2571 C C . THR B 1 23 ? -6.641 -9.023 12.906 1 96.56 23 THR B C 1
ATOM 2573 O O . THR B 1 23 ? -7.574 -8.805 13.68 1 96.56 23 THR B O 1
ATOM 2576 N N . ALA B 1 24 ? -6.445 -8.258 11.867 1 97.31 24 ALA B N 1
ATOM 2577 C CA . ALA B 1 24 ? -7.273 -7.094 11.562 1 97.31 24 ALA B CA 1
ATOM 2578 C C . ALA B 1 24 ? -8.734 -7.496 11.352 1 97.31 24 ALA B C 1
ATOM 2580 O O . ALA B 1 24 ? -9.648 -6.77 11.75 1 97.31 24 ALA B O 1
ATOM 2581 N N . SER B 1 25 ? -8.914 -8.609 10.688 1 96.25 25 SER B N 1
ATOM 2582 C CA . SER B 1 25 ? -10.273 -9.086 10.461 1 96.25 25 SER B CA 1
ATOM 2583 C C . SER B 1 25 ? -10.898 -9.602 11.758 1 96.25 25 SER B C 1
ATOM 2585 O O . SER B 1 25 ? -12.078 -9.344 12.023 1 96.25 25 SER B O 1
ATOM 2587 N N . ARG B 1 26 ? -10.109 -10.258 12.594 1 95.06 26 ARG B N 1
ATOM 2588 C CA . ARG B 1 26 ? -10.617 -10.883 13.805 1 95.06 26 ARG B CA 1
ATOM 2589 C C . ARG B 1 26 ? -10.992 -9.828 14.844 1 95.06 26 ARG B C 1
ATOM 2591 O O . ARG B 1 26 ? -11.938 -10.016 15.617 1 95.06 26 ARG B O 1
ATOM 2598 N N . ILE B 1 27 ? -10.312 -8.742 14.867 1 95.38 27 ILE B N 1
ATOM 2599 C CA . ILE B 1 27 ? -10.594 -7.723 15.875 1 95.38 27 ILE B CA 1
ATOM 2600 C C . ILE B 1 27 ? -11.562 -6.688 15.305 1 95.38 27 ILE B C 1
ATOM 2602 O O . ILE B 1 27 ? -11.844 -5.672 15.953 1 95.38 27 ILE B O 1
ATOM 2606 N N . GLY B 1 28 ? -11.914 -6.812 14.102 1 96 28 GLY B N 1
ATOM 2607 C CA . GLY B 1 28 ? -13 -6.027 13.539 1 96 28 GLY B CA 1
ATOM 2608 C C . GLY B 1 28 ? -12.531 -4.734 12.898 1 96 28 GLY B C 1
ATOM 2609 O O . GLY B 1 28 ? -13.336 -3.85 12.602 1 96 28 GLY B O 1
ATOM 2610 N N . VAL B 1 29 ? -11.273 -4.613 12.727 1 96.44 29 VAL B N 1
ATOM 2611 C CA . VAL B 1 29 ? -10.75 -3.439 12.039 1 96.44 29 VAL B CA 1
ATOM 2612 C C . VAL B 1 29 ? -11.18 -3.461 10.57 1 96.44 29 VAL B C 1
ATOM 2614 O O . VAL B 1 29 ? -11.578 -2.432 10.023 1 96.44 29 VAL B O 1
ATOM 2617 N N . ILE B 1 30 ? -10.984 -4.562 9.977 1 97.19 30 ILE B N 1
ATOM 2618 C CA . ILE B 1 30 ? -11.531 -4.801 8.641 1 97.19 30 ILE B CA 1
ATOM 2619 C C . ILE B 1 30 ? -12.758 -5.703 8.734 1 97.19 30 ILE B C 1
ATOM 2621 O O . ILE B 1 30 ? -12.688 -6.793 9.312 1 97.19 30 ILE B O 1
ATOM 2625 N N . LYS B 1 31 ? -13.805 -5.195 8.211 1 96.88 31 LYS B N 1
ATOM 2626 C CA . LYS B 1 31 ? -15.047 -5.957 8.219 1 96.88 31 LYS B CA 1
ATOM 2627 C C . LYS B 1 31 ? -15.258 -6.68 6.891 1 96.88 31 LYS B C 1
ATOM 2629 O O . LYS B 1 31 ? -14.711 -6.277 5.863 1 96.88 31 LYS B O 1
ATOM 2634 N N . LYS B 1 32 ? -16.109 -7.684 6.941 1 94.94 32 LYS B N 1
ATOM 2635 C CA . LYS B 1 32 ? -16.344 -8.547 5.789 1 94.94 32 LYS B CA 1
ATOM 2636 C C . LYS B 1 32 ? -16.906 -7.758 4.613 1 94.94 32 LYS B C 1
ATOM 2638 O O . LYS B 1 32 ? -16.609 -8.055 3.455 1 94.94 32 LYS B O 1
ATOM 2643 N N . GLU B 1 33 ? -17.641 -6.754 4.875 1 95.81 33 GLU B N 1
ATOM 2644 C CA . GLU B 1 33 ? -18.312 -5.965 3.848 1 95.81 33 GLU B CA 1
ATOM 2645 C C . GLU B 1 33 ? -17.312 -5.172 3.014 1 95.81 33 GLU B C 1
ATOM 2647 O O . GLU B 1 33 ? -17.641 -4.707 1.92 1 95.81 33 GLU B O 1
ATOM 2652 N N . ALA B 1 34 ? -16.141 -5.035 3.488 1 96.75 34 ALA B N 1
ATOM 2653 C CA . ALA B 1 34 ? -15.133 -4.234 2.797 1 96.75 34 ALA B CA 1
ATOM 2654 C C . ALA B 1 34 ? -14.375 -5.078 1.772 1 96.75 34 ALA B C 1
ATOM 2656 O O . ALA B 1 34 ? -13.688 -4.535 0.903 1 96.75 34 ALA B O 1
ATOM 2657 N N . MET B 1 35 ? -14.484 -6.375 1.857 1 95.56 35 MET B N 1
ATOM 2658 C CA . MET B 1 35 ? -13.617 -7.297 1.127 1 95.56 35 MET B CA 1
ATOM 2659 C C . MET B 1 35 ? -13.828 -7.164 -0.377 1 95.56 35 MET B C 1
ATOM 2661 O O . MET B 1 35 ? -12.867 -7.109 -1.143 1 95.56 35 MET B O 1
ATOM 2665 N N . PRO B 1 36 ? -15.078 -7.023 -0.854 1 95.5 36 PRO B N 1
ATOM 2666 C CA . PRO B 1 36 ? -15.266 -6.871 -2.299 1 95.5 36 PRO B CA 1
ATOM 2667 C C . PRO B 1 36 ? -14.625 -5.598 -2.844 1 95.5 36 PRO B C 1
ATOM 2669 O O . PRO B 1 36 ? -14.055 -5.609 -3.936 1 95.5 36 PRO B O 1
ATOM 2672 N N . SER B 1 37 ? -14.703 -4.57 -2.105 1 97.12 37 SER B N 1
ATOM 2673 C CA . SER B 1 37 ? -14.117 -3.305 -2.537 1 97.12 37 SER B CA 1
ATOM 2674 C C . SER B 1 37 ? -12.594 -3.383 -2.551 1 97.12 37 SER B C 1
ATOM 2676 O O . SER B 1 37 ? -11.953 -2.91 -3.492 1 97.12 37 SER B O 1
ATOM 2678 N N . ILE B 1 38 ? -12.031 -4 -1.508 1 96.56 38 ILE B N 1
ATOM 2679 C CA . ILE B 1 38 ? -10.578 -4.102 -1.408 1 96.56 38 ILE B CA 1
ATOM 2680 C C . ILE B 1 38 ? -10.047 -5 -2.521 1 96.56 38 ILE B C 1
ATOM 2682 O O . ILE B 1 38 ? -9.109 -4.629 -3.23 1 96.56 38 ILE B O 1
ATOM 2686 N N . SER B 1 39 ? -10.695 -6.129 -2.729 1 95.56 39 SER B N 1
ATOM 2687 C CA . SER B 1 39 ? -10.258 -7.043 -3.777 1 95.56 39 SER B CA 1
ATOM 2688 C C . SER B 1 39 ? -10.461 -6.434 -5.16 1 95.56 39 SER B C 1
ATOM 2690 O O . SER B 1 39 ? -9.609 -6.582 -6.039 1 95.56 39 SER B O 1
ATOM 2692 N N . GLY B 1 40 ? -11.562 -5.785 -5.367 1 95.5 40 GLY B N 1
ATOM 2693 C CA . GLY B 1 40 ? -11.805 -5.125 -6.641 1 95.5 40 GLY B CA 1
ATOM 2694 C C . GLY B 1 40 ? -10.758 -4.078 -6.977 1 95.5 40 GLY B C 1
ATOM 2695 O O . GLY B 1 40 ? -10.297 -4 -8.117 1 95.5 40 GLY B O 1
ATOM 2696 N N . PHE B 1 41 ? -10.43 -3.326 -6.008 1 97.25 41 PHE B N 1
ATOM 2697 C CA . PHE B 1 41 ? -9.43 -2.285 -6.211 1 97.25 41 PHE B CA 1
ATOM 2698 C C . PHE B 1 41 ? -8.062 -2.898 -6.52 1 97.25 41 PHE B C 1
ATOM 2700 O O . PHE B 1 41 ? -7.348 -2.414 -7.398 1 97.25 41 PHE B O 1
ATOM 2707 N N . LEU B 1 42 ? -7.688 -3.943 -5.793 1 95.81 42 LEU B N 1
ATOM 2708 C CA . LEU B 1 42 ? -6.406 -4.602 -6.004 1 95.81 42 LEU B CA 1
ATOM 2709 C C . LEU B 1 42 ? -6.336 -5.223 -7.395 1 95.81 42 LEU B C 1
ATOM 2711 O O . LEU B 1 42 ? -5.34 -5.051 -8.109 1 95.81 42 LEU B O 1
ATOM 2715 N N . LEU B 1 43 ? -7.414 -5.789 -7.836 1 93.12 43 LEU B N 1
ATOM 2716 C CA . LEU B 1 43 ? -7.422 -6.527 -9.094 1 93.12 43 LEU B CA 1
ATOM 2717 C C . LEU B 1 43 ? -7.523 -5.574 -10.281 1 93.12 43 LEU B C 1
ATOM 2719 O O . LEU B 1 43 ? -6.875 -5.785 -11.312 1 93.12 43 LEU B O 1
ATOM 2723 N N . LYS B 1 44 ? -8.273 -4.543 -10.125 1 94.69 44 LYS B N 1
ATOM 2724 C CA . LYS B 1 44 ? -8.625 -3.727 -11.281 1 94.69 44 LYS B CA 1
ATOM 2725 C C . LYS B 1 44 ? -7.703 -2.518 -11.406 1 94.69 44 LYS B C 1
ATOM 2727 O O . LYS B 1 44 ? -7.605 -1.916 -12.484 1 94.69 44 LYS B O 1
ATOM 2732 N N . ILE B 1 45 ? -7.062 -2.197 -10.32 1 96.31 45 ILE B N 1
ATOM 2733 C CA . ILE B 1 45 ? -6.281 -0.964 -10.367 1 96.31 45 ILE B CA 1
ATOM 2734 C C . ILE B 1 45 ? -4.84 -1.248 -9.945 1 96.31 45 ILE B C 1
ATOM 2736 O O . ILE B 1 45 ? -3.904 -0.98 -10.703 1 96.31 45 ILE B O 1
ATOM 2740 N N . VAL B 1 46 ? -4.633 -1.83 -8.797 1 96.12 46 VAL B N 1
ATOM 2741 C CA . VAL B 1 46 ? -3.303 -1.995 -8.219 1 96.12 46 VAL B CA 1
ATOM 2742 C C . VAL B 1 46 ? -2.49 -2.969 -9.07 1 96.12 46 VAL B C 1
ATOM 2744 O O . VAL B 1 46 ? -1.341 -2.688 -9.422 1 96.12 46 VAL B O 1
ATOM 2747 N N . LEU B 1 47 ? -3.07 -4.059 -9.43 1 93.56 47 LEU B N 1
ATOM 2748 C CA . LEU B 1 47 ? -2.359 -5.086 -10.18 1 93.56 47 LEU B CA 1
ATOM 2749 C C . LEU B 1 47 ? -2.002 -4.594 -11.578 1 93.56 47 LEU B C 1
ATOM 2751 O O . LEU B 1 47 ? -0.874 -4.785 -12.039 1 93.56 47 LEU B O 1
ATOM 2755 N N . PRO B 1 48 ? -2.924 -3.992 -12.273 1 95.12 48 PRO B N 1
ATOM 2756 C CA . PRO B 1 48 ? -2.557 -3.398 -13.562 1 95.12 48 PRO B CA 1
ATOM 2757 C C . PRO B 1 48 ? -1.423 -2.383 -13.445 1 95.12 48 PRO B C 1
ATOM 2759 O O . PRO B 1 48 ? -0.51 -2.371 -14.273 1 95.12 48 PRO B O 1
ATOM 2762 N N . ALA B 1 49 ? -1.49 -1.592 -12.422 1 95.94 49 ALA B N 1
ATOM 2763 C CA . ALA B 1 49 ? -0.425 -0.619 -12.195 1 95.94 49 ALA B CA 1
ATOM 2764 C C . ALA B 1 49 ? 0.911 -1.316 -11.953 1 95.94 49 ALA B C 1
ATOM 2766 O O . ALA B 1 49 ? 1.941 -0.899 -12.484 1 95.94 49 ALA B O 1
ATOM 2767 N N . LEU B 1 50 ? 0.895 -2.311 -11.18 1 93.5 50 LEU B N 1
ATOM 2768 C CA . LEU B 1 50 ? 2.107 -3.072 -10.898 1 93.5 50 LEU B CA 1
ATOM 2769 C C . LEU B 1 50 ? 2.686 -3.662 -12.18 1 93.5 50 LEU B C 1
ATOM 2771 O O . LEU B 1 50 ? 3.9 -3.641 -12.391 1 93.5 50 LEU B O 1
ATOM 2775 N N . THR B 1 51 ? 1.809 -4.152 -12.992 1 92.88 51 THR B N 1
ATOM 2776 C CA . THR B 1 51 ? 2.229 -4.773 -14.25 1 92.88 51 THR B CA 1
ATOM 2777 C C . THR B 1 51 ? 2.938 -3.764 -15.141 1 92.88 51 THR B C 1
ATOM 2779 O O . THR B 1 51 ? 4.031 -4.031 -15.641 1 92.88 51 THR B O 1
ATOM 2782 N N . ILE B 1 52 ? 2.365 -2.631 -15.258 1 95.81 52 ILE B N 1
ATOM 2783 C CA . ILE B 1 52 ? 2.979 -1.584 -16.062 1 95.81 52 ILE B CA 1
ATOM 2784 C C . ILE B 1 52 ? 4.32 -1.18 -15.461 1 95.81 52 ILE B C 1
ATOM 2786 O O . ILE B 1 52 ? 5.316 -1.04 -16.172 1 95.81 52 ILE B O 1
ATOM 2790 N N . SER B 1 53 ? 4.332 -1.034 -14.203 1 94.06 53 SER B N 1
ATOM 2791 C CA . SER B 1 53 ? 5.535 -0.618 -13.492 1 94.06 53 SER B CA 1
ATOM 2792 C C . SER B 1 53 ? 6.676 -1.608 -13.711 1 94.06 53 SER B C 1
ATOM 2794 O O . SER B 1 53 ? 7.809 -1.209 -13.984 1 94.06 53 SER B O 1
ATOM 2796 N N . LEU B 1 54 ? 6.371 -2.855 -13.594 1 88.69 54 LEU B N 1
ATOM 2797 C CA . LEU B 1 54 ? 7.395 -3.887 -13.734 1 88.69 54 LEU B CA 1
ATOM 2798 C C . LEU B 1 54 ? 7.977 -3.893 -15.141 1 88.69 54 LEU B C 1
ATOM 2800 O O . LEU B 1 54 ? 9.195 -3.98 -15.312 1 88.69 54 LEU B O 1
ATOM 2804 N N . ILE B 1 55 ? 7.137 -3.777 -16.109 1 92.81 55 ILE B N 1
ATOM 2805 C CA . ILE B 1 55 ? 7.586 -3.785 -17.5 1 92.81 55 ILE B CA 1
ATOM 2806 C C . ILE B 1 55 ? 8.406 -2.529 -17.781 1 92.81 55 ILE B C 1
ATOM 2808 O O . ILE B 1 55 ? 9.461 -2.598 -18.422 1 92.81 55 ILE B O 1
ATOM 2812 N N . TRP B 1 56 ? 7.934 -1.448 -17.266 1 93.31 56 TRP B N 1
ATOM 2813 C CA . TRP B 1 56 ? 8.586 -0.16 -17.469 1 93.31 56 TRP B CA 1
ATOM 2814 C C . TRP B 1 56 ? 9.961 -0.128 -16.812 1 93.31 56 TRP B C 1
ATOM 2816 O O . TRP B 1 56 ? 10.953 0.256 -17.438 1 93.31 56 TRP B O 1
ATOM 2826 N N . GLU B 1 57 ? 10.016 -0.548 -15.641 1 89.25 57 GLU B N 1
ATOM 2827 C CA . GLU B 1 57 ? 11.25 -0.49 -14.867 1 89.25 57 GLU B CA 1
ATOM 2828 C C . GLU B 1 57 ? 12.32 -1.399 -15.469 1 89.25 57 GLU B C 1
ATOM 2830 O O . GLU B 1 57 ? 13.516 -1.082 -15.414 1 89.25 57 GLU B O 1
ATOM 2835 N N . ASN B 1 58 ? 11.875 -2.484 -15.969 1 88.44 58 ASN B N 1
ATOM 2836 C CA . ASN B 1 58 ? 12.828 -3.439 -16.516 1 88.44 58 ASN B CA 1
ATOM 2837 C C . ASN B 1 58 ? 13.078 -3.191 -18 1 88.44 58 ASN B C 1
ATOM 2839 O O . ASN B 1 58 ? 13.891 -3.877 -18.625 1 88.44 58 ASN B O 1
ATOM 2843 N N . GLN B 1 59 ? 12.359 -2.26 -18.547 1 92.12 59 GLN B N 1
ATOM 2844 C CA . GLN B 1 59 ? 12.469 -1.896 -19.953 1 92.12 59 GLN B CA 1
ATOM 2845 C C . GLN B 1 59 ? 12.32 -3.119 -20.859 1 92.12 59 GLN B C 1
ATOM 2847 O O . GLN B 1 59 ? 13.117 -3.326 -21.766 1 92.12 59 GLN B O 1
ATOM 2852 N N . THR B 1 60 ? 11.398 -3.941 -20.484 1 92.44 60 THR B N 1
ATOM 2853 C CA . THR B 1 60 ? 11.094 -5.117 -21.297 1 92.44 60 THR B CA 1
ATOM 2854 C C . THR B 1 60 ? 10.391 -4.715 -22.594 1 92.44 60 THR B C 1
ATOM 2856 O O . THR B 1 60 ? 9.438 -3.939 -22.562 1 92.44 60 THR B O 1
ATOM 2859 N N . THR B 1 61 ? 10.922 -5.234 -23.703 1 93.88 61 THR B N 1
ATOM 2860 C CA . THR B 1 61 ? 10.391 -4.883 -25.016 1 93.88 61 THR B CA 1
ATOM 2861 C C . THR B 1 61 ? 9.984 -6.137 -25.781 1 93.88 61 THR B C 1
ATOM 2863 O O . THR B 1 61 ? 10.289 -7.258 -25.375 1 93.88 61 THR B O 1
ATOM 2866 N N . PHE B 1 62 ? 9.281 -5.867 -26.922 1 93.06 62 PHE B N 1
ATOM 2867 C CA . PHE B 1 62 ? 8.977 -6.965 -27.844 1 93.06 62 PHE B CA 1
ATOM 2868 C C . PHE B 1 62 ? 10.258 -7.613 -28.344 1 93.06 62 PHE B C 1
ATOM 2870 O O . PHE B 1 62 ? 10.312 -8.836 -28.531 1 93.06 62 PHE B O 1
ATOM 2877 N N . TYR B 1 63 ? 11.242 -6.859 -28.484 1 92.62 63 TYR B N 1
ATOM 2878 C CA . TYR B 1 63 ? 12.523 -7.359 -28.984 1 92.62 63 TYR B CA 1
ATOM 2879 C C . TYR B 1 63 ? 13.18 -8.281 -27.969 1 92.62 63 TYR B C 1
ATOM 2881 O O . TYR B 1 63 ? 13.688 -9.344 -28.328 1 92.62 63 TYR B O 1
ATOM 2889 N N . THR B 1 64 ? 13.133 -7.844 -26.75 1 91.31 64 THR B N 1
ATOM 2890 C CA . THR B 1 64 ? 13.734 -8.672 -25.703 1 91.31 64 THR B CA 1
ATOM 2891 C C . THR B 1 64 ? 12.984 -10 -25.578 1 91.31 64 THR B C 1
ATOM 2893 O O . THR B 1 64 ? 13.594 -11.047 -25.344 1 91.31 64 THR B O 1
ATOM 2896 N N . MET B 1 65 ? 11.766 -9.969 -25.734 1 91.88 65 MET B N 1
ATOM 2897 C CA . MET B 1 65 ? 10.945 -11.18 -25.688 1 91.88 65 MET B CA 1
ATOM 2898 C C . MET B 1 65 ? 11.32 -12.133 -26.812 1 91.88 65 MET B C 1
ATOM 2900 O O . MET B 1 65 ? 11.422 -13.344 -26.609 1 91.88 65 MET B O 1
ATOM 2904 N N . ALA B 1 66 ? 11.547 -11.594 -27.922 1 92.25 66 ALA B N 1
ATOM 2905 C CA . ALA B 1 66 ? 11.898 -12.391 -29.094 1 92.25 66 ALA B CA 1
ATOM 2906 C C . ALA B 1 66 ? 13.312 -12.953 -28.953 1 92.25 66 ALA B C 1
ATOM 2908 O O . ALA B 1 66 ? 13.57 -14.086 -29.375 1 92.25 66 ALA B O 1
ATOM 2909 N N . ARG B 1 67 ? 14.18 -12.148 -28.422 1 91.75 67 ARG B N 1
ATOM 2910 C CA . ARG B 1 67 ? 15.57 -12.562 -28.25 1 91.75 67 ARG B CA 1
ATOM 2911 C C . ARG B 1 67 ? 15.672 -13.797 -27.359 1 91.75 67 ARG B C 1
ATOM 2913 O O . ARG B 1 67 ? 16.5 -14.672 -27.609 1 91.75 67 ARG B O 1
ATOM 2920 N N . TYR B 1 68 ? 14.773 -13.922 -26.438 1 92.69 68 TYR B N 1
ATOM 2921 C CA . TYR B 1 68 ? 14.758 -15.055 -25.531 1 92.69 68 TYR B CA 1
ATOM 2922 C C . TYR B 1 68 ? 13.562 -15.961 -25.797 1 92.69 68 TYR B C 1
ATOM 2924 O O . TYR B 1 68 ? 12.945 -16.469 -24.875 1 92.69 68 TYR B O 1
ATOM 2932 N N . GLY B 1 69 ? 13.273 -16.141 -27.031 1 93.5 69 GLY B N 1
ATOM 2933 C CA . GLY B 1 69 ? 12.102 -16.844 -27.5 1 93.5 69 GLY B CA 1
ATOM 2934 C C . GLY B 1 69 ? 12.023 -18.281 -26.984 1 93.5 69 GLY B C 1
ATOM 2935 O O . GLY B 1 69 ? 10.938 -18.781 -26.703 1 93.5 69 GLY B O 1
ATOM 2936 N N . ARG B 1 70 ? 13.117 -18.953 -26.906 1 94 70 ARG B N 1
ATOM 2937 C CA . ARG B 1 70 ? 13.109 -20.328 -26.406 1 94 70 ARG B CA 1
ATOM 2938 C C . ARG B 1 70 ? 12.586 -20.391 -24.969 1 94 70 ARG B C 1
ATOM 2940 O O . ARG B 1 70 ? 11.789 -21.266 -24.641 1 94 70 ARG B O 1
ATOM 2947 N N . MET B 1 71 ? 13.078 -19.484 -24.188 1 94.25 71 MET B N 1
ATOM 2948 C CA . MET B 1 71 ? 12.609 -19.406 -22.797 1 94.25 71 MET B CA 1
ATOM 2949 C C . MET B 1 71 ? 11.125 -19.078 -22.75 1 94.25 71 MET B C 1
ATOM 2951 O O . MET B 1 71 ? 10.383 -19.641 -21.938 1 94.25 71 MET B O 1
ATOM 2955 N N . VAL B 1 72 ? 10.727 -18.172 -23.609 1 96.06 72 VAL B N 1
ATOM 2956 C CA . VAL B 1 72 ? 9.344 -17.734 -23.672 1 96.06 72 V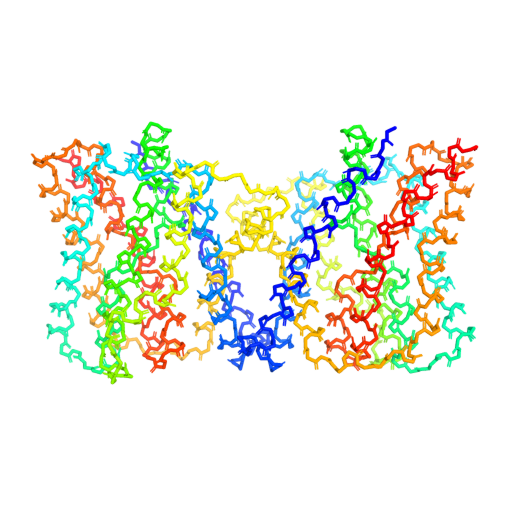AL B CA 1
ATOM 2957 C C . VAL B 1 72 ? 8.438 -18.922 -24.016 1 96.06 72 VAL B C 1
ATOM 2959 O O . VAL B 1 72 ? 7.457 -19.172 -23.312 1 96.06 72 VAL B O 1
ATOM 2962 N N . ILE B 1 73 ? 8.797 -19.625 -25 1 96.5 73 ILE B N 1
ATOM 2963 C CA . ILE B 1 73 ? 7.996 -20.75 -25.453 1 96.5 73 ILE B CA 1
ATOM 2964 C C . ILE B 1 73 ? 7.973 -21.828 -24.375 1 96.5 73 ILE B C 1
ATOM 2966 O O . ILE B 1 73 ? 6.926 -22.422 -24.094 1 96.5 73 ILE B O 1
ATOM 2970 N N . ALA B 1 74 ? 9.109 -22.078 -23.797 1 97.12 74 ALA B N 1
ATOM 2971 C CA . ALA B 1 74 ? 9.195 -23.078 -22.734 1 97.12 74 ALA B CA 1
ATOM 2972 C C . ALA B 1 74 ? 8.297 -22.703 -21.562 1 97.12 74 ALA B C 1
ATOM 2974 O O . ALA B 1 74 ? 7.625 -23.562 -20.984 1 97.12 74 ALA B O 1
ATOM 2975 N N . GLN B 1 75 ? 8.297 -21.453 -21.172 1 97.12 75 GLN B N 1
ATOM 2976 C CA . GLN B 1 75 ? 7.473 -21.031 -20.047 1 97.12 75 GLN B CA 1
ATOM 2977 C C . GLN B 1 75 ? 5.988 -21.125 -20.391 1 97.12 75 GLN B C 1
ATOM 2979 O O . GLN B 1 75 ? 5.172 -21.484 -19.531 1 97.12 75 GLN B O 1
ATOM 2984 N N . ILE B 1 76 ? 5.656 -20.781 -21.625 1 97.44 76 ILE B N 1
ATOM 2985 C CA . ILE B 1 76 ? 4.273 -20.938 -22.062 1 97.44 76 ILE B CA 1
ATOM 2986 C C . ILE B 1 76 ? 3.848 -22.391 -21.953 1 97.44 76 ILE B C 1
ATOM 2988 O O . ILE B 1 76 ? 2.781 -22.703 -21.406 1 97.44 76 ILE B O 1
ATOM 2992 N N . LEU B 1 77 ? 4.668 -23.25 -22.406 1 97.25 77 LEU B N 1
ATOM 2993 C CA . LEU B 1 77 ? 4.379 -24.688 -22.344 1 97.25 77 LEU B CA 1
ATOM 2994 C C . LEU B 1 77 ? 4.262 -25.141 -20.891 1 97.25 77 LEU B C 1
ATOM 2996 O O . LEU B 1 77 ? 3.441 -26.016 -20.578 1 97.25 77 LEU B O 1
ATOM 3000 N N . MET B 1 78 ? 5.078 -24.625 -20.062 1 97.62 78 MET B N 1
ATOM 3001 C CA . MET B 1 78 ? 5.027 -24.922 -18.625 1 97.62 78 MET B CA 1
ATOM 3002 C C . MET B 1 78 ? 3.641 -24.641 -18.062 1 97.62 78 MET B C 1
ATOM 3004 O O . MET B 1 78 ? 3.094 -25.438 -17.312 1 97.62 78 MET B O 1
ATOM 3008 N N . TYR B 1 79 ? 3.045 -23.516 -18.438 1 97.81 79 TYR B N 1
ATOM 3009 C CA . TYR B 1 79 ? 1.742 -23.141 -17.906 1 97.81 79 TYR B CA 1
ATOM 3010 C C . TYR B 1 79 ? 0.655 -24.078 -18.406 1 97.81 79 TYR B C 1
ATOM 3012 O O . TYR B 1 79 ? -0.309 -24.375 -17.703 1 97.81 79 TYR B O 1
ATOM 3020 N N . PHE B 1 80 ? 0.839 -24.594 -19.609 1 97.75 80 PHE B N 1
ATOM 3021 C CA . PHE B 1 80 ? -0.113 -25.578 -20.109 1 97.75 80 PHE B CA 1
ATOM 3022 C C . PHE B 1 80 ? 0.02 -26.891 -19.359 1 97.75 80 PHE B C 1
ATOM 3024 O O . PHE B 1 80 ? -0.976 -27.578 -19.109 1 97.75 80 PHE B O 1
ATOM 3031 N N . ILE B 1 81 ? 1.218 -27.25 -19.031 1 97.88 81 ILE B N 1
ATOM 3032 C CA . ILE B 1 81 ? 1.436 -28.438 -18.219 1 97.88 81 ILE B CA 1
ATOM 3033 C C . ILE B 1 81 ? 0.806 -28.25 -16.844 1 97.88 81 ILE B C 1
ATOM 3035 O O . ILE B 1 81 ? 0.165 -29.172 -16.312 1 97.88 81 ILE B O 1
ATOM 3039 N N . MET B 1 82 ? 0.976 -27.094 -16.297 1 97.94 82 MET B N 1
ATOM 3040 C CA . MET B 1 82 ? 0.375 -26.781 -15.008 1 97.94 82 MET B CA 1
ATOM 3041 C C . MET B 1 82 ? -1.146 -26.859 -15.078 1 97.94 82 MET B C 1
ATOM 3043 O O . MET B 1 82 ? -1.79 -27.406 -14.18 1 97.94 82 MET B O 1
ATOM 3047 N N . ALA B 1 83 ? -1.691 -26.297 -16.172 1 97.69 83 ALA B N 1
ATOM 3048 C CA . ALA B 1 83 ? -3.137 -26.359 -16.375 1 97.69 83 ALA B CA 1
ATOM 3049 C C . ALA B 1 83 ? -3.623 -27.797 -16.469 1 97.69 83 ALA B C 1
ATOM 3051 O O . ALA B 1 83 ? -4.641 -28.156 -15.875 1 97.69 83 ALA B O 1
ATOM 3052 N N . ALA B 1 84 ? -2.9 -28.594 -17.203 1 97.69 84 ALA B N 1
ATOM 3053 C CA . ALA B 1 84 ? -3.242 -30 -17.344 1 97.69 84 ALA B CA 1
ATOM 3054 C C . ALA B 1 84 ? -3.189 -30.719 -15.992 1 97.69 84 ALA B C 1
ATOM 3056 O O . ALA B 1 84 ? -4.059 -31.531 -15.68 1 97.69 84 ALA B O 1
ATOM 3057 N N . GLY B 1 85 ? -2.184 -30.422 -15.25 1 96.94 85 GLY B N 1
ATOM 3058 C CA . GLY B 1 85 ? -2.086 -31 -13.914 1 96.94 85 GLY B CA 1
ATOM 3059 C C . GLY B 1 85 ? -3.25 -30.609 -13.023 1 96.94 85 GLY B C 1
ATOM 3060 O O . GLY B 1 85 ? -3.748 -31.438 -12.258 1 96.94 85 GLY B O 1
ATOM 3061 N N . GLY B 1 86 ? -3.629 -29.328 -13.086 1 96.69 86 GLY B N 1
ATOM 3062 C CA . GLY B 1 86 ? -4.77 -28.875 -12.305 1 96.69 86 GLY B CA 1
ATOM 3063 C C . GLY B 1 86 ? -6.066 -29.547 -12.703 1 96.69 86 GLY B C 1
ATOM 3064 O O . GLY B 1 86 ? -6.867 -29.922 -11.844 1 96.69 86 GLY B O 1
ATOM 3065 N N . ILE B 1 87 ? -6.281 -29.703 -14 1 96.75 87 ILE B N 1
ATOM 3066 C CA . ILE B 1 87 ? -7.48 -30.359 -14.508 1 96.75 87 ILE B CA 1
ATOM 3067 C C . ILE B 1 87 ? -7.496 -31.812 -14.07 1 96.75 87 ILE B C 1
ATOM 3069 O O . ILE B 1 87 ? -8.508 -32.312 -13.57 1 96.75 87 ILE B O 1
ATOM 3073 N N . LEU B 1 88 ? -6.402 -32.469 -14.211 1 97 88 LEU B N 1
ATOM 3074 C CA . LEU B 1 88 ? -6.297 -33.844 -13.812 1 97 88 LEU B CA 1
ATOM 3075 C C . LEU B 1 88 ? -6.508 -34 -12.312 1 97 88 LEU B C 1
ATOM 3077 O O . LEU B 1 88 ? -7.191 -34.938 -11.867 1 97 88 LEU B O 1
ATOM 3081 N N . GLY B 1 89 ? -5.883 -33.156 -11.555 1 95.81 89 GLY B N 1
ATOM 3082 C CA . GLY B 1 89 ? -6.066 -33.188 -10.109 1 95.81 89 GLY B CA 1
ATOM 3083 C C . GLY B 1 89 ? -7.512 -33 -9.688 1 95.81 89 GLY B C 1
ATOM 3084 O O . GLY B 1 89 ? -7.992 -33.688 -8.789 1 95.81 89 GLY B O 1
ATOM 3085 N N . SER B 1 90 ? -8.141 -32.062 -10.32 1 95.62 90 SER B N 1
ATOM 3086 C CA . SER B 1 90 ? -9.547 -31.828 -10.008 1 95.62 90 SER B CA 1
ATOM 3087 C C . SER B 1 90 ? -10.406 -33.031 -10.344 1 95.62 90 SER B C 1
ATOM 3089 O O . SER B 1 90 ? -11.359 -33.344 -9.625 1 95.62 90 SER B O 1
ATOM 3091 N N . ARG B 1 91 ? -10.07 -33.781 -11.383 1 95.19 91 ARG B N 1
ATOM 3092 C CA . ARG B 1 91 ? -10.805 -34.969 -11.805 1 95.19 91 ARG B CA 1
ATOM 3093 C C . ARG B 1 91 ? -10.539 -36.125 -10.859 1 95.19 91 ARG B C 1
ATOM 3095 O O . ARG B 1 91 ? -11.469 -36.844 -10.484 1 95.19 91 ARG B O 1
ATOM 3102 N N . ILE B 1 92 ? -9.352 -36.281 -10.523 1 94.5 92 ILE B N 1
ATOM 3103 C CA . ILE B 1 92 ? -8.961 -37.375 -9.625 1 94.5 92 ILE B CA 1
ATOM 3104 C C . ILE B 1 92 ? -9.68 -37.219 -8.289 1 94.5 92 ILE B C 1
ATOM 3106 O O . ILE B 1 92 ? -10.117 -38.188 -7.688 1 94.5 92 ILE B O 1
ATOM 3110 N N . CYS B 1 93 ? -9.844 -35.969 -7.891 1 94.81 93 CYS B N 1
ATOM 3111 C CA . CYS B 1 93 ? -10.469 -35.688 -6.602 1 94.81 93 CYS B CA 1
ATOM 3112 C C . CYS B 1 93 ? -11.977 -35.531 -6.746 1 94.81 93 CYS B C 1
ATOM 3114 O O . CYS B 1 93 ? -12.672 -35.25 -5.777 1 94.81 93 CYS B O 1
ATOM 3116 N N . HIS B 1 94 ? -12.523 -35.625 -7.914 1 94.75 94 HIS B N 1
ATOM 3117 C CA . HIS B 1 94 ? -13.945 -35.531 -8.211 1 94.75 94 HIS B CA 1
ATOM 3118 C C . HIS B 1 94 ? -14.547 -34.219 -7.719 1 94.75 94 HIS B C 1
ATOM 3120 O O . HIS B 1 94 ? -15.594 -34.219 -7.074 1 94.75 94 HIS B O 1
ATOM 3126 N N . LEU B 1 95 ? -13.75 -33.219 -7.957 1 93.88 95 LEU B N 1
ATOM 3127 C CA . LEU B 1 95 ? -14.258 -31.891 -7.598 1 93.88 95 LEU B CA 1
ATOM 3128 C C . LEU B 1 95 ? -15.273 -31.406 -8.625 1 93.88 95 LEU B C 1
ATOM 3130 O O . LEU B 1 95 ? -15.227 -31.812 -9.789 1 93.88 95 LEU B O 1
ATOM 3134 N N . SER B 1 96 ? -16.188 -30.609 -8.117 1 91.94 96 SER B N 1
ATOM 3135 C CA . SER B 1 96 ? -17.203 -30.062 -9.016 1 91.94 96 SER B CA 1
ATOM 3136 C C . SER B 1 96 ? -17.516 -28.609 -8.688 1 91.94 96 SER B C 1
ATOM 3138 O O . SER B 1 96 ? -17.109 -28.094 -7.641 1 91.94 96 SER B O 1
ATOM 3140 N N . GLY B 1 97 ? -18.031 -27.922 -9.625 1 92.44 97 GLY B N 1
ATOM 3141 C CA . GLY B 1 97 ? -18.5 -26.562 -9.422 1 92.44 97 GLY B CA 1
ATOM 3142 C C . GLY B 1 97 ? -17.375 -25.562 -9.227 1 92.44 97 GLY B C 1
ATOM 3143 O O . GLY B 1 97 ? -16.344 -25.641 -9.898 1 92.44 97 GLY B O 1
ATOM 3144 N N . THR B 1 98 ? -17.578 -24.75 -8.32 1 93.81 98 THR B N 1
ATOM 3145 C CA . THR B 1 98 ? -16.672 -23.641 -8.109 1 93.81 98 THR B CA 1
ATOM 3146 C C . THR B 1 98 ? -15.383 -24.109 -7.445 1 93.81 98 THR B C 1
ATOM 3148 O O . THR B 1 98 ? -14.32 -23.516 -7.645 1 93.81 98 THR B O 1
ATOM 3151 N N . THR B 1 99 ? -15.469 -25.172 -6.723 1 94.25 99 THR B N 1
ATOM 3152 C CA . THR B 1 99 ? -14.273 -25.719 -6.09 1 94.25 99 THR B CA 1
ATOM 3153 C C . THR B 1 99 ? -13.312 -26.281 -7.137 1 94.25 99 THR B C 1
ATOM 3155 O O . THR B 1 99 ? -12.102 -26.094 -7.039 1 94.25 99 THR B O 1
ATOM 3158 N N . SER B 1 100 ? -13.898 -26.938 -8.109 1 95.62 100 SER B N 1
ATOM 3159 C CA . SER B 1 100 ? -13.094 -27.438 -9.219 1 95.62 100 SER B CA 1
ATOM 3160 C C . SER B 1 100 ? -12.406 -26.312 -9.969 1 95.62 100 SER B C 1
ATOM 3162 O O . SER B 1 100 ? -11.219 -26.406 -10.297 1 95.62 100 SER B O 1
ATOM 3164 N N . ASN B 1 101 ? -13.094 -25.234 -10.195 1 95.5 101 ASN B N 1
ATOM 3165 C CA . ASN B 1 101 ? -12.547 -24.062 -10.859 1 95.5 101 ASN B CA 1
ATOM 3166 C C . ASN B 1 101 ? -11.352 -23.484 -10.094 1 95.5 101 ASN B C 1
ATOM 3168 O O . ASN B 1 101 ? -10.305 -23.219 -10.688 1 95.5 101 ASN B O 1
ATOM 3172 N N . VAL B 1 102 ? -11.586 -23.359 -8.82 1 95.88 102 VAL B N 1
ATOM 3173 C CA . VAL B 1 102 ? -10.562 -22.766 -7.98 1 95.88 102 VAL B CA 1
ATOM 3174 C C . VAL B 1 102 ? -9.328 -23.672 -7.941 1 95.88 102 VAL B C 1
ATOM 3176 O O . VAL B 1 102 ? -8.195 -23.188 -8.031 1 95.88 102 VAL B O 1
ATOM 3179 N N . HIS B 1 103 ? -9.578 -24.969 -7.832 1 96 103 HIS B N 1
ATOM 3180 C CA . HIS B 1 103 ? -8.477 -25.922 -7.844 1 96 103 HIS B CA 1
ATOM 3181 C C . HIS B 1 103 ? -7.652 -25.797 -9.117 1 96 103 HIS B C 1
ATOM 3183 O O . HIS B 1 103 ? -6.422 -25.734 -9.062 1 96 103 HIS B O 1
ATOM 3189 N N . ARG B 1 104 ? -8.297 -25.766 -10.195 1 96.94 104 ARG B N 1
ATOM 3190 C CA . ARG B 1 104 ? -7.645 -25.672 -11.5 1 96.94 104 ARG B CA 1
ATOM 3191 C C . ARG B 1 104 ? -6.902 -24.344 -11.648 1 96.94 104 ARG B C 1
ATOM 3193 O O . ARG B 1 104 ? -5.754 -24.328 -12.094 1 96.94 104 ARG B O 1
ATOM 3200 N N . GLY B 1 105 ? -7.539 -23.281 -11.258 1 96.25 105 GLY B N 1
ATOM 3201 C CA . GLY B 1 105 ? -6.906 -21.969 -11.328 1 96.25 105 GLY B CA 1
ATOM 3202 C C . GLY B 1 105 ? -5.688 -21.859 -10.438 1 96.25 105 GLY B C 1
ATOM 3203 O O . GLY B 1 105 ? -4.656 -21.312 -10.852 1 96.25 105 GLY B O 1
ATOM 3204 N N . CYS B 1 106 ? -5.789 -22.359 -9.242 1 96.19 106 CYS B N 1
ATOM 3205 C CA . CYS B 1 106 ? -4.703 -22.297 -8.266 1 96.19 106 CYS B CA 1
ATOM 3206 C C . CYS B 1 106 ? -3.502 -23.109 -8.742 1 96.19 106 CYS B C 1
ATOM 3208 O O . CYS B 1 106 ? -2.375 -22.859 -8.305 1 96.19 106 CYS B O 1
ATOM 3210 N N . SER B 1 107 ? -3.73 -24.047 -9.594 1 96.56 107 SER B N 1
ATOM 3211 C CA . SER B 1 107 ? -2.652 -24.875 -10.117 1 96.56 107 SER B CA 1
ATOM 3212 C C . SER B 1 107 ? -1.795 -24.109 -11.117 1 96.56 107 SER B C 1
ATOM 3214 O O . SER B 1 107 ? -0.607 -24.391 -11.273 1 96.56 107 SER B O 1
ATOM 3216 N N . VAL B 1 108 ? -2.369 -23.156 -11.75 1 95.44 108 VAL B N 1
ATOM 3217 C CA . VAL B 1 108 ? -1.684 -22.406 -12.797 1 95.44 108 VAL B CA 1
ATOM 3218 C C . VAL B 1 108 ? -1.081 -21.141 -12.203 1 95.44 108 VAL B C 1
ATOM 3220 O O . VAL B 1 108 ? 0.059 -20.781 -12.516 1 95.44 108 VAL B O 1
ATOM 3223 N N . GLY B 1 109 ? -1.827 -20.5 -11.406 1 91 109 GLY B N 1
ATOM 3224 C CA . GLY B 1 109 ? -1.373 -19.234 -10.859 1 91 109 GLY B CA 1
ATOM 3225 C C . GLY B 1 109 ? -0.409 -19.406 -9.695 1 91 109 GLY B C 1
ATOM 3226 O O . GLY B 1 109 ? -0.698 -20.125 -8.742 1 91 109 GLY B O 1
ATOM 3227 N N . GLY B 1 110 ? 0.742 -18.797 -9.812 1 91.75 110 GLY B N 1
ATOM 3228 C CA . GLY B 1 110 ? 1.726 -18.844 -8.742 1 91.75 110 GLY B CA 1
ATOM 3229 C C . GLY B 1 110 ? 2.143 -17.469 -8.258 1 91.75 110 GLY B C 1
ATOM 3230 O O . GLY B 1 110 ? 1.884 -16.469 -8.922 1 91.75 110 GLY B O 1
ATOM 3231 N N . ASN B 1 111 ? 2.678 -17.453 -7.117 1 86.81 111 ASN B N 1
ATOM 3232 C CA . ASN B 1 111 ? 3.201 -16.219 -6.551 1 86.81 111 ASN B CA 1
ATOM 3233 C C . ASN B 1 111 ? 4.57 -15.875 -7.133 1 86.81 111 ASN B C 1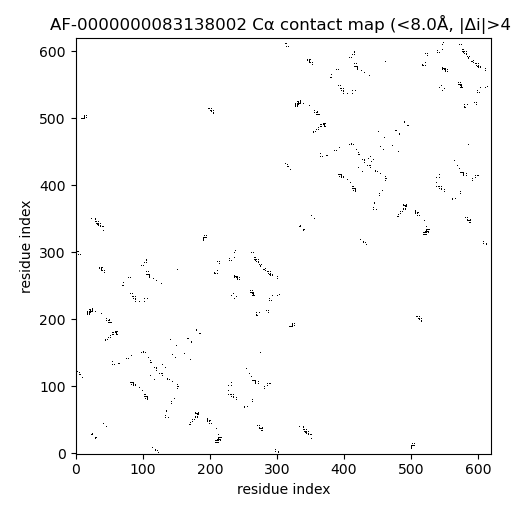
ATOM 3235 O O . ASN B 1 111 ? 5.586 -16 -6.449 1 86.81 111 ASN B O 1
ATOM 3239 N N . TYR B 1 112 ? 4.566 -15.375 -8.281 1 86.31 112 TYR B N 1
ATOM 3240 C CA . TYR B 1 112 ? 5.785 -15.055 -9.023 1 86.31 112 TYR B CA 1
ATOM 3241 C C . TYR B 1 112 ? 6.496 -13.859 -8.398 1 86.31 112 TYR B C 1
ATOM 3243 O O . TYR B 1 112 ? 7.703 -13.906 -8.148 1 86.31 112 TYR B O 1
ATOM 3251 N N . GLY B 1 113 ? 5.797 -12.867 -8.156 1 76.31 113 GLY B N 1
ATOM 3252 C CA . GLY B 1 113 ? 6.352 -11.578 -7.77 1 76.31 113 GLY B CA 1
ATOM 3253 C C . GLY B 1 113 ? 7.004 -11.602 -6.398 1 76.31 113 GLY B C 1
ATOM 3254 O O . GLY B 1 113 ? 8.094 -11.055 -6.215 1 76.31 113 GLY B O 1
ATOM 3255 N N . PHE B 1 114 ? 6.5 -12.266 -5.551 1 71.38 114 PHE B N 1
ATOM 3256 C CA . PHE B 1 114 ? 6.918 -12.055 -4.168 1 71.38 114 PHE B CA 1
ATOM 3257 C C . PHE B 1 114 ? 7.816 -13.188 -3.693 1 71.38 114 PHE B C 1
ATOM 3259 O O . PHE B 1 114 ? 8.641 -13.008 -2.795 1 71.38 114 PHE B O 1
ATOM 3266 N N . LEU B 1 115 ? 7.656 -14.258 -4.328 1 76.88 115 LEU B N 1
ATOM 3267 C CA . LEU B 1 115 ? 8.484 -15.375 -3.891 1 76.88 115 LEU B CA 1
ATOM 3268 C C . LEU B 1 115 ? 9.523 -15.727 -4.945 1 76.88 115 LEU B C 1
ATOM 3270 O O . LEU B 1 115 ? 10.719 -15.805 -4.648 1 76.88 115 LEU B O 1
ATOM 3274 N N . VAL B 1 116 ? 9.117 -15.797 -6.109 1 85.31 116 VAL B N 1
ATOM 3275 C CA . VAL B 1 116 ? 9.984 -16.328 -7.164 1 85.31 116 VAL B CA 1
ATOM 3276 C C . VAL B 1 116 ? 11.062 -15.297 -7.5 1 85.31 116 VAL B C 1
ATOM 3278 O O . VAL B 1 116 ? 12.242 -15.648 -7.605 1 85.31 116 VAL B O 1
ATOM 3281 N N . ILE B 1 117 ? 10.734 -14.062 -7.574 1 85.25 117 ILE B N 1
ATOM 3282 C CA . ILE B 1 117 ? 11.672 -13.023 -7.988 1 85.25 117 ILE B CA 1
ATOM 3283 C C . ILE B 1 117 ? 12.836 -12.953 -7 1 85.25 117 ILE B C 1
ATOM 3285 O O . ILE B 1 117 ? 14 -13.047 -7.395 1 85.25 117 ILE B O 1
ATOM 3289 N N . PRO B 1 118 ? 12.57 -12.859 -5.758 1 78.88 118 PRO B N 1
ATOM 3290 C CA . PRO B 1 118 ? 13.695 -12.812 -4.828 1 78.88 118 PRO B CA 1
ATOM 3291 C C . PRO B 1 118 ? 14.539 -14.086 -4.852 1 78.88 118 PRO B C 1
ATOM 3293 O O . PRO B 1 118 ? 15.758 -14.031 -4.645 1 78.88 118 PRO B O 1
ATOM 3296 N N . LEU B 1 119 ? 13.953 -15.148 -5.074 1 81.94 119 LEU B N 1
ATOM 3297 C CA . LEU B 1 119 ? 14.695 -16.406 -5.113 1 81.94 119 LEU B CA 1
ATOM 3298 C C . LEU B 1 119 ? 15.602 -16.453 -6.336 1 81.94 119 LEU B C 1
ATOM 3300 O O . LEU B 1 119 ? 16.734 -16.938 -6.25 1 81.94 119 LEU B O 1
ATOM 3304 N N . ILE B 1 120 ? 15.109 -15.961 -7.43 1 86.31 120 ILE B N 1
ATOM 3305 C CA . ILE B 1 120 ? 15.93 -15.898 -8.633 1 86.31 120 ILE B CA 1
ATOM 3306 C C . ILE B 1 120 ? 17.141 -14.992 -8.391 1 86.31 120 ILE B C 1
ATOM 3308 O O . ILE B 1 120 ? 18.266 -15.328 -8.758 1 86.31 120 ILE B O 1
ATOM 3312 N N . MET B 1 121 ? 16.891 -13.883 -7.777 1 82 121 MET B N 1
ATOM 3313 C CA . MET B 1 121 ? 17.969 -12.93 -7.508 1 82 121 MET B CA 1
ATOM 3314 C C . MET B 1 121 ? 19 -13.523 -6.543 1 82 121 MET B C 1
ATOM 3316 O O . MET B 1 121 ? 20.188 -13.297 -6.688 1 82 121 MET B O 1
ATOM 3320 N N . THR B 1 122 ? 18.516 -14.25 -5.625 1 77.69 122 THR B N 1
ATOM 3321 C CA . THR B 1 122 ? 19.406 -14.836 -4.617 1 77.69 122 THR B CA 1
ATOM 3322 C C . THR B 1 122 ? 20.219 -15.984 -5.211 1 77.69 122 THR B C 1
ATOM 3324 O O . THR B 1 122 ? 21.406 -16.109 -4.93 1 77.69 122 THR B O 1
ATOM 3327 N N . LEU B 1 123 ? 19.625 -16.766 -6.027 1 80 123 LEU B N 1
ATOM 3328 C CA . LEU B 1 123 ? 20.25 -17.984 -6.5 1 80 123 LEU B CA 1
ATOM 3329 C C . LEU B 1 123 ? 21.094 -17.734 -7.746 1 80 123 LEU B C 1
ATOM 3331 O O . LEU B 1 123 ? 22.109 -18.391 -7.965 1 80 123 LEU B O 1
ATOM 3335 N N . PHE B 1 124 ? 20.656 -16.719 -8.531 1 84.69 124 PHE B N 1
ATOM 3336 C CA . PHE B 1 124 ? 21.312 -16.594 -9.828 1 84.69 124 PHE B CA 1
ATOM 3337 C C . PHE B 1 124 ? 21.875 -15.188 -10.008 1 84.69 124 PHE B C 1
ATOM 3339 O O . PHE B 1 124 ? 22.516 -14.898 -11.023 1 84.69 124 PHE B O 1
ATOM 3346 N N . GLY B 1 125 ? 21.656 -14.328 -9.094 1 76.19 125 GLY B N 1
ATOM 3347 C CA . GLY B 1 125 ? 22.219 -12.992 -9.117 1 76.19 125 GLY B CA 1
ATOM 3348 C C . GLY B 1 125 ? 21.719 -12.156 -10.289 1 76.19 125 GLY B C 1
ATOM 3349 O O . GLY B 1 125 ? 20.609 -12.367 -10.773 1 76.19 125 GLY B O 1
ATOM 3350 N N . ASP B 1 126 ? 22.531 -11.281 -10.688 1 73.25 126 ASP B N 1
ATOM 3351 C CA . ASP B 1 126 ? 22.188 -10.305 -11.719 1 73.25 126 ASP B CA 1
ATOM 3352 C C . ASP B 1 126 ? 22.078 -10.961 -13.086 1 73.25 126 ASP B C 1
ATOM 3354 O O . ASP B 1 126 ? 21.219 -10.609 -13.891 1 73.25 126 ASP B O 1
ATOM 3358 N N . GLN B 1 127 ? 22.906 -11.93 -13.336 1 68.56 127 GLN B N 1
ATOM 3359 C CA . GLN B 1 127 ? 22.922 -12.578 -14.641 1 68.56 127 GLN B CA 1
ATOM 3360 C C . GLN B 1 127 ? 21.625 -13.32 -14.898 1 68.56 127 GLN B C 1
ATOM 3362 O O . GLN B 1 127 ? 21.094 -13.312 -16.016 1 68.56 127 GLN B O 1
ATOM 3367 N N . GLY B 1 128 ? 21.078 -13.852 -13.922 1 67.88 128 GLY B N 1
ATOM 3368 C CA . GLY B 1 128 ? 19.797 -14.523 -14.031 1 67.88 128 GLY B CA 1
ATOM 3369 C C . GLY B 1 128 ? 18.625 -13.594 -13.82 1 67.88 128 GLY B C 1
ATOM 3370 O O . GLY B 1 128 ? 17.656 -13.633 -14.586 1 67.88 128 GLY B O 1
ATOM 3371 N N . GLY B 1 129 ? 18.844 -12.711 -13 1 74.94 129 GLY B N 1
ATOM 3372 C CA . GLY B 1 129 ? 17.734 -11.883 -12.57 1 74.94 129 GLY B CA 1
ATOM 3373 C C . GLY B 1 129 ? 17.391 -10.789 -13.562 1 74.94 129 GLY B C 1
ATOM 3374 O O . GLY B 1 129 ? 16.219 -10.602 -13.906 1 74.94 129 GLY B O 1
ATOM 3375 N N . ASN B 1 130 ? 18.359 -10.188 -14.039 1 76.56 130 ASN B N 1
ATOM 3376 C CA . ASN B 1 130 ? 18.156 -9.023 -14.883 1 76.56 130 ASN B CA 1
ATOM 3377 C C . ASN B 1 130 ? 17.5 -9.398 -16.203 1 76.56 130 ASN B C 1
ATOM 3379 O O . ASN B 1 130 ? 16.672 -8.648 -16.734 1 76.56 130 ASN B O 1
ATOM 3383 N N . VAL B 1 131 ? 17.828 -10.586 -16.641 1 82.25 131 VAL B N 1
ATOM 3384 C CA . VAL B 1 131 ? 17.328 -10.984 -17.953 1 82.25 131 VAL B CA 1
ATOM 3385 C C . VAL B 1 131 ? 16 -11.719 -17.812 1 82.25 131 VAL B C 1
ATOM 3387 O O . VAL B 1 131 ? 15.008 -11.359 -18.453 1 82.25 131 VAL B O 1
ATOM 3390 N N . TYR B 1 132 ? 15.938 -12.617 -16.938 1 89.75 132 TYR B N 1
ATOM 3391 C CA . TYR B 1 132 ? 14.844 -13.578 -16.984 1 89.75 132 TYR B CA 1
ATOM 3392 C C . TYR B 1 132 ? 13.664 -13.102 -16.141 1 89.75 132 TYR B C 1
ATOM 3394 O O . TYR B 1 132 ? 12.508 -13.414 -16.438 1 89.75 132 TYR B O 1
ATOM 3402 N N . ILE B 1 133 ? 13.945 -12.344 -15.117 1 89.06 133 ILE B N 1
ATOM 3403 C CA . ILE B 1 133 ? 12.859 -11.883 -14.258 1 89.06 133 ILE B CA 1
ATOM 3404 C C . ILE B 1 133 ? 11.867 -11.055 -15.078 1 89.06 133 ILE B C 1
ATOM 3406 O O . ILE B 1 133 ? 10.672 -11.336 -15.07 1 89.06 133 ILE B O 1
ATOM 3410 N N . PRO B 1 134 ? 12.375 -10.133 -15.844 1 88.75 134 PRO B N 1
ATOM 3411 C CA . PRO B 1 134 ? 11.414 -9.312 -16.578 1 88.75 134 PRO B CA 1
ATOM 3412 C C . PRO B 1 134 ? 10.664 -10.102 -17.656 1 88.75 134 PRO B C 1
ATOM 3414 O O . PRO B 1 134 ? 9.445 -9.953 -17.797 1 88.75 134 PRO B O 1
ATOM 3417 N N . ILE B 1 135 ? 11.32 -10.93 -18.359 1 92 135 ILE B N 1
ATOM 3418 C CA . ILE B 1 135 ? 10.719 -11.711 -19.438 1 92 135 ILE B CA 1
ATOM 3419 C C . ILE B 1 135 ? 9.688 -12.68 -18.859 1 92 135 ILE B C 1
ATOM 3421 O O . ILE B 1 135 ? 8.555 -12.742 -19.344 1 92 135 ILE B O 1
ATOM 3425 N N . CYS B 1 136 ? 10.039 -13.328 -17.875 1 94.19 136 CYS B N 1
ATOM 3426 C CA . CYS B 1 136 ? 9.172 -14.336 -17.266 1 94.19 136 CYS B CA 1
ATOM 3427 C C . CYS B 1 136 ? 7.98 -13.688 -16.578 1 94.19 136 CYS B C 1
ATOM 3429 O O . CYS B 1 136 ? 6.906 -14.289 -16.469 1 94.19 136 CYS B O 1
ATOM 3431 N N . SER B 1 137 ? 8.234 -12.5 -16.109 1 92.19 137 SER B N 1
ATOM 3432 C CA . SER B 1 137 ? 7.141 -11.781 -15.477 1 92.19 137 SER B CA 1
ATOM 3433 C C . SER B 1 137 ? 6.016 -11.484 -16.469 1 92.19 137 SER B C 1
ATOM 3435 O O . SER B 1 137 ? 4.836 -11.609 -16.125 1 92.19 137 SER B O 1
ATOM 3437 N N . VAL B 1 138 ? 6.375 -11.078 -17.625 1 93.31 138 VAL B N 1
ATOM 3438 C CA . VAL B 1 138 ? 5.391 -10.758 -18.656 1 93.31 138 VAL B CA 1
ATOM 3439 C C . VAL B 1 138 ? 4.613 -12.016 -19.031 1 93.31 138 VAL B C 1
ATOM 3441 O O . VAL B 1 138 ? 3.385 -11.992 -19.109 1 93.31 138 VAL B O 1
ATOM 3444 N N . ILE B 1 139 ? 5.289 -13.109 -19.203 1 94.81 139 ILE B N 1
ATOM 3445 C CA . ILE B 1 139 ? 4.656 -14.367 -19.594 1 94.81 139 ILE B CA 1
ATOM 3446 C C . ILE B 1 139 ? 3.764 -14.859 -18.453 1 94.81 139 ILE B C 1
ATOM 3448 O O . ILE B 1 139 ? 2.629 -15.281 -18.688 1 94.81 139 ILE B O 1
ATOM 3452 N N . ASP B 1 140 ? 4.293 -14.766 -17.297 1 94.81 140 ASP B N 1
ATOM 3453 C CA . ASP B 1 140 ? 3.543 -15.195 -16.125 1 94.81 140 ASP B CA 1
ATOM 3454 C C . ASP B 1 140 ? 2.225 -14.438 -16 1 94.81 140 ASP B C 1
ATOM 3456 O O . ASP B 1 140 ? 1.161 -15.039 -15.875 1 94.81 140 ASP B O 1
ATOM 3460 N N . THR B 1 141 ? 2.352 -13.141 -16.031 1 92.25 141 THR B N 1
ATOM 3461 C CA . THR B 1 141 ? 1.155 -12.312 -15.898 1 92.25 141 THR B CA 1
ATOM 3462 C C . THR B 1 141 ? 0.172 -12.594 -17.031 1 92.25 141 THR B C 1
ATOM 3464 O O . THR B 1 141 ? -1.032 -12.719 -16.797 1 92.25 141 THR B O 1
ATOM 3467 N N . THR B 1 142 ? 0.654 -12.734 -18.203 1 92.5 142 THR B N 1
ATOM 3468 C CA . THR B 1 142 ? -0.191 -12.984 -19.375 1 92.5 142 THR B CA 1
ATOM 3469 C C . THR B 1 142 ? -0.941 -14.305 -19.219 1 92.5 142 THR B C 1
ATOM 3471 O O . THR B 1 142 ? -2.164 -14.352 -19.375 1 92.5 142 THR B O 1
ATOM 3474 N N . LEU B 1 143 ? -0.254 -15.328 -18.906 1 93.75 143 LEU B N 1
ATOM 3475 C CA . LEU B 1 143 ? -0.861 -16.656 -18.891 1 93.75 143 LEU B CA 1
ATOM 3476 C C . LEU B 1 143 ? -1.738 -16.828 -17.641 1 93.75 143 LEU B C 1
ATOM 3478 O O . LEU B 1 143 ? -2.76 -17.531 -17.703 1 93.75 143 LEU B O 1
ATOM 3482 N N . VAL B 1 144 ? -1.362 -16.25 -16.578 1 92 144 VAL B N 1
ATOM 3483 C CA . VAL B 1 144 ? -2.18 -16.312 -15.375 1 92 144 VAL B CA 1
ATOM 3484 C C . VAL B 1 144 ? -3.512 -15.609 -15.609 1 92 144 VAL B C 1
ATOM 3486 O O . VAL B 1 144 ? -4.57 -16.125 -15.234 1 92 144 VAL B O 1
ATOM 3489 N N . TRP B 1 145 ? -3.479 -14.516 -16.297 1 88.75 145 TRP B N 1
ATOM 3490 C CA . TRP B 1 145 ? -4.688 -13.711 -16.422 1 88.75 145 TRP B CA 1
ATOM 3491 C C . TRP B 1 145 ? -5.426 -14.039 -17.719 1 88.75 145 TRP B C 1
ATOM 3493 O O . TRP B 1 145 ? -6.426 -13.406 -18.047 1 88.75 145 TRP B O 1
ATOM 3503 N N . THR B 1 146 ? -4.945 -14.984 -18.469 1 89.88 146 THR B N 1
ATOM 3504 C CA . THR B 1 146 ? -5.703 -15.555 -19.562 1 89.88 146 THR B CA 1
ATOM 3505 C C . THR B 1 146 ? -6.078 -17 -19.281 1 89.88 146 THR B C 1
ATOM 3507 O O . THR B 1 146 ? -7.18 -17.281 -18.797 1 89.88 146 THR B O 1
ATOM 3510 N N . LEU B 1 147 ? -5.004 -17.859 -19.281 1 91.81 147 LEU B N 1
ATOM 3511 C CA . LEU B 1 147 ? -5.223 -19.281 -19.062 1 91.81 147 LEU B CA 1
ATOM 3512 C C . LEU B 1 147 ? -5.719 -19.547 -17.641 1 91.81 147 LEU B C 1
ATOM 3514 O O . LEU B 1 147 ? -6.723 -20.219 -17.438 1 91.81 147 LEU B O 1
ATOM 3518 N N . GLY B 1 148 ? -5.051 -19.031 -16.688 1 92.94 148 GLY B N 1
ATOM 3519 C CA . GLY B 1 148 ? -5.449 -19.203 -15.297 1 92.94 148 GLY B CA 1
ATOM 3520 C C . GLY B 1 148 ? -6.824 -18.641 -15 1 92.94 148 GLY B C 1
ATOM 3521 O O . GLY B 1 148 ? -7.656 -19.328 -14.383 1 92.94 148 GLY B O 1
ATOM 3522 N N . PHE B 1 149 ? -7 -17.438 -15.438 1 90.75 149 PHE B N 1
ATOM 3523 C CA . PHE B 1 149 ? -8.273 -16.781 -15.188 1 90.75 149 PHE B CA 1
ATOM 3524 C C . PHE B 1 149 ? -9.422 -17.547 -15.836 1 90.75 149 PHE B C 1
ATOM 3526 O O . PHE B 1 149 ? -10.5 -17.656 -15.266 1 90.75 149 PHE B O 1
ATOM 3533 N N . THR B 1 150 ? -9.211 -18.062 -17.031 1 90 150 THR B N 1
ATOM 3534 C CA . THR B 1 150 ? -10.219 -18.859 -17.719 1 90 150 THR B CA 1
ATOM 3535 C C . THR B 1 150 ? -10.555 -20.109 -16.922 1 90 150 THR B C 1
ATOM 3537 O O . THR B 1 150 ? -11.719 -20.531 -16.875 1 90 150 THR B O 1
ATOM 3540 N N . LEU B 1 151 ? -9.617 -20.688 -16.312 1 93.44 151 LEU B N 1
ATOM 3541 C CA . LEU B 1 151 ? -9.852 -21.875 -15.5 1 93.44 151 LEU B CA 1
ATOM 3542 C C . LEU B 1 151 ? -10.648 -21.516 -14.25 1 93.44 151 LEU B C 1
ATOM 3544 O O . LEU B 1 151 ? -11.547 -22.266 -13.852 1 93.44 151 LEU B O 1
ATOM 3548 N N . PHE B 1 152 ? -10.383 -20.391 -13.68 1 92.94 152 PHE B N 1
ATOM 3549 C CA . PHE B 1 152 ? -11.117 -19.938 -12.5 1 92.94 152 PHE B CA 1
ATOM 3550 C C . PHE B 1 152 ? -12.586 -19.703 -12.836 1 92.94 152 PHE B C 1
ATOM 3552 O O . PHE B 1 152 ? -13.469 -20.047 -12.055 1 92.94 152 PHE B O 1
ATOM 3559 N N . THR B 1 153 ? -12.789 -19.109 -13.977 1 89.62 153 THR B N 1
ATOM 3560 C CA . THR B 1 153 ? -14.125 -18.594 -14.242 1 89.62 153 THR B CA 1
ATOM 3561 C C . THR B 1 153 ? -14.867 -19.5 -15.227 1 89.62 153 THR B C 1
ATOM 3563 O O . THR B 1 153 ? -15.867 -19.094 -15.812 1 89.62 153 THR B O 1
ATOM 3566 N N . ASN B 1 154 ? -14.297 -20.625 -15.438 1 87.69 154 ASN B N 1
ATOM 3567 C CA . ASN B 1 154 ? -14.961 -21.562 -16.328 1 87.69 154 ASN B CA 1
ATOM 3568 C C . ASN B 1 154 ? -16.391 -21.844 -15.898 1 87.69 154 ASN B C 1
ATOM 3570 O O . ASN B 1 154 ? -16.641 -22.188 -14.742 1 87.69 154 ASN B O 1
ATOM 3574 N N . GLY B 1 155 ? -17.297 -21.609 -16.828 1 81.25 155 GLY B N 1
ATOM 3575 C CA . GLY B 1 155 ? -18.703 -21.891 -16.562 1 81.25 155 GLY B CA 1
ATOM 3576 C C . GLY B 1 155 ? -19.406 -20.766 -15.82 1 81.25 155 GLY B C 1
ATOM 3577 O O . GLY B 1 155 ? -20.609 -20.859 -15.547 1 81.25 155 GLY B O 1
ATOM 3578 N N . VAL B 1 156 ? -18.594 -19.828 -15.461 1 77.38 156 VAL B N 1
ATOM 3579 C CA . VAL B 1 156 ? -19.188 -18.719 -14.734 1 77.38 156 VAL B CA 1
ATOM 3580 C C . VAL B 1 156 ? -19.547 -17.594 -15.703 1 77.38 156 VAL B C 1
ATOM 3582 O O . VAL B 1 156 ? -18.688 -17.094 -16.438 1 77.38 156 VAL B O 1
ATOM 3585 N N . GLY B 1 157 ? -20.594 -17.094 -15.703 1 65.44 157 GLY B N 1
ATOM 3586 C CA . GLY B 1 157 ? -21.031 -15.961 -16.5 1 65.44 157 GLY B CA 1
ATOM 3587 C C . GLY B 1 157 ? -21.047 -16.266 -18 1 65.44 157 GLY B C 1
ATOM 3588 O O . GLY B 1 157 ? -20.938 -15.344 -18.812 1 65.44 157 GLY B O 1
ATOM 3589 N N . GLN B 1 158 ? -20.984 -17.531 -18.562 1 59.31 158 GLN B N 1
ATOM 3590 C CA . GLN B 1 158 ? -20.656 -18.203 -19.812 1 59.31 158 GLN B CA 1
ATOM 3591 C C . GLN B 1 158 ? -21.25 -17.469 -21.016 1 59.31 158 GLN B C 1
ATOM 3593 O O . GLN B 1 158 ? -21.031 -17.859 -22.156 1 59.31 158 GLN B O 1
ATOM 3598 N N . LYS B 1 159 ? -22.156 -16.484 -20.859 1 61.94 159 LYS B N 1
ATOM 3599 C CA . LYS B 1 159 ? -22.688 -16.078 -22.156 1 61.94 159 LYS B CA 1
ATOM 3600 C C . LYS B 1 159 ? -21.703 -15.195 -22.906 1 61.94 159 LYS B C 1
ATOM 3602 O O . LYS B 1 159 ? -21.906 -14.883 -24.094 1 61.94 159 LYS B O 1
ATOM 3607 N N . GLU B 1 160 ? -20.578 -14.93 -22.266 1 62.94 160 GLU B N 1
ATOM 3608 C CA . GLU B 1 160 ? -19.797 -13.914 -22.969 1 62.94 160 GLU B CA 1
ATOM 3609 C C . GLU B 1 160 ? -18.594 -14.539 -23.672 1 62.94 160 GLU B C 1
ATOM 3611 O O . GLU B 1 160 ? -18.094 -15.594 -23.266 1 62.94 160 GLU B O 1
ATOM 3616 N N . ASN B 1 161 ? -18.281 -14.07 -24.922 1 69.5 161 ASN B N 1
ATOM 3617 C CA . ASN B 1 161 ? -17.109 -14.461 -25.703 1 69.5 161 ASN B CA 1
ATOM 3618 C C . ASN B 1 161 ? -15.836 -14.43 -24.875 1 69.5 161 ASN B C 1
ATOM 3620 O O . ASN B 1 161 ? -15.492 -13.398 -24.297 1 69.5 161 ASN B O 1
ATOM 3624 N N . PRO B 1 162 ? -15.242 -15.578 -24.594 1 69.69 162 PRO B N 1
ATOM 3625 C CA . PRO B 1 162 ? -14.031 -15.664 -23.781 1 69.69 162 PRO B CA 1
ATOM 3626 C C . PRO B 1 162 ? -12.953 -14.68 -24.219 1 69.69 162 PRO B C 1
ATOM 3628 O O . PRO B 1 162 ?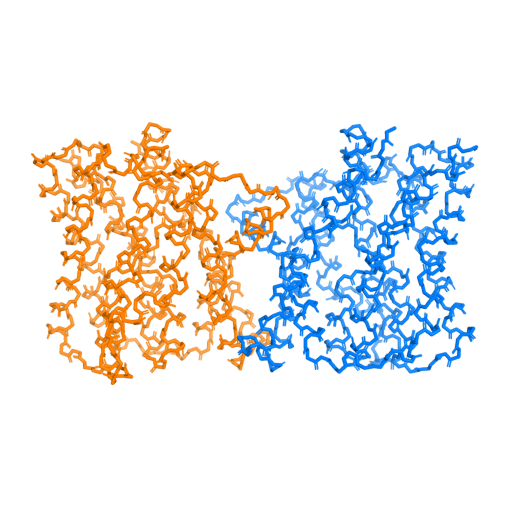 -12.219 -14.141 -23.391 1 69.69 162 PRO B O 1
ATOM 3631 N N . TRP B 1 163 ? -12.883 -14.406 -25.438 1 74.94 163 TRP B N 1
ATOM 3632 C CA . TRP B 1 163 ? -11.867 -13.5 -25.953 1 74.94 163 TRP B CA 1
ATOM 3633 C C . TRP B 1 163 ? -12.148 -12.062 -25.531 1 74.94 163 TRP B C 1
ATOM 3635 O O . TRP B 1 163 ? -11.219 -11.305 -25.234 1 74.94 163 TRP B O 1
ATOM 3645 N N . LYS B 1 164 ? -13.305 -11.727 -25.547 1 74.94 164 LYS B N 1
ATOM 3646 C CA . LYS B 1 164 ? -13.656 -10.383 -25.125 1 74.94 164 LYS B CA 1
ATOM 3647 C C . LYS B 1 164 ? -13.328 -10.164 -23.656 1 74.94 164 LYS B C 1
ATOM 3649 O O . LYS B 1 164 ? -12.844 -9.094 -23.266 1 74.94 164 LYS B O 1
ATOM 3654 N N . LYS B 1 165 ? -13.445 -11.211 -22.969 1 74.06 165 LYS B N 1
ATOM 3655 C CA . LYS B 1 165 ? -13.141 -11.141 -21.547 1 74.06 165 LYS B CA 1
ATOM 3656 C C . LYS B 1 165 ? -11.648 -10.953 -21.297 1 74.06 165 LYS B C 1
ATOM 3658 O O . LYS B 1 165 ? -11.242 -10.18 -20.422 1 74.06 165 LYS B O 1
ATOM 3663 N N . ILE B 1 166 ? -10.953 -11.586 -22.141 1 76.38 166 ILE B N 1
ATOM 3664 C CA . ILE B 1 166 ? -9.5 -11.531 -22 1 76.38 166 ILE B CA 1
ATOM 3665 C C . ILE B 1 166 ? -8.992 -10.156 -22.422 1 76.38 166 ILE B C 1
ATOM 3667 O O . ILE B 1 166 ? -8.227 -9.523 -21.688 1 76.38 166 ILE B O 1
ATOM 3671 N N . ILE B 1 167 ? -9.453 -9.664 -23.531 1 79.69 167 ILE B N 1
ATOM 3672 C CA . ILE B 1 167 ? -8.953 -8.422 -24.109 1 79.69 167 ILE B CA 1
ATOM 3673 C C . ILE B 1 167 ? -9.391 -7.242 -23.234 1 79.69 167 ILE B C 1
ATOM 3675 O O . ILE B 1 167 ? -8.68 -6.238 -23.125 1 79.69 167 ILE B O 1
ATOM 3679 N N . MET B 1 168 ? -10.445 -7.473 -22.594 1 81.5 168 MET B N 1
ATOM 3680 C CA . MET B 1 168 ? -10.977 -6.371 -21.797 1 81.5 168 MET B CA 1
ATOM 3681 C C . MET B 1 168 ? -10.469 -6.441 -20.359 1 81.5 168 MET B C 1
ATOM 3683 O O . MET B 1 168 ? -10.758 -5.559 -19.562 1 81.5 168 MET B O 1
ATOM 3687 N N . ASN B 1 169 ? -9.734 -7.445 -20.109 1 84.62 169 ASN B N 1
ATOM 3688 C CA . ASN B 1 169 ? -9.125 -7.555 -18.781 1 84.62 169 ASN B CA 1
ATOM 3689 C C . ASN B 1 169 ? -8.078 -6.469 -18.562 1 84.62 169 ASN B C 1
ATOM 3691 O O . ASN B 1 169 ? -7.133 -6.34 -19.328 1 84.62 169 ASN B O 1
ATOM 3695 N N . PRO B 1 170 ? -8.297 -5.684 -17.516 1 89.25 170 PRO B N 1
ATOM 3696 C CA . PRO B 1 170 ? -7.375 -4.566 -17.297 1 89.25 170 PRO B CA 1
ATOM 3697 C C . PRO B 1 170 ? -5.918 -5.016 -17.188 1 89.25 170 PRO B C 1
ATOM 3699 O O . PRO B 1 170 ? -5.012 -4.277 -17.578 1 89.25 170 PRO B O 1
ATOM 3702 N N . ILE B 1 171 ? -5.738 -6.152 -16.719 1 90.25 171 ILE B N 1
ATOM 3703 C CA . ILE B 1 171 ? -4.371 -6.633 -16.562 1 90.25 171 ILE B CA 1
ATOM 3704 C C . ILE B 1 171 ? -3.758 -6.918 -17.922 1 90.25 171 ILE B C 1
ATOM 3706 O O . ILE B 1 171 ? -2.609 -6.547 -18.188 1 90.25 171 ILE B O 1
ATOM 3710 N N . PHE B 1 172 ? -4.492 -7.523 -18.781 1 87.88 172 PHE B N 1
ATOM 3711 C CA . PHE B 1 172 ? -4.02 -7.781 -20.125 1 87.88 172 PHE B CA 1
ATOM 3712 C C . PHE B 1 172 ? -3.73 -6.473 -20.859 1 87.88 172 PHE B C 1
ATOM 3714 O O . PHE B 1 172 ? -2.701 -6.34 -21.531 1 87.88 172 PHE B O 1
ATOM 3721 N N . ILE B 1 173 ? -4.559 -5.57 -20.688 1 91.69 173 ILE B N 1
ATOM 3722 C CA . ILE B 1 173 ? -4.387 -4.258 -21.297 1 91.69 173 ILE B CA 1
ATOM 3723 C C . ILE B 1 173 ? -3.111 -3.605 -20.766 1 91.69 173 ILE B C 1
ATOM 3725 O O . ILE B 1 173 ? -2.367 -2.975 -21.531 1 91.69 173 ILE B O 1
ATOM 3729 N N . SER B 1 174 ? -2.873 -3.783 -19.516 1 94.88 174 SER B N 1
ATOM 3730 C CA . SER B 1 174 ? -1.693 -3.191 -18.891 1 94.88 174 SER B CA 1
ATOM 3731 C C . SER B 1 174 ? -0.41 -3.801 -19.453 1 94.88 174 SER B C 1
ATOM 3733 O O . SER B 1 174 ? 0.604 -3.113 -19.578 1 94.88 174 SER B O 1
ATOM 3735 N N . ILE B 1 175 ? -0.474 -5.055 -19.766 1 93.12 175 ILE B N 1
ATOM 3736 C CA . ILE B 1 175 ? 0.685 -5.723 -20.359 1 93.12 175 ILE B CA 1
ATOM 3737 C C . ILE B 1 175 ? 0.986 -5.117 -21.719 1 93.12 175 ILE B C 1
ATOM 3739 O O . ILE B 1 175 ? 2.125 -4.734 -22 1 93.12 175 ILE B O 1
ATOM 3743 N N . ILE B 1 176 ? -0.032 -5.023 -22.5 1 93.56 176 ILE B N 1
ATOM 3744 C CA . ILE B 1 176 ? 0.126 -4.496 -23.859 1 93.56 176 ILE B CA 1
ATOM 3745 C C . ILE B 1 176 ? 0.59 -3.041 -23.781 1 93.56 176 ILE B C 1
ATOM 3747 O O . ILE B 1 176 ? 1.505 -2.643 -24.516 1 93.56 176 ILE B O 1
ATOM 3751 N N . LEU B 1 177 ? -0.014 -2.307 -22.906 1 95.62 177 LEU B N 1
ATOM 3752 C CA . LEU B 1 177 ? 0.357 -0.904 -22.75 1 95.62 177 LEU B CA 1
ATOM 3753 C C . LEU B 1 177 ? 1.809 -0.771 -22.312 1 95.62 177 LEU B C 1
ATOM 3755 O O . LEU B 1 177 ? 2.557 0.048 -22.844 1 95.62 177 LEU B O 1
ATOM 3759 N N . GLY B 1 178 ? 2.201 -1.513 -21.281 1 95.75 178 GLY B N 1
ATOM 3760 C CA . GLY B 1 178 ? 3.578 -1.486 -20.812 1 95.75 178 GLY B CA 1
ATOM 3761 C C . GLY B 1 178 ? 4.582 -1.817 -21.891 1 95.75 178 GLY B C 1
ATOM 3762 O O . GLY B 1 178 ? 5.574 -1.105 -22.062 1 95.75 178 GLY B O 1
ATOM 3763 N N . LEU B 1 179 ? 4.27 -2.854 -22.672 1 95 179 LEU B N 1
ATOM 3764 C CA . LEU B 1 179 ? 5.176 -3.283 -23.734 1 95 179 LEU B CA 1
ATOM 3765 C C . LEU B 1 179 ? 5.238 -2.242 -24.844 1 95 179 LEU B C 1
ATOM 3767 O O . LEU B 1 179 ? 6.305 -2.008 -25.422 1 95 179 LEU B O 1
ATOM 3771 N N . CYS B 1 180 ? 4.137 -1.64 -25.156 1 96.75 180 CYS B N 1
ATOM 3772 C CA . CYS B 1 180 ? 4.117 -0.597 -26.188 1 96.75 180 CYS B CA 1
ATOM 3773 C C . CYS B 1 180 ? 4.926 0.616 -25.734 1 96.75 180 CYS B C 1
ATOM 3775 O O . CYS B 1 180 ? 5.711 1.163 -26.516 1 96.75 180 CYS B O 1
ATOM 3777 N N . LEU B 1 181 ? 4.77 1 -24.516 1 96.81 181 LEU B N 1
ATOM 3778 C CA . LEU B 1 181 ? 5.484 2.16 -24 1 96.81 181 LEU B CA 1
ATOM 3779 C C . LEU B 1 181 ? 6.992 1.94 -24.062 1 96.81 181 LEU B C 1
ATOM 3781 O O . LEU B 1 181 ? 7.738 2.83 -24.469 1 96.81 181 LEU B O 1
ATOM 3785 N N . THR B 1 182 ? 7.422 0.776 -23.672 1 95.56 182 THR B N 1
ATOM 3786 C CA . THR B 1 182 ? 8.852 0.504 -23.609 1 95.56 182 THR B CA 1
ATOM 3787 C C . THR B 1 182 ? 9.414 0.194 -24.984 1 95.56 182 THR B C 1
ATOM 3789 O O . THR B 1 182 ? 10.516 0.628 -25.328 1 95.56 182 THR B O 1
ATOM 3792 N N . SER B 1 183 ? 8.711 -0.52 -25.859 1 96.19 183 SER B N 1
ATOM 3793 C CA . SER B 1 183 ? 9.195 -0.935 -27.172 1 96.19 183 SER B CA 1
ATOM 3794 C C . SER B 1 183 ? 9.281 0.25 -28.125 1 96.19 183 SER B C 1
ATOM 3796 O O . SER B 1 183 ? 10.18 0.314 -28.953 1 96.19 183 SER B O 1
ATOM 3798 N N . PHE B 1 184 ? 8.352 1.129 -28.031 1 96.94 184 PHE B N 1
ATOM 3799 C CA . PHE B 1 184 ? 8.336 2.271 -28.938 1 96.94 184 PHE B CA 1
ATOM 3800 C C . PHE B 1 184 ? 8.992 3.486 -28.297 1 96.94 184 PHE B C 1
ATOM 3802 O O . PHE B 1 184 ? 8.953 4.586 -28.844 1 96.94 184 PHE B O 1
ATOM 3809 N N . HIS B 1 185 ? 9.5 3.363 -27.156 1 95.19 185 HIS B N 1
ATOM 3810 C CA . HIS B 1 185 ? 10.242 4.391 -26.438 1 95.19 185 HIS B CA 1
ATOM 3811 C C . HIS B 1 185 ? 9.391 5.648 -26.25 1 95.19 185 HIS B C 1
ATOM 3813 O O . HIS B 1 185 ? 9.867 6.762 -26.484 1 95.19 185 HIS B O 1
ATOM 3819 N N . ILE B 1 186 ? 8.156 5.398 -25.984 1 95.88 186 ILE B N 1
ATOM 3820 C CA . ILE B 1 186 ? 7.262 6.52 -25.734 1 95.88 186 ILE B CA 1
ATOM 3821 C C . ILE B 1 186 ? 7.602 7.156 -24.391 1 95.88 186 ILE B C 1
ATOM 3823 O O . ILE B 1 186 ? 7.625 6.48 -23.359 1 95.88 186 ILE B O 1
ATOM 3827 N N . PRO B 1 187 ? 7.91 8.43 -24.391 1 94.5 187 PRO B N 1
ATOM 3828 C CA . PRO B 1 187 ? 8.234 9.07 -23.125 1 94.5 187 PRO B CA 1
ATOM 3829 C C . PRO B 1 187 ? 7.016 9.258 -22.219 1 94.5 187 PRO B C 1
ATOM 3831 O O . PRO B 1 187 ? 5.949 9.656 -22.688 1 94.5 187 PRO B O 1
ATOM 3834 N N . VAL B 1 188 ? 7.129 8.852 -21 1 94 188 VAL B N 1
ATOM 3835 C CA . VAL B 1 188 ? 6.094 9.055 -19.984 1 94 188 VAL B CA 1
ATOM 3836 C C . VAL B 1 188 ? 6.617 9.984 -18.891 1 94 188 VAL B C 1
ATOM 3838 O O . VAL B 1 188 ? 7.699 9.758 -18.344 1 94 188 VAL B O 1
ATOM 3841 N N . PRO B 1 189 ? 5.844 11.07 -18.594 1 91.38 189 PRO B N 1
ATOM 3842 C CA . PRO B 1 189 ? 6.281 11.961 -17.516 1 91.38 189 PRO B CA 1
ATOM 3843 C C . PRO B 1 189 ? 6.512 11.227 -16.203 1 91.38 189 PRO B C 1
ATOM 3845 O O . PRO B 1 189 ? 5.754 10.32 -15.859 1 91.38 189 PRO B O 1
ATOM 3848 N N . ASP B 1 190 ? 7.516 11.633 -15.492 1 89.12 190 ASP B N 1
ATOM 3849 C CA . ASP B 1 190 ? 7.914 10.992 -14.242 1 89.12 190 ASP B CA 1
ATOM 3850 C C . ASP B 1 190 ? 6.766 10.992 -13.234 1 89.12 190 ASP B C 1
ATOM 3852 O O . ASP B 1 190 ? 6.586 10.031 -12.492 1 89.12 190 ASP B O 1
ATOM 3856 N N . MET B 1 191 ? 6.039 12.039 -13.266 1 87.38 191 MET B N 1
ATOM 3857 C CA . MET B 1 191 ? 4.945 12.164 -12.312 1 87.38 191 MET B CA 1
ATOM 3858 C C . MET B 1 191 ? 3.926 11.047 -12.5 1 87.38 191 MET B C 1
ATOM 3860 O O . MET B 1 191 ? 3.396 10.508 -11.523 1 87.38 191 MET B O 1
ATOM 3864 N N . ILE B 1 192 ? 3.676 10.688 -13.633 1 93 192 ILE B N 1
ATOM 3865 C CA . ILE B 1 192 ? 2.705 9.648 -13.953 1 93 192 ILE B CA 1
ATOM 3866 C C . ILE B 1 192 ? 3.264 8.281 -13.555 1 93 192 ILE B C 1
ATOM 3868 O O . ILE B 1 192 ? 2.592 7.504 -12.875 1 93 192 ILE B O 1
ATOM 3872 N N . MET B 1 193 ? 4.469 8.062 -13.922 1 93.31 193 MET B N 1
ATOM 3873 C CA . MET B 1 193 ? 5.062 6.758 -13.625 1 93.31 193 MET B CA 1
ATOM 3874 C C . MET B 1 193 ? 5.289 6.586 -12.133 1 93.31 193 MET B C 1
ATOM 3876 O O . MET B 1 193 ? 5.145 5.48 -11.602 1 93.31 193 MET B O 1
ATOM 3880 N N . ASN B 1 194 ? 5.598 7.641 -11.516 1 90.88 194 ASN B N 1
ATOM 3881 C CA . ASN B 1 194 ? 5.75 7.57 -10.07 1 90.88 194 ASN B CA 1
ATOM 3882 C C . ASN B 1 194 ? 4.434 7.199 -9.391 1 90.88 194 ASN B C 1
ATOM 3884 O O . ASN B 1 194 ? 4.43 6.449 -8.406 1 90.88 194 ASN B O 1
ATOM 3888 N N . ALA B 1 195 ? 3.412 7.773 -9.867 1 92.81 195 ALA B N 1
ATOM 3889 C CA . ALA B 1 195 ? 2.098 7.434 -9.328 1 92.81 195 ALA B CA 1
ATOM 3890 C C . ALA B 1 195 ? 1.768 5.965 -9.578 1 92.81 195 ALA B C 1
ATOM 3892 O O . ALA B 1 195 ? 1.299 5.266 -8.68 1 92.81 195 ALA B O 1
ATOM 3893 N N . ILE B 1 196 ? 2.037 5.516 -10.766 1 95.31 196 ILE B N 1
ATOM 3894 C CA . ILE B 1 196 ? 1.791 4.125 -11.133 1 95.31 196 ILE B CA 1
ATOM 3895 C C . ILE B 1 196 ? 2.633 3.201 -10.25 1 95.31 196 ILE B C 1
ATOM 3897 O O . ILE B 1 196 ? 2.123 2.217 -9.711 1 95.31 196 ILE B O 1
ATOM 3901 N N . ASP B 1 197 ? 3.836 3.586 -10.031 1 94.38 197 ASP B N 1
ATOM 3902 C CA . ASP B 1 197 ? 4.742 2.811 -9.195 1 94.38 197 ASP B CA 1
ATOM 3903 C C . ASP B 1 197 ? 4.262 2.779 -7.746 1 94.38 197 ASP B C 1
ATOM 3905 O O . ASP B 1 197 ? 4.289 1.731 -7.098 1 94.38 197 ASP B O 1
ATOM 3909 N N . SER B 1 198 ? 3.875 3.902 -7.332 1 92.81 198 SER B N 1
ATOM 3910 C CA . SER B 1 198 ? 3.441 4.008 -5.941 1 92.81 198 SER B CA 1
ATOM 3911 C C . SER B 1 198 ? 2.223 3.133 -5.676 1 92.81 198 SER B C 1
ATOM 3913 O O . SER B 1 198 ? 2.131 2.488 -4.629 1 92.81 198 SER B O 1
ATOM 3915 N N . VAL B 1 199 ? 1.333 3.1 -6.578 1 95.56 199 VAL B N 1
ATOM 3916 C CA . VAL B 1 199 ? 0.133 2.281 -6.453 1 95.56 199 VAL B CA 1
ATOM 3917 C C . VAL B 1 199 ? 0.498 0.804 -6.594 1 95.56 199 VAL B C 1
ATOM 3919 O O . VAL B 1 199 ? 0.11 -0.019 -5.762 1 95.56 199 VAL B O 1
ATOM 3922 N N . GLY B 1 200 ? 1.219 0.513 -7.621 1 95.19 200 GLY B N 1
ATOM 3923 C CA . GLY B 1 200 ? 1.588 -0.868 -7.891 1 95.19 200 GLY B CA 1
ATOM 3924 C C . GLY B 1 200 ? 2.361 -1.512 -6.754 1 95.19 200 GLY B C 1
ATOM 3925 O O . GLY B 1 200 ? 2.16 -2.689 -6.449 1 95.19 200 GLY B O 1
ATOM 3926 N N . ASN B 1 201 ? 3.152 -0.79 -6.09 1 93 201 ASN B N 1
ATOM 3927 C CA . ASN B 1 201 ? 4.031 -1.299 -5.043 1 93 201 ASN B CA 1
ATOM 3928 C C . ASN B 1 201 ? 3.248 -1.688 -3.791 1 93 201 ASN B C 1
ATOM 3930 O O . ASN B 1 201 ? 3.783 -2.348 -2.898 1 93 201 ASN B O 1
ATOM 3934 N N . THR B 1 202 ? 2.059 -1.302 -3.725 1 94.56 202 THR B N 1
ATOM 3935 C CA . THR B 1 202 ? 1.266 -1.667 -2.557 1 94.56 202 THR B CA 1
ATOM 3936 C C . THR B 1 202 ? 0.673 -3.064 -2.719 1 94.56 202 THR B C 1
ATOM 3938 O O . THR B 1 202 ? 0.144 -3.635 -1.764 1 94.56 202 THR B O 1
ATOM 3941 N N . CYS B 1 203 ? 0.755 -3.59 -3.887 1 92.31 203 CYS B N 1
ATOM 3942 C CA . CYS B 1 203 ? 0.109 -4.852 -4.223 1 92.31 203 CYS B CA 1
ATOM 3943 C C . CYS B 1 203 ? 0.571 -5.965 -3.289 1 92.31 203 CYS B C 1
ATOM 3945 O O . CYS B 1 203 ? -0.249 -6.723 -2.764 1 92.31 203 CYS B O 1
ATOM 3947 N N . TYR B 1 204 ? 1.83 -5.988 -3.041 1 88.19 204 TYR B N 1
ATOM 3948 C CA . TYR B 1 204 ? 2.416 -7.062 -2.248 1 88.19 204 TYR B CA 1
ATOM 3949 C C . TYR B 1 204 ? 1.856 -7.059 -0.83 1 88.19 204 TYR B C 1
ATOM 3951 O O . TYR B 1 204 ? 1.3 -8.062 -0.374 1 88.19 204 TYR B O 1
ATOM 3959 N N . SER B 1 205 ? 1.922 -5.98 -0.151 1 93.12 205 SER B N 1
ATOM 3960 C CA . SER B 1 205 ? 1.494 -5.891 1.241 1 93.12 205 SER B CA 1
ATOM 3961 C C . SER B 1 205 ? -0.015 -6.066 1.369 1 93.12 205 SER B C 1
ATOM 3963 O O . SER B 1 205 ? -0.483 -6.891 2.16 1 93.12 205 SER B O 1
ATOM 3965 N N . TRP B 1 206 ? -0.724 -5.406 0.545 1 94.75 206 TRP B N 1
ATOM 3966 C CA . TRP B 1 206 ? -2.178 -5.434 0.677 1 94.75 206 TRP B CA 1
ATOM 3967 C C . TRP B 1 206 ? -2.748 -6.746 0.152 1 94.75 206 TRP B C 1
ATOM 3969 O O . TRP B 1 206 ? -3.799 -7.199 0.61 1 94.75 206 TRP B O 1
ATOM 3979 N N . GLY B 1 207 ? -2.049 -7.375 -0.851 1 92.62 207 GLY B N 1
ATOM 3980 C CA . GLY B 1 207 ? -2.473 -8.695 -1.289 1 92.62 207 GLY B CA 1
ATOM 3981 C C . GLY B 1 207 ? -2.418 -9.734 -0.186 1 92.62 207 GLY B C 1
ATOM 3982 O O . GLY B 1 207 ? -3.373 -10.492 0.007 1 92.62 207 GLY B O 1
ATOM 3983 N N . LEU B 1 208 ? -1.33 -9.766 0.562 1 91.19 208 LEU B N 1
ATOM 3984 C CA . LEU B 1 208 ? -1.144 -10.742 1.633 1 91.19 208 LEU B CA 1
ATOM 3985 C C . LEU B 1 208 ? -2.027 -10.406 2.83 1 91.19 208 LEU B C 1
ATOM 3987 O O . LEU B 1 208 ? -2.547 -11.305 3.492 1 91.19 208 LEU B O 1
ATOM 3991 N N . ILE B 1 209 ? -2.197 -9.148 3.051 1 95.19 209 ILE B N 1
ATOM 3992 C CA . ILE B 1 209 ? -3.094 -8.719 4.121 1 95.19 209 ILE B CA 1
ATOM 3993 C C . ILE B 1 209 ? -4.527 -9.125 3.789 1 95.19 209 ILE B C 1
ATOM 3995 O O . ILE B 1 209 ? -5.258 -9.617 4.652 1 95.19 209 ILE B O 1
ATOM 3999 N N . TYR B 1 210 ? -4.922 -8.914 2.535 1 95 210 TYR B N 1
ATOM 4000 C CA . TYR B 1 210 ? -6.242 -9.352 2.102 1 95 210 TYR B CA 1
ATOM 4001 C C . TYR B 1 210 ? -6.43 -10.844 2.34 1 95 210 TYR B C 1
ATOM 4003 O O . TYR B 1 210 ? -7.477 -11.281 2.828 1 95 210 TYR B O 1
ATOM 4011 N N . LEU B 1 211 ? -5.422 -11.594 1.926 1 90.62 211 LEU B N 1
ATOM 4012 C CA . LEU B 1 211 ? -5.461 -13.039 2.143 1 90.62 211 LEU B CA 1
ATOM 4013 C C . LEU B 1 211 ? -5.66 -13.359 3.621 1 90.62 211 LEU B C 1
ATOM 4015 O O . LEU B 1 211 ? -6.469 -14.227 3.971 1 90.62 211 LEU B O 1
ATOM 4019 N N . GLY B 1 212 ? -4.934 -12.719 4.465 1 92.5 212 GLY B N 1
ATOM 4020 C CA . GLY B 1 212 ? -5.094 -12.898 5.898 1 92.5 212 GLY B CA 1
ATOM 4021 C C . GLY B 1 212 ? -6.492 -12.578 6.391 1 92.5 212 GLY B C 1
ATOM 4022 O O . GLY B 1 212 ? -7.055 -13.305 7.211 1 92.5 212 GLY B O 1
ATOM 4023 N N . CYS B 1 213 ? -7.023 -11.461 5.879 1 94.75 213 CYS B N 1
ATOM 4024 C CA . CYS B 1 213 ? -8.391 -11.102 6.238 1 94.75 213 CYS B CA 1
ATOM 4025 C C . CYS B 1 213 ? -9.375 -12.188 5.824 1 94.75 213 CYS B C 1
ATOM 4027 O O . CYS B 1 213 ? -10.258 -12.555 6.598 1 94.75 213 CYS B O 1
ATOM 4029 N N . SER B 1 214 ? -9.188 -12.633 4.605 1 90.75 214 SER B N 1
ATOM 4030 C CA . SER B 1 214 ? -10.062 -13.688 4.098 1 90.75 214 SER B CA 1
ATOM 4031 C C . SER B 1 214 ? -10.039 -14.914 5.004 1 90.75 214 SER B C 1
ATOM 4033 O O . SER B 1 214 ? -11.086 -15.484 5.32 1 90.75 214 SER B O 1
ATOM 4035 N N . LEU B 1 215 ? -8.922 -15.289 5.484 1 89.31 215 LEU B N 1
ATOM 4036 C CA . LEU B 1 215 ? -8.766 -16.438 6.375 1 89.31 215 LEU B CA 1
ATOM 4037 C C . LEU B 1 215 ? -9.414 -16.156 7.73 1 89.31 215 LEU B C 1
ATOM 4039 O O . LEU B 1 215 ? -9.922 -17.078 8.375 1 89.31 215 LEU B O 1
ATOM 4043 N N . GLY B 1 216 ? -9.312 -14.93 8.141 1 91.56 216 GLY B N 1
ATOM 4044 C CA . GLY B 1 216 ? -9.883 -14.562 9.422 1 91.56 216 GLY B CA 1
ATOM 4045 C C . GLY B 1 216 ? -11.391 -14.672 9.453 1 91.56 216 GLY B C 1
ATOM 4046 O O . GLY B 1 216 ? -11.984 -14.875 10.523 1 91.56 216 GLY B O 1
ATOM 4047 N N . PHE B 1 217 ? -12 -14.523 8.328 1 91.25 217 PHE B N 1
ATOM 4048 C CA . PHE B 1 217 ? -13.453 -14.586 8.258 1 91.25 217 PHE B CA 1
ATOM 4049 C C . PHE B 1 217 ? -13.93 -16.016 8.062 1 91.25 217 PHE B C 1
ATOM 4051 O O . PHE B 1 217 ? -15.125 -16.297 8.156 1 91.25 217 PHE B O 1
ATOM 4058 N N . MET B 1 218 ? -13.047 -16.844 7.762 1 82.56 218 MET B N 1
ATOM 4059 C CA . MET B 1 218 ? -13.406 -18.234 7.488 1 82.56 218 MET B CA 1
ATOM 4060 C C . MET B 1 218 ? -13.422 -19.062 8.773 1 82.56 218 MET B C 1
ATOM 4062 O O . MET B 1 218 ? -12.82 -18.672 9.773 1 82.56 218 MET B O 1
ATOM 4066 N N . LYS B 1 219 ? -14.328 -20.141 8.82 1 72.94 219 LYS B N 1
ATOM 4067 C CA . LYS B 1 219 ? -14.312 -21.109 9.906 1 72.94 219 LYS B CA 1
ATOM 4068 C C . LYS B 1 219 ? -13.203 -22.141 9.711 1 72.94 219 LYS B C 1
ATOM 4070 O O . LYS B 1 219 ? -13.156 -22.828 8.688 1 72.94 219 LYS B O 1
ATOM 4075 N N . LEU B 1 220 ? -11.938 -21.797 9.961 1 59.97 220 LEU B N 1
ATOM 4076 C CA . LEU B 1 220 ? -10.758 -22.625 9.742 1 59.97 220 LEU B CA 1
ATOM 4077 C C . LEU B 1 220 ? -11.102 -24.109 9.938 1 59.97 220 LEU B C 1
ATOM 4079 O O . LEU B 1 220 ? -10.219 -24.969 9.859 1 59.97 220 LEU B O 1
ATOM 4083 N N . THR B 1 221 ? -12.336 -24.453 10.305 1 51.78 221 THR B N 1
ATOM 4084 C CA . THR B 1 221 ? -12.641 -25.828 10.664 1 51.78 221 THR B CA 1
ATOM 4085 C C . THR B 1 221 ? -12.602 -26.734 9.43 1 51.78 221 THR B C 1
ATOM 4087 O O . THR B 1 221 ? -12.602 -27.953 9.547 1 51.78 221 THR B O 1
ATOM 4090 N N . ASN B 1 222 ? -12.789 -26.312 8.328 1 52.47 222 ASN B N 1
ATOM 4091 C CA . ASN B 1 222 ? -13.094 -27.297 7.293 1 52.47 222 ASN B CA 1
ATOM 4092 C C . ASN B 1 222 ? -11.82 -27.953 6.754 1 52.47 222 ASN B C 1
ATOM 4094 O O . ASN B 1 222 ? -11.375 -27.625 5.656 1 52.47 222 ASN B O 1
ATOM 4098 N N . ILE B 1 223 ? -11.289 -28.688 7.59 1 47.16 223 ILE B N 1
ATOM 4099 C CA . ILE B 1 223 ? -10.094 -29.5 7.418 1 47.16 223 ILE B CA 1
ATOM 4100 C C . ILE B 1 223 ? -10.312 -30.516 6.301 1 47.16 223 ILE B C 1
ATOM 4102 O O . ILE B 1 223 ? -9.352 -31.047 5.742 1 47.16 223 ILE B O 1
ATOM 4106 N N . PHE B 1 224 ? -11.602 -30.969 6.184 1 46.72 224 PHE B N 1
ATOM 4107 C CA . PHE B 1 224 ? -11.93 -32.125 5.363 1 46.72 224 PHE B CA 1
ATOM 4108 C C . PHE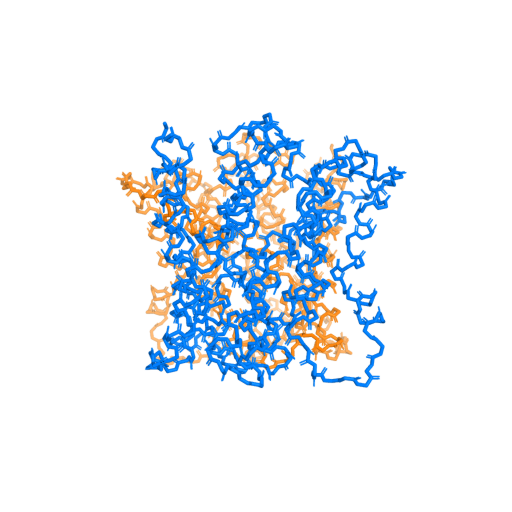 B 1 224 ? -11.555 -31.875 3.906 1 46.72 224 PHE B C 1
ATOM 4110 O O . PHE B 1 224 ? -11.242 -32.812 3.174 1 46.72 224 PHE B O 1
ATOM 4117 N N . LYS B 1 225 ? -11.594 -30.672 3.396 1 61.47 225 LYS B N 1
ATOM 4118 C CA . LYS B 1 225 ? -11.25 -30.219 2.051 1 61.47 225 LYS B CA 1
ATOM 4119 C C . LYS B 1 225 ? -9.758 -30.375 1.78 1 61.47 225 LYS B C 1
ATOM 4121 O O . LYS B 1 225 ? -9.266 -29.953 0.727 1 61.47 225 LYS B O 1
ATOM 4126 N N . TYR B 1 226 ? -9.32 -31.438 2.459 1 71.12 226 TYR B N 1
ATOM 4127 C CA . TYR B 1 226 ? -7.914 -31.703 2.748 1 71.12 226 TYR B CA 1
ATOM 4128 C C . TYR B 1 226 ? -7.277 -32.531 1.634 1 71.12 226 TYR B C 1
ATOM 4130 O O . TYR B 1 226 ? -6.148 -32.25 1.219 1 71.12 226 TYR B O 1
ATOM 4138 N N . ARG B 1 227 ? -8.07 -33.594 1.047 1 85.62 227 ARG B N 1
ATOM 4139 C CA . ARG B 1 227 ? -7.43 -34.438 0.041 1 85.62 227 ARG B CA 1
ATOM 4140 C C . ARG B 1 227 ? -7.09 -33.625 -1.21 1 85.62 227 ARG B C 1
ATOM 4142 O O . ARG B 1 227 ? -5.984 -33.75 -1.746 1 85.62 227 ARG B O 1
ATOM 4149 N N . SER B 1 228 ? -8.055 -32.906 -1.666 1 92.44 228 SER B N 1
ATOM 4150 C CA . SER B 1 228 ? -7.82 -32.094 -2.867 1 92.44 228 SER B CA 1
ATOM 4151 C C . SER B 1 228 ? -6.707 -31.078 -2.646 1 92.44 228 SER B C 1
ATOM 4153 O O . SER B 1 228 ? -5.949 -30.781 -3.57 1 92.44 228 SER B O 1
ATOM 4155 N N . MET B 1 229 ? -6.586 -30.672 -1.449 1 92.81 229 MET B N 1
ATOM 4156 C CA . MET B 1 229 ? -5.52 -29.734 -1.114 1 92.81 229 MET B CA 1
ATOM 4157 C C . MET B 1 229 ? -4.156 -30.406 -1.196 1 92.81 229 MET B C 1
ATOM 4159 O O . MET B 1 229 ? -3.199 -29.828 -1.704 1 92.81 229 MET B O 1
ATOM 4163 N N . LEU B 1 230 ? -4.094 -31.594 -0.742 1 92.44 230 LEU B N 1
ATOM 4164 C CA . LEU B 1 230 ? -2.838 -32.344 -0.784 1 92.44 230 LEU B CA 1
ATOM 4165 C C . LEU B 1 230 ? -2.439 -32.656 -2.223 1 92.44 230 LEU B C 1
ATOM 4167 O O . LEU B 1 230 ? -1.256 -32.594 -2.568 1 92.44 230 LEU B O 1
ATOM 4171 N N . VAL B 1 231 ? -3.445 -33 -2.975 1 94.88 231 VAL B N 1
ATOM 4172 C CA . VAL B 1 231 ? -3.191 -33.25 -4.387 1 94.88 231 VAL B CA 1
ATOM 4173 C C . VAL B 1 231 ? -2.666 -31.984 -5.062 1 94.88 231 VAL B C 1
ATOM 4175 O O . VAL B 1 231 ? -1.736 -32.031 -5.867 1 94.88 231 VAL B O 1
ATOM 4178 N N . LEU B 1 232 ? -3.27 -30.891 -4.738 1 95.38 232 LEU B N 1
ATOM 4179 C CA . LEU B 1 232 ? -2.822 -29.609 -5.285 1 95.38 232 LEU B CA 1
ATOM 4180 C C . LEU B 1 232 ? -1.379 -29.328 -4.887 1 95.38 232 LEU B C 1
ATOM 4182 O O . LEU B 1 232 ? -0.553 -28.969 -5.738 1 95.38 232 LEU B O 1
ATOM 4186 N N . VAL B 1 233 ? -1.086 -29.516 -3.643 1 94.56 233 VAL B N 1
ATOM 4187 C CA . VAL B 1 233 ? 0.246 -29.234 -3.115 1 94.56 233 VAL B CA 1
ATOM 4188 C C . VAL B 1 233 ? 1.267 -30.156 -3.785 1 94.56 233 VAL B C 1
ATOM 4190 O O . VAL B 1 233 ? 2.301 -29.688 -4.273 1 94.56 233 VAL B O 1
ATOM 4193 N N . PHE B 1 234 ? 0.977 -31.359 -3.852 1 94.56 234 PHE B N 1
ATOM 4194 C CA . PHE B 1 234 ? 1.905 -32.344 -4.387 1 94.56 234 PHE B CA 1
ATOM 4195 C C . PHE B 1 234 ? 2.117 -32.156 -5.883 1 94.56 234 PHE B C 1
ATOM 4197 O O . PHE B 1 234 ? 3.248 -32.188 -6.367 1 94.56 234 PHE B O 1
ATOM 4204 N N . THR B 1 235 ? 1.088 -31.969 -6.57 1 96.19 235 THR B N 1
ATOM 4205 C CA . THR B 1 235 ? 1.178 -31.812 -8.016 1 96.19 235 THR B CA 1
ATOM 4206 C C . THR B 1 235 ? 1.846 -30.484 -8.375 1 96.19 235 THR B C 1
ATOM 4208 O O . THR B 1 235 ? 2.768 -30.453 -9.195 1 96.19 235 THR B O 1
ATOM 4211 N N . LYS B 1 236 ? 1.459 -29.406 -7.742 1 95.94 236 LYS B N 1
ATOM 4212 C CA . LYS B 1 236 ? 1.908 -28.062 -8.102 1 95.94 236 LYS B CA 1
ATOM 4213 C C . LYS B 1 236 ? 3.334 -27.812 -7.621 1 95.94 236 LYS B C 1
ATOM 4215 O O . LYS B 1 236 ? 4.125 -27.172 -8.312 1 95.94 236 LYS B O 1
ATOM 4220 N N . LEU B 1 237 ? 3.664 -28.344 -6.453 1 95.38 237 LEU B N 1
ATOM 4221 C CA . LEU B 1 237 ? 4.926 -27.938 -5.844 1 95.38 237 LEU B CA 1
ATOM 4222 C C . LEU B 1 237 ? 6.023 -28.953 -6.133 1 95.38 237 LEU B C 1
ATOM 4224 O O . LEU B 1 237 ? 7.211 -28.625 -6.066 1 95.38 237 LEU B O 1
ATOM 4228 N N . LEU B 1 238 ? 5.625 -30.141 -6.484 1 96 238 LEU B N 1
ATOM 4229 C CA . LEU B 1 238 ? 6.652 -31.172 -6.602 1 96 238 LEU B CA 1
ATOM 4230 C C . LEU B 1 238 ? 6.645 -31.781 -7.996 1 96 238 LEU B C 1
ATOM 4232 O O . LEU B 1 238 ? 7.617 -31.656 -8.742 1 96 238 LEU B O 1
ATOM 4236 N N . VAL B 1 239 ? 5.59 -32.344 -8.406 1 97 239 VAL B N 1
ATOM 4237 C CA . VAL B 1 239 ? 5.527 -33.156 -9.609 1 97 239 VAL B CA 1
ATOM 4238 C C . VAL B 1 239 ? 5.75 -32.281 -10.844 1 97 239 VAL B C 1
ATOM 4240 O O . VAL B 1 239 ? 6.625 -32.562 -11.664 1 97 239 VAL B O 1
ATOM 4243 N N . ILE B 1 240 ? 5 -31.25 -10.953 1 97.62 240 ILE B N 1
ATOM 4244 C CA . ILE B 1 240 ? 5.027 -30.422 -12.148 1 97.62 240 ILE B CA 1
ATOM 4245 C C . ILE B 1 240 ? 6.391 -29.734 -12.273 1 97.62 240 ILE B C 1
ATOM 4247 O O . ILE B 1 240 ? 7.008 -29.766 -13.344 1 97.62 240 ILE B O 1
ATOM 4251 N N . PRO B 1 241 ? 6.898 -29.141 -11.188 1 97.38 241 PRO B N 1
ATOM 4252 C CA . PRO B 1 241 ? 8.219 -28.516 -11.305 1 97.38 241 PRO B CA 1
ATOM 4253 C C . PRO B 1 241 ? 9.297 -29.5 -11.758 1 97.38 241 PRO B C 1
ATOM 4255 O O . PRO B 1 241 ? 10.18 -29.141 -12.539 1 97.38 241 PRO B O 1
ATOM 4258 N N . LEU B 1 242 ? 9.219 -30.719 -11.328 1 96.75 242 LEU B N 1
ATOM 4259 C CA . LEU B 1 242 ? 10.188 -31.719 -11.758 1 96.75 242 LEU B CA 1
ATOM 4260 C C . LEU B 1 242 ? 10.008 -32.031 -13.234 1 96.75 242 LEU B C 1
ATOM 4262 O O . LEU B 1 242 ? 10.992 -32.156 -13.977 1 96.75 242 LEU B O 1
ATOM 4266 N N . ILE B 1 243 ? 8.812 -32.188 -13.648 1 97.38 243 ILE B N 1
ATOM 4267 C CA . ILE B 1 243 ? 8.516 -32.469 -15.055 1 97.38 243 ILE B CA 1
ATOM 4268 C C . ILE B 1 243 ? 9.039 -31.328 -15.922 1 97.38 243 ILE B C 1
ATOM 4270 O O . ILE B 1 243 ? 9.695 -31.547 -16.938 1 97.38 243 ILE B O 1
ATOM 4274 N N . VAL B 1 244 ? 8.758 -30.109 -15.484 1 97.38 244 VAL B N 1
ATOM 4275 C CA . VAL B 1 244 ? 9.164 -28.922 -16.219 1 97.38 244 VAL B CA 1
ATOM 4276 C C . VAL B 1 244 ? 10.688 -28.844 -16.297 1 97.38 244 VAL B C 1
ATOM 4278 O O . VAL B 1 244 ? 11.25 -28.562 -17.359 1 97.38 244 VAL B O 1
ATOM 4281 N N . TYR B 1 245 ? 11.328 -29.125 -15.203 1 96.75 245 TYR B N 1
ATOM 4282 C CA . TYR B 1 245 ? 12.789 -29.078 -15.18 1 96.75 245 TYR B CA 1
ATOM 4283 C C . TYR B 1 245 ? 13.383 -30.094 -16.141 1 96.75 245 TYR B C 1
ATOM 4285 O O . TYR B 1 245 ? 14.234 -29.766 -16.969 1 96.75 245 TYR B O 1
ATOM 4293 N N . PHE B 1 246 ? 12.938 -31.312 -16.125 1 96.12 246 PHE B N 1
ATOM 4294 C CA . PHE B 1 246 ? 13.531 -32.406 -16.906 1 96.12 246 PHE B CA 1
ATOM 4295 C C . PHE B 1 246 ? 13.227 -32.219 -18.375 1 96.12 246 PHE B C 1
ATOM 4297 O O . PHE B 1 246 ? 14.062 -32.531 -19.234 1 96.12 246 PHE B O 1
ATOM 4304 N N . ILE B 1 247 ? 12.086 -31.703 -18.703 1 96.31 247 ILE B N 1
ATOM 4305 C CA . ILE B 1 247 ? 11.742 -31.469 -20.109 1 96.31 247 ILE B CA 1
ATOM 4306 C C . ILE B 1 247 ? 12.547 -30.297 -20.641 1 96.31 247 ILE B C 1
ATOM 4308 O O . ILE B 1 247 ? 13.141 -30.375 -21.734 1 96.31 247 ILE B O 1
ATOM 4312 N N . SER B 1 248 ? 12.617 -29.203 -19.875 1 96 248 SER B N 1
ATOM 4313 C CA . SER B 1 248 ? 13.266 -27.984 -20.359 1 96 248 SER B CA 1
ATOM 4314 C C . SER B 1 248 ? 14.781 -28.156 -20.391 1 96 248 SER B C 1
ATOM 4316 O O . SER B 1 248 ? 15.461 -27.5 -21.188 1 96 248 SER B O 1
ATOM 4318 N N . HIS B 1 249 ? 15.266 -29.062 -19.562 1 93.62 249 HIS B N 1
ATOM 4319 C CA . HIS B 1 249 ? 16.703 -29.281 -19.484 1 93.62 249 HIS B CA 1
ATOM 4320 C C . HIS B 1 249 ? 17.266 -29.781 -20.797 1 93.62 249 HIS B C 1
ATOM 4322 O O . HIS B 1 249 ? 18.469 -29.609 -21.062 1 93.62 249 HIS B O 1
ATOM 4328 N N . HIS B 1 250 ? 16.469 -30.312 -21.625 1 94.31 250 HIS B N 1
ATOM 4329 C CA . HIS B 1 250 ? 16.906 -30.859 -22.906 1 94.31 250 HIS B CA 1
ATOM 4330 C C . HIS B 1 250 ? 17.078 -29.75 -23.953 1 94.31 250 HIS B C 1
ATOM 4332 O O . HIS B 1 250 ? 17.781 -29.922 -24.938 1 94.31 250 HIS B O 1
ATOM 4338 N N . PHE B 1 251 ? 16.484 -28.641 -23.719 1 94.06 251 PHE B N 1
ATOM 4339 C CA . PHE B 1 251 ? 16.453 -27.656 -24.781 1 94.06 251 PHE B CA 1
ATOM 4340 C C . PHE B 1 251 ? 16.922 -26.297 -24.266 1 94.06 251 PHE B C 1
ATOM 4342 O O . PHE B 1 251 ? 17.203 -25.391 -25.047 1 94.06 251 PHE B O 1
ATOM 4349 N N . LEU B 1 252 ? 17.016 -26.141 -22.953 1 95.44 252 LEU B N 1
ATOM 4350 C CA . LEU B 1 252 ? 17.438 -24.891 -22.328 1 95.44 252 LEU B CA 1
ATOM 4351 C C . LEU B 1 252 ? 18.688 -25.094 -21.484 1 95.44 252 LEU B C 1
ATOM 4353 O O . LEU B 1 252 ? 19.094 -26.234 -21.219 1 95.44 252 LEU B O 1
ATOM 4357 N N . THR B 1 253 ? 19.359 -23.984 -21.156 1 93.56 253 THR B N 1
ATOM 4358 C CA . THR B 1 253 ? 20.484 -24.062 -20.25 1 93.56 253 THR B CA 1
ATOM 4359 C C . THR B 1 253 ? 20.031 -24.5 -18.859 1 93.56 253 THR B C 1
ATOM 4361 O O . THR B 1 253 ? 18.844 -24.453 -18.547 1 93.56 253 THR B O 1
ATOM 4364 N N . ASN B 1 254 ? 20.938 -24.938 -18.078 1 92.31 254 ASN B N 1
ATOM 4365 C CA . ASN B 1 254 ? 20.625 -25.391 -16.719 1 92.31 254 ASN B CA 1
ATOM 4366 C C . ASN B 1 254 ? 19.984 -24.281 -15.898 1 92.31 254 ASN B C 1
ATOM 4368 O O . ASN B 1 254 ? 19.016 -24.531 -15.172 1 92.31 254 ASN B O 1
ATOM 4372 N N . VAL B 1 255 ? 20.5 -23.094 -16.062 1 90.56 255 VAL B N 1
ATOM 4373 C CA . VAL B 1 255 ? 19.984 -21.953 -15.312 1 90.56 255 VAL B CA 1
ATOM 4374 C C . VAL B 1 255 ? 18.531 -21.672 -15.727 1 90.56 255 VAL B C 1
ATOM 4376 O O . VAL B 1 255 ? 17.672 -21.484 -14.883 1 90.56 255 VAL B O 1
ATOM 4379 N N . GLU B 1 256 ? 18.297 -21.719 -17.016 1 93.88 256 GLU B N 1
ATOM 4380 C CA . GLU B 1 256 ? 16.953 -21.484 -17.531 1 93.88 256 GLU B CA 1
ATOM 4381 C C . GLU B 1 256 ? 15.969 -22.547 -17.031 1 93.88 256 GLU B C 1
ATOM 4383 O O . GLU B 1 256 ? 14.844 -22.219 -16.641 1 93.88 256 GLU B O 1
ATOM 4388 N N . SER B 1 257 ? 16.453 -23.75 -17.016 1 95.06 257 SER B N 1
ATOM 4389 C CA . SER B 1 257 ? 15.609 -24.844 -16.562 1 95.06 257 SER B CA 1
ATOM 4390 C C . SER B 1 257 ? 15.305 -24.734 -15.07 1 95.06 257 SER B C 1
ATOM 4392 O O . SER B 1 257 ? 14.188 -25.016 -14.641 1 95.06 257 SER B O 1
ATOM 4394 N N . MET B 1 258 ? 16.219 -24.297 -14.336 1 92.75 258 MET B N 1
ATOM 4395 C CA . MET B 1 258 ? 16.031 -24.125 -12.898 1 92.75 258 MET B CA 1
ATOM 4396 C C . MET B 1 258 ? 15.078 -22.969 -12.617 1 92.75 258 MET B C 1
ATOM 4398 O O . MET B 1 258 ? 14.289 -23.031 -11.672 1 92.75 258 MET B O 1
ATOM 4402 N N . ILE B 1 259 ? 15.156 -21.953 -13.398 1 93.25 259 ILE B N 1
ATOM 4403 C CA . ILE B 1 259 ? 14.258 -20.812 -13.242 1 93.25 259 ILE B CA 1
ATOM 4404 C C . ILE B 1 259 ? 12.82 -21.25 -13.523 1 93.25 259 ILE B C 1
ATOM 4406 O O . ILE B 1 259 ? 11.906 -20.922 -12.773 1 93.25 259 ILE B O 1
ATOM 4410 N N . LEU B 1 260 ? 12.656 -22.031 -14.562 1 95.69 260 LEU B N 1
ATOM 4411 C CA . LEU B 1 260 ? 11.328 -22.516 -14.891 1 95.69 260 LEU B CA 1
ATOM 4412 C C . LEU B 1 260 ? 10.805 -23.438 -13.781 1 95.69 260 LEU B C 1
ATOM 4414 O O . LEU B 1 260 ? 9.617 -23.391 -13.453 1 95.69 260 LEU B O 1
ATOM 4418 N N . MET B 1 261 ? 11.672 -24.234 -13.258 1 95.19 261 MET B N 1
ATOM 4419 C CA . MET B 1 261 ? 11.297 -25.094 -12.141 1 95.19 261 MET B CA 1
ATOM 4420 C C . MET B 1 261 ? 10.828 -24.266 -10.953 1 95.19 261 MET B C 1
ATOM 4422 O O . MET B 1 261 ? 9.812 -24.578 -10.336 1 95.19 261 MET B O 1
ATOM 4426 N N . LEU B 1 262 ? 11.516 -23.234 -10.719 1 92 262 LEU B N 1
ATOM 4427 C CA . LEU B 1 262 ? 11.18 -22.359 -9.602 1 92 262 LEU B CA 1
ATOM 4428 C C . LEU B 1 262 ? 9.836 -21.672 -9.828 1 92 262 LEU B C 1
ATOM 4430 O O . LEU B 1 262 ? 9.016 -21.578 -8.914 1 92 262 LEU B O 1
ATOM 4434 N N . ILE B 1 263 ? 9.617 -21.188 -11.008 1 94.88 263 ILE B N 1
ATOM 4435 C CA . ILE B 1 263 ? 8.367 -20.516 -11.344 1 94.88 263 ILE B CA 1
ATOM 4436 C C . ILE B 1 263 ? 7.199 -21.469 -11.18 1 94.88 263 ILE B C 1
ATOM 4438 O O . ILE B 1 263 ? 6.168 -21.125 -10.602 1 94.88 263 ILE B O 1
ATOM 4442 N N . SER B 1 264 ? 7.398 -22.641 -11.664 1 96.19 264 SER B N 1
ATOM 4443 C CA . SER B 1 264 ? 6.328 -23.641 -11.602 1 96.19 264 SER B CA 1
ATOM 4444 C C . SER B 1 264 ? 6.086 -24.094 -10.164 1 96.19 264 SER B C 1
ATOM 4446 O O . SER B 1 264 ? 4.98 -24.516 -9.82 1 96.19 264 SER B O 1
ATOM 4448 N N . ALA B 1 265 ? 7.078 -23.984 -9.305 1 94.38 265 ALA B N 1
ATOM 4449 C CA . ALA B 1 265 ? 6.992 -24.469 -7.926 1 94.38 265 ALA B CA 1
ATOM 4450 C C . ALA B 1 265 ? 6.465 -23.375 -6.996 1 94.38 265 ALA B C 1
ATOM 4452 O O . ALA B 1 265 ? 6.359 -23.578 -5.785 1 94.38 265 ALA B O 1
ATOM 4453 N N . ALA B 1 266 ? 6.203 -22.266 -7.566 1 92.94 266 ALA B N 1
ATOM 4454 C CA . ALA B 1 266 ? 5.68 -21.172 -6.75 1 92.94 266 ALA B CA 1
ATOM 4455 C C . ALA B 1 266 ? 4.332 -21.547 -6.141 1 92.94 266 ALA B C 1
ATOM 4457 O O . ALA B 1 266 ? 3.52 -22.219 -6.773 1 92.94 266 ALA B O 1
ATOM 4458 N N . PRO B 1 267 ? 4.07 -21.109 -4.871 1 92.31 267 PRO B N 1
ATOM 4459 C CA . PRO B 1 267 ? 2.738 -21.328 -4.301 1 92.31 267 PRO B CA 1
ATOM 4460 C C . PRO B 1 267 ? 1.636 -20.609 -5.07 1 92.31 267 PRO B C 1
ATOM 4462 O O . PRO B 1 267 ? 1.923 -19.734 -5.891 1 92.31 267 PRO B O 1
ATOM 4465 N N . SER B 1 268 ? 0.411 -21.016 -4.809 1 94.12 268 SER B N 1
ATOM 4466 C CA . SER B 1 268 ? -0.724 -20.391 -5.473 1 94.12 268 SER B CA 1
ATOM 4467 C C . SER B 1 268 ? -0.752 -18.891 -5.199 1 94.12 268 SER B C 1
ATOM 4469 O O . SER B 1 268 ? -0.427 -18.438 -4.098 1 94.12 268 SER B O 1
ATOM 4471 N N . MET B 1 269 ? -1.084 -18.172 -6.16 1 91.69 269 MET B N 1
ATOM 4472 C CA . MET B 1 269 ? -1.057 -16.719 -6.082 1 91.69 269 MET B CA 1
ATOM 4473 C C . MET B 1 269 ? -2.111 -16.203 -5.105 1 91.69 269 MET B C 1
ATOM 4475 O O . MET B 1 269 ? -3.213 -16.75 -5.031 1 91.69 269 MET B O 1
ATOM 4479 N N . THR B 1 270 ? -1.785 -15.172 -4.453 1 87.69 270 THR B N 1
ATOM 4480 C CA . THR B 1 270 ? -2.674 -14.562 -3.469 1 87.69 270 THR B CA 1
ATOM 4481 C C . THR B 1 270 ? -3.93 -14.016 -4.141 1 87.69 270 THR B C 1
ATOM 4483 O O . THR B 1 270 ? -5 -13.977 -3.527 1 87.69 270 THR B O 1
ATOM 4486 N N . THR B 1 271 ? -3.832 -13.633 -5.375 1 92.12 271 THR B N 1
ATOM 4487 C CA . THR B 1 271 ? -4.953 -13.062 -6.109 1 92.12 271 THR B CA 1
ATOM 4488 C C . THR B 1 271 ? -6.047 -14.102 -6.324 1 92.12 271 THR B C 1
ATOM 4490 O O . THR B 1 271 ? -7.172 -13.766 -6.699 1 92.12 271 THR B O 1
ATOM 4493 N N . SER B 1 272 ? -5.707 -15.359 -6.082 1 94.44 272 SER B N 1
ATOM 4494 C CA . SER B 1 272 ? -6.711 -16.406 -6.23 1 94.44 272 SER B CA 1
ATOM 4495 C C . SER B 1 272 ? -7.898 -16.172 -5.309 1 94.44 272 SER B C 1
ATOM 4497 O O . SER B 1 272 ? -9.047 -16.359 -5.707 1 94.44 272 SER B O 1
ATOM 4499 N N . SER B 1 273 ? -7.59 -15.773 -4.109 1 93.12 273 SER B N 1
ATOM 4500 C CA . SER B 1 273 ? -8.656 -15.492 -3.158 1 93.12 273 SER B CA 1
ATOM 4501 C C . SER B 1 273 ? -9.492 -14.289 -3.596 1 93.12 273 SER B C 1
ATOM 4503 O O . SER B 1 273 ? -10.703 -14.266 -3.4 1 93.12 273 SER B O 1
ATOM 4505 N N . MET B 1 274 ? -8.844 -13.352 -4.203 1 94.75 274 MET B N 1
ATOM 4506 C CA . MET B 1 274 ? -9.531 -12.156 -4.68 1 94.75 274 MET B CA 1
ATOM 4507 C C . MET B 1 274 ? -10.445 -12.484 -5.859 1 94.75 274 MET B C 1
ATOM 4509 O O . MET B 1 274 ? -11.562 -11.992 -5.938 1 94.75 274 MET B O 1
ATOM 4513 N N . ILE B 1 275 ? -9.961 -13.281 -6.766 1 93.25 275 ILE B N 1
ATOM 4514 C CA . ILE B 1 275 ? -10.758 -13.719 -7.902 1 93.25 275 ILE B CA 1
ATOM 4515 C C . ILE B 1 275 ? -11.977 -14.484 -7.414 1 93.25 275 ILE B C 1
ATOM 4517 O O . ILE B 1 275 ? -13.094 -14.258 -7.887 1 93.25 275 ILE B O 1
ATOM 4521 N N . ALA B 1 276 ? -11.734 -15.375 -6.473 1 93.56 276 ALA B N 1
ATOM 4522 C CA . ALA B 1 276 ? -12.836 -16.156 -5.926 1 93.56 276 ALA B CA 1
ATOM 4523 C C . ALA B 1 276 ? -13.906 -15.25 -5.32 1 93.56 276 ALA B C 1
ATOM 4525 O O . ALA B 1 276 ? -15.102 -15.516 -5.465 1 93.56 276 ALA B O 1
ATOM 4526 N N . GLU B 1 277 ? -13.469 -14.203 -4.68 1 92.31 277 GLU B N 1
ATOM 4527 C CA . GLU B 1 277 ? -14.391 -13.242 -4.086 1 92.31 277 GLU B CA 1
ATOM 4528 C C . GLU B 1 277 ? -15.156 -12.477 -5.16 1 92.31 277 GLU B C 1
ATOM 4530 O O . GLU B 1 277 ? -16.375 -12.367 -5.098 1 92.31 277 GLU B O 1
ATOM 4535 N N . GLN B 1 278 ? -14.484 -11.992 -6.125 1 91.44 278 GLN B N 1
ATOM 4536 C CA . GLN B 1 278 ? -15.062 -11.117 -7.145 1 91.44 278 GLN B CA 1
ATOM 4537 C C . GLN B 1 278 ? -16.016 -11.898 -8.055 1 91.44 278 GLN B C 1
ATOM 4539 O O . GLN B 1 278 ? -16.984 -11.336 -8.555 1 91.44 278 GLN B O 1
ATOM 4544 N N . TYR B 1 279 ? -15.781 -13.156 -8.242 1 91.88 279 TYR B N 1
ATOM 4545 C CA . TYR B 1 279 ? -16.578 -13.945 -9.18 1 91.88 279 TYR B CA 1
ATOM 4546 C C . TYR B 1 279 ? -17.422 -14.984 -8.453 1 91.88 279 TYR B C 1
ATOM 4548 O O . TYR B 1 279 ? -17.938 -15.914 -9.07 1 91.88 279 TYR B O 1
ATOM 4556 N N . HIS B 1 280 ? -17.453 -14.828 -7.129 1 93.44 280 HIS B N 1
ATOM 4557 C CA . HIS B 1 280 ? -18.312 -15.633 -6.27 1 93.44 280 HIS B CA 1
ATOM 4558 C C . HIS B 1 280 ? -17.984 -17.125 -6.41 1 93.44 280 HIS B C 1
ATOM 4560 O O . HIS B 1 280 ? -18.891 -17.938 -6.613 1 93.44 280 HIS B O 1
ATOM 4566 N N . LEU B 1 281 ? -16.75 -17.422 -6.375 1 94.5 281 LEU B N 1
ATOM 4567 C CA . LEU B 1 281 ? -16.281 -18.812 -6.367 1 94.5 281 LEU B CA 1
ATOM 4568 C C . LEU B 1 281 ? -16.047 -19.297 -4.941 1 94.5 281 LEU B C 1
ATOM 4570 O O . LEU B 1 281 ? -16.547 -18.703 -3.986 1 94.5 281 LEU B O 1
ATOM 4574 N N . ASP B 1 282 ? -15.461 -20.453 -4.809 1 92.25 282 ASP B N 1
ATOM 4575 C CA . ASP B 1 282 ? -15.18 -21.016 -3.49 1 92.25 282 ASP B CA 1
ATOM 4576 C C . ASP B 1 282 ? -13.984 -20.312 -2.84 1 92.25 282 ASP B C 1
ATOM 4578 O O . ASP B 1 282 ? -12.859 -20.812 -2.902 1 92.25 282 ASP B O 1
ATOM 4582 N N . GLU B 1 283 ? -14.234 -19.25 -2.195 1 91.06 283 GLU B N 1
ATOM 4583 C CA . GLU B 1 283 ? -13.203 -18.406 -1.611 1 91.06 283 GLU B CA 1
ATOM 4584 C C . GLU B 1 283 ? -12.445 -19.141 -0.51 1 91.06 283 GLU B C 1
ATOM 4586 O O . GLU B 1 283 ? -11.234 -18.938 -0.337 1 91.06 283 GLU B O 1
ATOM 4591 N N . GLU B 1 284 ? -13.18 -19.906 0.236 1 89.5 284 GLU B N 1
ATOM 4592 C CA . GLU B 1 284 ? -12.531 -20.656 1.313 1 89.5 284 GLU B CA 1
ATOM 4593 C C . GLU B 1 284 ? -11.461 -21.594 0.77 1 89.5 284 GLU B C 1
ATOM 4595 O O . GLU B 1 284 ? -10.352 -21.656 1.305 1 89.5 284 GLU B O 1
ATOM 4600 N N . TYR B 1 285 ? -11.828 -22.281 -0.244 1 91.5 285 TYR B N 1
ATOM 4601 C CA . TYR B 1 285 ? -10.875 -23.188 -0.872 1 91.5 285 TYR B CA 1
ATOM 4602 C C . TYR B 1 285 ? -9.68 -22.422 -1.43 1 91.5 285 TYR B C 1
ATOM 4604 O O . TYR B 1 285 ? -8.539 -22.844 -1.284 1 91.5 285 TYR B O 1
ATOM 4612 N N . ALA B 1 286 ? -9.906 -21.297 -2.051 1 93.06 286 ALA B N 1
ATOM 4613 C CA . ALA B 1 286 ? -8.852 -20.484 -2.652 1 93.06 286 ALA B CA 1
ATOM 4614 C C . ALA B 1 286 ? -7.875 -19.984 -1.593 1 93.06 286 ALA B C 1
ATOM 4616 O O . ALA B 1 286 ? -6.66 -20.141 -1.746 1 93.06 286 ALA B O 1
ATOM 4617 N N . SER B 1 287 ? -8.414 -19.469 -0.542 1 90.94 287 SER B N 1
ATOM 4618 C CA . SER B 1 287 ? -7.57 -18.922 0.521 1 90.94 287 SER B CA 1
ATOM 4619 C C . SER B 1 287 ? -6.754 -20.016 1.196 1 90.94 287 SER B C 1
ATOM 4621 O O . SER B 1 287 ? -5.574 -19.828 1.494 1 90.94 287 SER B O 1
ATOM 4623 N N . THR B 1 288 ? -7.363 -21.156 1.385 1 89.88 288 THR B N 1
ATOM 4624 C CA . THR B 1 288 ? -6.668 -22.281 1.987 1 89.88 288 THR B CA 1
ATOM 4625 C C . THR B 1 288 ? -5.562 -22.797 1.067 1 89.88 288 THR B C 1
ATOM 4627 O O . THR B 1 288 ? -4.48 -23.156 1.532 1 89.88 288 THR B O 1
ATOM 4630 N N . ALA B 1 289 ? -5.895 -22.797 -0.169 1 92.06 289 ALA B N 1
ATOM 4631 C CA . ALA B 1 289 ? -4.914 -23.25 -1.15 1 92.06 289 ALA B CA 1
ATOM 4632 C C . ALA B 1 289 ? -3.672 -22.359 -1.135 1 92.06 289 ALA B C 1
ATOM 4634 O O . ALA B 1 289 ? -2.545 -22.859 -1.161 1 92.06 289 ALA B O 1
ATOM 4635 N N . VAL B 1 290 ? -3.863 -21.094 -1.062 1 90.75 290 VAL B N 1
ATOM 4636 C CA . VAL B 1 290 ? -2.754 -20.156 -1.083 1 90.75 290 VAL B CA 1
ATOM 4637 C C . VAL B 1 290 ? -1.889 -20.344 0.16 1 90.75 290 VAL B C 1
ATOM 4639 O O . VAL B 1 290 ? -0.666 -20.469 0.059 1 90.75 290 VAL B O 1
ATOM 4642 N N . VAL B 1 291 ? -2.498 -20.484 1.297 1 87.12 291 VAL B N 1
ATOM 4643 C CA . VAL B 1 291 ? -1.748 -20.578 2.545 1 87.12 291 VAL B CA 1
ATOM 4644 C C . VAL B 1 291 ? -1.049 -21.922 2.629 1 87.12 291 VAL B C 1
ATOM 4646 O O . VAL B 1 291 ? 0.119 -22 3.018 1 87.12 291 VAL B O 1
ATOM 4649 N N . THR B 1 292 ? -1.776 -22.938 2.268 1 89.12 292 THR B N 1
ATOM 4650 C CA . THR B 1 292 ? -1.222 -24.281 2.359 1 89.12 292 THR B CA 1
ATOM 4651 C C . THR B 1 292 ? -0.037 -24.438 1.411 1 89.12 292 THR B C 1
ATOM 4653 O O . THR B 1 292 ? 1.008 -24.969 1.799 1 89.12 292 THR B O 1
ATOM 4656 N N . THR B 1 293 ? -0.194 -23.969 0.218 1 91.75 293 THR B N 1
ATOM 4657 C CA . THR B 1 293 ? 0.903 -24.094 -0.736 1 91.75 293 THR B CA 1
ATOM 4658 C C . THR B 1 293 ? 2.078 -23.219 -0.317 1 91.75 293 THR B C 1
ATOM 4660 O O . THR B 1 293 ? 3.236 -23.547 -0.574 1 91.75 293 THR B O 1
ATOM 4663 N N . THR B 1 294 ? 1.775 -22.109 0.284 1 86.12 294 THR B N 1
ATOM 4664 C CA . THR B 1 294 ? 2.832 -21.219 0.776 1 86.12 294 THR B CA 1
ATOM 4665 C C . THR B 1 294 ? 3.627 -21.906 1.886 1 86.12 294 THR B C 1
ATOM 4667 O O . THR B 1 294 ? 4.859 -21.875 1.882 1 86.12 294 THR B O 1
ATOM 4670 N N . LEU B 1 295 ? 2.977 -22.547 2.744 1 84.94 295 LEU B N 1
ATOM 4671 C CA . LEU B 1 295 ? 3.631 -23.219 3.863 1 84.94 295 LEU B CA 1
ATOM 4672 C C . LEU B 1 295 ? 4.48 -24.391 3.377 1 84.94 295 LEU B C 1
ATOM 4674 O O . LEU B 1 295 ? 5.629 -24.547 3.797 1 84.94 295 LEU B O 1
ATOM 4678 N N . PHE B 1 296 ? 3.967 -25.141 2.521 1 89.06 296 PHE B N 1
ATOM 4679 C CA . PHE B 1 296 ? 4.664 -26.344 2.066 1 89.06 296 PHE B CA 1
ATOM 4680 C C . PHE B 1 296 ? 5.801 -25.984 1.118 1 89.06 296 PHE B C 1
ATOM 4682 O O . PHE B 1 296 ? 6.766 -26.734 0.984 1 89.06 296 PHE B O 1
ATOM 4689 N N . CYS B 1 297 ? 5.602 -24.891 0.416 1 87.5 297 CYS B N 1
ATOM 4690 C CA . CYS B 1 297 ? 6.633 -24.469 -0.528 1 87.5 297 CYS B CA 1
ATOM 4691 C C . CYS B 1 297 ? 7.961 -24.234 0.183 1 87.5 297 CYS B C 1
ATOM 4693 O O . CYS B 1 297 ? 9.023 -24.484 -0.389 1 87.5 297 CYS B O 1
ATOM 4695 N N . MET B 1 298 ? 7.949 -23.844 1.417 1 80.62 298 MET B N 1
ATOM 4696 C CA . MET B 1 298 ? 9.148 -23.594 2.217 1 80.62 298 MET B CA 1
ATOM 4697 C C . MET B 1 298 ? 9.969 -24.875 2.365 1 80.62 298 MET B C 1
ATOM 4699 O O . MET B 1 298 ? 11.203 -24.812 2.416 1 80.62 298 MET B O 1
ATOM 4703 N N . LEU B 1 299 ? 9.367 -25.938 2.398 1 84.31 299 LEU B N 1
ATOM 4704 C CA . LEU B 1 299 ? 10.047 -27.219 2.564 1 84.31 299 LEU B CA 1
ATOM 4705 C C . LEU B 1 299 ? 10.344 -27.859 1.21 1 84.31 299 LEU B C 1
ATOM 4707 O O . LEU B 1 299 ? 11.406 -28.453 1.02 1 84.31 299 LEU B O 1
ATOM 4711 N N . ILE B 1 300 ? 9.492 -27.672 0.281 1 89.06 300 ILE B N 1
ATOM 4712 C CA . ILE B 1 300 ? 9.539 -28.438 -0.958 1 89.06 300 ILE B CA 1
ATOM 4713 C C . ILE B 1 300 ? 10.555 -27.812 -1.909 1 89.06 300 ILE B C 1
ATOM 4715 O O . ILE B 1 300 ? 11.258 -28.531 -2.631 1 89.06 300 ILE B O 1
ATOM 4719 N N . ILE B 1 301 ? 10.672 -26.516 -1.925 1 87 301 ILE B N 1
ATOM 4720 C CA . ILE B 1 301 ? 11.578 -25.859 -2.869 1 87 301 ILE B CA 1
ATOM 4721 C C . ILE B 1 301 ? 13.016 -26.281 -2.588 1 87 301 ILE B C 1
ATOM 4723 O O . ILE B 1 301 ? 13.734 -26.703 -3.5 1 87 301 ILE B O 1
ATOM 4727 N N . PRO B 1 302 ? 13.477 -26.25 -1.289 1 84.31 302 PRO B N 1
ATOM 4728 C CA . PRO B 1 302 ? 14.82 -26.766 -1.014 1 84.31 302 PRO B CA 1
ATOM 4729 C C . PRO B 1 302 ? 14.984 -28.219 -1.414 1 84.31 302 PRO B C 1
ATOM 4731 O O . PRO B 1 302 ? 16.047 -28.625 -1.896 1 84.31 302 PRO B O 1
ATOM 4734 N N . LEU B 1 303 ? 13.992 -28.953 -1.197 1 87.44 303 LEU B N 1
ATOM 4735 C CA . LEU B 1 303 ? 14.023 -30.359 -1.572 1 87.44 303 LEU B CA 1
ATOM 4736 C C . LEU B 1 303 ? 14.172 -30.516 -3.082 1 87.44 303 LEU B C 1
ATOM 4738 O O . LEU B 1 303 ? 14.891 -31.406 -3.549 1 87.44 303 LEU B O 1
ATOM 4742 N N . LEU B 1 304 ? 13.508 -29.734 -3.895 1 91.38 304 LEU B N 1
ATOM 4743 C CA . LEU B 1 304 ? 13.586 -29.766 -5.352 1 91.38 304 LEU B CA 1
ATOM 4744 C C . LEU B 1 304 ? 15.016 -29.531 -5.824 1 91.38 304 LEU B C 1
ATOM 4746 O O . LEU B 1 304 ? 15.523 -30.25 -6.691 1 91.38 304 LEU B O 1
ATOM 4750 N N . PHE B 1 305 ? 15.648 -28.547 -5.238 1 86.56 305 PHE B N 1
ATOM 4751 C CA . PHE B 1 305 ? 17.016 -28.219 -5.637 1 86.56 305 PHE B CA 1
ATOM 4752 C C . PHE B 1 305 ? 17.984 -29.328 -5.211 1 86.56 305 PHE B C 1
ATOM 4754 O O . PHE B 1 305 ? 18.969 -29.578 -5.898 1 86.56 305 PHE B O 1
ATOM 4761 N N . GLY B 1 306 ? 17.688 -29.891 -4.09 1 85 306 GLY B N 1
ATOM 4762 C CA . GLY B 1 306 ? 18.469 -31.047 -3.684 1 85 306 GLY B CA 1
ATOM 4763 C C . GLY B 1 306 ? 18.344 -32.219 -4.637 1 85 306 GLY B C 1
ATOM 4764 O O . GLY B 1 306 ? 19.328 -32.875 -4.938 1 85 306 GLY B O 1
ATOM 4765 N N . LEU B 1 307 ? 17.172 -32.438 -5.102 1 87.62 307 LEU B N 1
ATOM 4766 C CA . LEU B 1 307 ? 16.875 -33.562 -5.973 1 87.62 307 LEU B CA 1
ATOM 4767 C C . LEU B 1 307 ? 17.547 -33.406 -7.328 1 87.62 307 LEU B C 1
ATOM 4769 O O . LEU B 1 307 ? 18.016 -34.375 -7.914 1 87.62 307 LEU B O 1
ATOM 4773 N N . ILE B 1 308 ? 17.656 -32.188 -7.828 1 85.94 308 ILE B N 1
ATOM 4774 C CA . ILE B 1 308 ? 18.203 -32 -9.172 1 85.94 308 ILE B CA 1
ATOM 4775 C C . ILE B 1 308 ? 19.734 -31.922 -9.102 1 85.94 308 ILE B C 1
ATOM 4777 O O . ILE B 1 308 ? 20.406 -32 -10.125 1 85.94 308 ILE B O 1
ATOM 4781 N N . SER B 1 309 ? 20.281 -31.609 -7.938 1 79.06 309 SER B N 1
ATOM 4782 C CA . SER B 1 309 ? 21.734 -31.578 -7.758 1 79.06 309 SER B CA 1
ATOM 4783 C C . SER B 1 309 ? 22.297 -33 -7.652 1 79.06 309 SER B C 1
ATOM 4785 O O . SER B 1 309 ? 23.516 -33.188 -7.676 1 79.06 309 SER B O 1
ATOM 4787 N N . LEU B 1 310 ? 21.453 -33.969 -7.531 1 68.25 310 LEU B N 1
ATOM 4788 C CA . LEU B 1 310 ? 21.906 -35.344 -7.504 1 68.25 310 LEU B CA 1
ATOM 4789 C C . LEU B 1 310 ? 22.234 -35.844 -8.914 1 68.25 310 LEU B C 1
ATOM 4791 O O . LEU B 1 310 ? 21.609 -35.438 -9.883 1 68.25 310 LEU B O 1
#

pLDDT: mean 89.31, std 9.67, range [46.72, 97.94]

Foldseek 3Di:
DQLLVQQVVLLVVLVVLLQLLLVCLQVPVDDPVCLLVLLCCLQQPQLLLLLLLLLQVLLDAPVLLVVPVLLLVLLLVLLVLLLVLQQVLLVVVVHDDQLSLLSSLLSRAFDCPRRLLSSQCVPPNCVRRSRVSSNSSLSRLLCSLQVSLCSNQPVFPPPDDSVVVSCPRSNNVSSVVSRCCSHVVPDDDPVVSVVSCVSNVCSSSSLSSSLSSLQNVDPVPPCVVPVSLVSSLCSQQPVSLVVSLVVSVVPDPNSSSLSSSSRSNGFGHSSSLSSCVNRVGDNVSNSCRRVVNSVVNSVRVSVRVVVVVD/DPLLVQQVVLLVVLVVLLQLLLVCLQVPVDDPVCLLVLLCCLQQPQLLLLLLLLLQVLLDAPVLLVVPVLLLVLLLVLLVLLLVLQQVLLVVVVHDDQLSLLSSLLSRAFDCPRRLQSSQCVPPNCVRRSRVSSNSSLSRLLCSLQVSLCSNQPVFPPPDDSVVVSCPRSNNVSSVVSRCCSHVVPDDDPVVSVVSCVSNVCSSSSLSSSLSSLVNVDPVPPCVVPPSLVSSLCCQQPVSLVVSLVVSVVPDPNSSSLSSSSRSNGFGHSSSLSSCVNRVGDNVSNSCRRVVNSVCNSVRSSVRVVVVVD

Solvent-accessible surface area (backbone atoms only — not comparable to full-atom values): 30275 Å² total; per-residue (Å²): 128,69,57,54,69,67,46,50,52,57,51,48,26,50,51,49,36,21,48,53,16,21,49,34,28,65,74,55,38,36,46,80,76,21,47,62,24,52,35,41,39,42,59,62,45,22,45,20,26,29,48,25,36,53,30,48,76,60,56,38,26,66,62,57,46,57,74,43,37,68,60,51,52,50,53,54,50,44,46,51,51,29,37,50,50,14,51,50,48,25,58,76,57,66,49,60,70,45,53,24,16,38,48,22,15,43,38,42,24,37,30,46,76,78,50,37,47,56,48,40,38,70,75,46,32,64,80,44,27,67,58,46,48,50,53,49,46,54,52,48,54,50,42,32,62,39,60,18,43,49,38,43,43,58,84,52,79,63,85,56,62,67,64,59,54,38,65,63,28,54,49,54,43,22,48,54,50,19,32,48,37,41,55,67,63,53,86,69,61,65,43,57,52,48,39,33,39,50,42,13,65,31,39,64,46,52,40,34,20,47,46,13,25,56,53,41,71,46,76,81,70,71,58,76,68,38,63,57,46,48,49,47,40,47,42,32,43,45,50,47,15,50,52,44,24,62,58,35,45,77,78,41,54,68,67,58,15,50,50,51,19,45,53,48,26,30,26,26,23,57,61,46,29,37,50,18,59,75,68,68,39,41,32,67,59,27,42,48,46,23,52,53,25,48,60,49,35,69,57,40,54,48,49,52,56,54,59,67,72,99,128,70,56,54,70,69,46,50,52,57,53,50,26,49,51,51,36,20,47,51,17,21,50,34,27,64,75,56,36,36,46,79,77,22,48,63,23,53,36,40,38,41,59,63,45,22,45,20,26,29,48,25,35,52,30,49,75,60,56,41,25,65,62,58,46,57,73,43,37,68,59,50,52,50,52,53,50,44,47,51,51,29,37,49,49,15,49,50,49,24,56,76,59,66,48,58,71,43,53,24,16,37,47,22,15,44,36,42,26,38,30,48,77,79,51,36,47,57,49,40,38,69,76,45,33,63,79,41,27,68,58,46,47,48,52,50,47,53,50,48,54,50,44,31,61,40,59,18,42,47,37,44,44,59,84,52,80,65,85,56,62,68,63,60,55,38,66,65,28,53,49,53,43,22,48,54,49,21,32,50,36,42,55,68,64,52,86,70,61,64,43,58,52,49,38,33,37,50,42,14,65,32,39,65,46,53,40,34,20,47,46,13,26,55,54,39,73,45,75,83,70,69,59,78,70,39,64,59,46,50,49,49,41,45,42,31,44,46,52,46,15,50,52,45,24,63,60,35,45,75,79,40,53,69,68,57,14,49,50,50,19,46,55,48,28,32,26,27,22,57,62,47,28,38,50,18,56,76,69,69,40,41,32,69,59,28,42,49,44,21,52,51,25,48,60,49,34,70,59,40,54,47,50,53,56,53,58,67,73,100

Nearest PDB structures (foldseek):
  3zuy-assembly1_A  TM=6.789E-01  e=6.989E-04  Neisseria meningitidis
  4n7w-assembly1_A  TM=6.770E-01  e=1.377E-03  Yersinia frederiksenii
  3zux-assembly1_A  TM=7.055E-01  e=2.194E-03  Neisseria meningitidis
  6lgv-assembly1_A  TM=6.143E-01  e=1.377E-03  Yersinia frederiksenii
  7cyk-assembly2_B  TM=6.465E-01  e=2.492E-03  Yersinia frederiksenii

Radius of gyration: 25.91 Å; Cα contacts (8 Å, |Δi|>4): 944; chains: 2; bounding box: 47×77×60 Å